Protein 1OK3 (pdb70)

Structure (mmCIF, N/CA/C/O backbone):
data_1OK3
#
_entry.id   1OK3
#
_cell.length_a   46.670
_cell.length_b   55.080
_cell.length_c   61.650
_cell.angle_alpha   86.47
_cell.angle_beta   84.37
_cell.angle_gamma   64.91
#
_symmetry.space_group_name_H-M   'P 1'
#
loop_
_entity.id
_entity.type
_entity.pdbx_description
1 polymer 'COMPLEMENT DECAY-ACCELERATING FACTOR'
2 non-polymer 'ACETATE ION'
3 non-polymer 'SULFATE ION'
4 non-polymer GLYCEROL
5 water water
#
loop_
_atom_site.group_PDB
_atom_site.id
_atom_site.type_symbol
_atom_site.label_atom_id
_atom_site.label_alt_id
_atom_site.label_comp_id
_atom_site.label_asym_id
_atom_site.label_entity_id
_atom_site.label_seq_id
_atom_site.pdbx_PDB_ins_code
_atom_site.Cartn_x
_atom_site.Cartn_y
_atom_site.Cartn_z
_atom_site.occupancy
_atom_site.B_iso_or_equiv
_atom_site.auth_seq_id
_atom_site.auth_comp_id
_atom_site.auth_asym_id
_atom_site.auth_atom_id
_atom_site.pdbx_PDB_model_num
ATOM 9 N N . GLN A 1 2 ? 24.421 115.430 84.710 1.00 55.23 2 GLN A N 1
ATOM 10 C CA . GLN A 1 2 ? 25.306 114.271 84.782 1.00 53.07 2 GLN A CA 1
ATOM 11 C C . GLN A 1 2 ? 24.841 113.060 83.954 1.00 49.43 2 GLN A C 1
ATOM 12 O O . GLN A 1 2 ? 25.221 111.925 84.256 1.00 49.21 2 GLN A O 1
ATOM 18 N N . ASP A 1 3 ? 24.063 113.309 82.895 1.00 39.65 3 ASP A N 1
ATOM 19 C CA . ASP A 1 3 ? 23.529 112.228 82.039 1.00 36.84 3 ASP A CA 1
ATOM 20 C C . ASP A 1 3 ? 23.561 112.550 80.534 1.00 35.67 3 ASP A C 1
ATOM 21 O O . ASP A 1 3 ? 23.143 113.621 80.111 1.00 35.37 3 ASP A O 1
ATOM 26 N N . CYS A 1 4 ? 23.938 111.570 79.727 1.00 29.35 4 CYS A N 1
ATOM 27 C CA . CYS A 1 4 ? 23.889 111.712 78.273 1.00 27.71 4 CYS A CA 1
ATOM 28 C C . CYS A 1 4 ? 22.531 111.216 77.800 1.00 28.40 4 CYS A C 1
ATOM 29 O O . CYS A 1 4 ? 21.886 110.407 78.472 1.00 26.39 4 CYS A O 1
ATOM 32 N N . GLY A 1 5 ? 22.140 111.642 76.605 1.00 24.26 5 GLY A N 1
ATOM 33 C CA . GLY A 1 5 ? 20.929 111.146 75.972 1.00 23.39 5 GLY A CA 1
ATOM 34 C C . GLY A 1 5 ? 21.303 109.950 75.100 1.00 26.59 5 GLY A C 1
ATOM 35 O O . GLY A 1 5 ? 22.309 109.278 75.349 1.00 26.35 5 GLY A O 1
ATOM 36 N N . LEU A 1 6 ? 20.515 109.706 74.063 1.00 23.09 6 LEU A N 1
ATOM 37 C CA . LEU A 1 6 ? 20.767 108.589 73.156 1.00 22.41 6 LEU A CA 1
ATOM 38 C C . LEU A 1 6 ? 22.153 108.678 72.531 1.00 25.37 6 LEU A C 1
ATOM 39 O O . LEU A 1 6 ? 22.586 109.752 72.109 1.00 24.10 6 LEU A O 1
ATOM 44 N N . PRO A 1 7 ? 22.844 107.543 72.460 1.00 22.77 7 PRO A N 1
ATOM 45 C CA . PRO A 1 7 ? 24.170 107.495 71.834 1.00 22.03 7 PRO A CA 1
ATOM 46 C C . PRO A 1 7 ? 24.052 107.724 70.324 1.00 26.79 7 PRO A C 1
ATOM 47 O O . PRO A 1 7 ? 22.953 107.690 69.765 1.00 25.43 7 PRO A O 1
ATOM 51 N N . PRO A 1 8 ? 25.183 107.992 69.676 1.00 25.08 8 PRO A N 1
ATOM 52 C CA . PRO A 1 8 ? 25.192 108.298 68.249 1.00 25.42 8 PRO A CA 1
ATOM 53 C C . PRO A 1 8 ? 24.707 107.144 67.377 1.00 33.17 8 PRO A C 1
ATOM 54 O O . PRO A 1 8 ? 24.846 105.965 67.732 1.00 32.78 8 PRO A O 1
ATOM 58 N N . ASP A 1 9 ? 24.183 107.494 66.208 1.00 31.98 9 ASP A N 1
ATOM 59 C CA . ASP A 1 9 ? 23.720 106.513 65.245 1.00 32.80 9 ASP A CA 1
ATOM 60 C C . ASP A 1 9 ? 24.910 106.068 64.410 1.00 36.61 9 ASP A C 1
ATOM 61 O O . ASP A 1 9 ? 25.557 106.882 63.762 1.00 37.83 9 ASP A O 1
ATOM 66 N N . VAL A 1 10 ? 25.232 104.785 64.472 1.00 31.49 10 VAL A N 1
ATOM 67 C CA . VAL A 1 10 ? 26.329 104.247 63.687 1.00 30.71 10 VAL A CA 1
ATOM 68 C C . VAL A 1 10 ? 25.752 103.403 62.558 1.00 34.53 10 VAL A C 1
ATOM 69 O O . VAL A 1 10 ? 24.912 102.539 62.796 1.00 34.05 10 VAL A O 1
ATOM 73 N N . PRO A 1 11 ? 26.161 103.691 61.325 1.00 30.64 11 PRO A N 1
ATOM 74 C CA . PRO A 1 11 ? 25.637 102.963 60.170 1.00 29.79 11 PRO A CA 1
ATOM 75 C C . PRO A 1 11 ? 25.947 101.475 60.250 1.00 30.97 11 PRO A 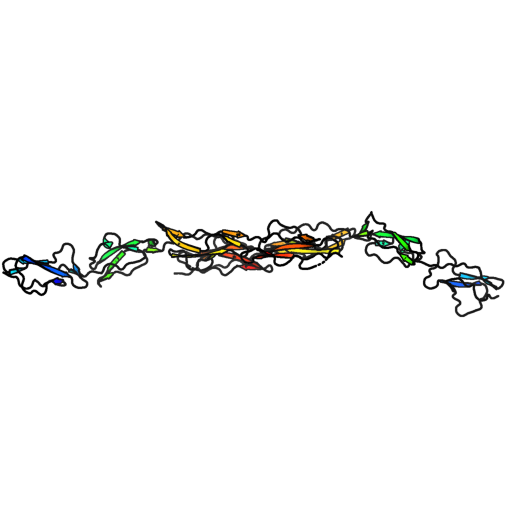C 1
ATOM 76 O O . PRO A 1 11 ? 27.091 101.080 60.483 1.00 30.26 11 PRO A O 1
ATOM 80 N N . ASN A 1 12 ? 24.910 100.659 60.093 1.00 26.34 12 ASN A N 1
ATOM 81 C CA . ASN A 1 12 ? 25.053 99.207 60.075 1.00 26.16 12 ASN A CA 1
ATOM 82 C C . ASN A 1 12 ? 25.388 98.580 61.422 1.00 29.34 12 ASN A C 1
ATOM 83 O O . ASN A 1 12 ? 25.819 97.428 61.488 1.00 28.05 12 ASN A O 1
ATOM 88 N N . ALA A 1 13 ? 25.129 99.323 62.496 1.00 26.30 13 ALA A N 1
ATOM 89 C CA . ALA A 1 13 ? 25.348 98.821 63.848 1.00 25.37 13 ALA A CA 1
ATOM 90 C C . ALA A 1 13 ? 24.220 99.261 64.752 1.00 28.53 13 ALA A C 1
ATOM 91 O O . ALA A 1 13 ? 23.584 100.292 64.508 1.00 28.31 13 ALA A O 1
ATOM 93 N N . GLN A 1 14 ? 23.976 98.480 65.800 1.00 25.43 14 GLN A N 1
ATOM 94 C CA . GLN A 1 14 ? 22.936 98.791 66.777 1.00 25.49 14 GLN A CA 1
ATOM 95 C C . GLN A 1 14 ? 23.530 98.753 68.175 1.00 29.70 14 GLN A C 1
ATOM 96 O O . GLN A 1 14 ? 24.255 97.824 68.527 1.00 29.59 14 GLN A O 1
ATOM 102 N N . PRO A 1 15 ? 23.206 99.755 68.979 1.00 25.34 15 PRO A N 1
ATOM 103 C CA . PRO A 1 15 ? 23.718 99.822 70.343 1.00 24.50 15 PRO A CA 1
ATOM 104 C C . PRO A 1 15 ? 22.857 99.015 71.295 1.00 28.80 15 PRO A C 1
ATOM 105 O O . PRO A 1 15 ? 21.659 98.844 71.076 1.00 28.67 15 PRO A O 1
ATOM 109 N N . ALA A 1 16 ? 23.477 98.502 72.348 1.00 25.87 16 ALA A N 1
ATOM 110 C CA . ALA A 1 16 ? 22.747 97.800 73.389 1.00 25.86 16 ALA A CA 1
ATOM 111 C C . ALA A 1 16 ? 22.437 98.822 74.485 1.00 28.85 16 ALA A C 1
ATOM 112 O O . ALA A 1 16 ? 23.346 99.305 75.160 1.00 29.13 16 ALA A O 1
ATOM 114 N N . LEU A 1 17 ? 21.167 99.213 74.591 1.00 24.22 17 LEU A N 1
ATOM 115 C CA . LEU A 1 17 ? 20.748 100.254 75.530 1.00 23.48 17 LEU A CA 1
ATOM 116 C C . LEU A 1 17 ? 20.152 99.707 76.830 1.00 26.08 17 LEU A C 1
ATOM 117 O O . LEU A 1 17 ? 20.058 100.422 77.835 1.00 23.84 17 LEU A O 1
ATOM 122 N N . GLU A 1 18 ? 19.745 98.440 76.773 1.00 25.49 18 GLU A N 1
ATOM 123 C CA . GLU A 1 18 ? 19.195 97.718 77.921 1.00 26.31 18 GLU A CA 1
ATOM 124 C C . GLU A 1 18 ? 17.962 98.366 78.526 1.00 31.32 18 GLU A C 1
ATOM 125 O O . GLU A 1 18 ? 17.748 98.316 79.738 1.00 31.60 18 GLU A O 1
ATOM 131 N N . GLY A 1 19 ? 17.120 98.925 77.664 1.00 26.72 19 GLY A N 1
ATOM 132 C CA . GLY A 1 19 ? 15.833 99.431 78.090 1.00 26.02 19 GLY A CA 1
ATOM 133 C C . GLY A 1 19 ? 15.816 100.849 78.631 1.00 29.72 19 GLY A C 1
ATOM 134 O O . GLY A 1 19 ? 14.788 101.293 79.136 1.00 29.88 19 GLY A O 1
ATOM 135 N N . ARG A 1 20 ? 16.919 101.584 78.499 1.00 25.49 20 ARG A N 1
ATOM 136 C CA . ARG A 1 20 ? 16.924 102.991 78.941 1.00 24.06 20 ARG A CA 1
ATOM 137 C C . ARG A 1 20 ? 17.301 104.027 77.866 1.00 26.17 20 ARG A C 1
ATOM 138 O O . ARG A 1 20 ? 17.827 103.661 76.829 1.00 26.40 20 ARG A O 1
ATOM 146 N N . THR A 1 21 ? 16.935 105.298 78.102 1.00 23.36 21 THR A N 1
ATOM 147 C CA . THR A 1 21 ? 17.055 106.425 77.171 1.00 22.62 21 THR A CA 1
ATOM 148 C C . THR A 1 21 ? 17.947 107.526 77.743 1.00 26.02 21 THR A C 1
ATOM 149 O O . THR A 1 21 ? 18.252 108.518 77.074 1.00 25.77 21 THR A O 1
ATOM 153 N N . SER A 1 22 ? 18.350 107.340 78.991 1.00 22.33 22 SER A N 1
ATOM 154 C CA . SER A 1 22 ? 19.216 108.282 79.680 1.00 22.72 22 SER A CA 1
ATOM 155 C C . SER A 1 22 ? 20.340 107.474 80.304 1.00 26.14 22 SER A C 1
ATOM 156 O O . SER A 1 22 ? 20.120 106.360 80.776 1.00 25.96 22 SER A O 1
ATOM 159 N N . PHE A 1 23 ? 21.557 107.991 80.227 1.00 22.28 23 PHE A N 1
ATOM 160 C CA . PHE A 1 23 ? 22.720 107.250 80.708 1.00 22.03 23 PHE A CA 1
ATOM 161 C C . PHE A 1 23 ? 23.646 108.141 81.510 1.00 27.57 23 PHE A C 1
ATOM 162 O O . PHE A 1 23 ? 23.958 109.255 81.100 1.00 26.23 23 PHE A O 1
ATOM 170 N N . PRO A 1 24 ? 24.068 107.649 82.669 1.00 26.72 24 PRO A N 1
ATOM 171 C CA . PRO A 1 24 ? 24.925 108.426 83.562 1.00 26.65 24 PRO A CA 1
ATOM 172 C C . PRO A 1 24 ? 26.351 108.505 83.053 1.00 32.28 24 PRO A C 1
ATOM 173 O O . PRO A 1 24 ? 26.819 107.617 82.340 1.00 32.54 24 PRO A O 1
ATOM 177 N N . GLU A 1 25 ? 27.044 109.565 83.446 1.00 29.14 25 GLU A N 1
ATOM 178 C CA . GLU A 1 25 ? 28.443 109.762 83.080 1.00 29.18 25 GLU A CA 1
ATOM 179 C C . GLU A 1 25 ? 29.253 108.475 83.232 1.00 31.81 25 GLU A C 1
ATOM 180 O O . GLU A 1 25 ? 29.029 107.695 84.160 1.00 30.60 25 GLU A O 1
ATOM 186 N N . ASP A 1 26 ? 30.189 108.255 82.311 1.00 27.93 26 ASP A N 1
ATOM 187 C CA . ASP A 1 26 ? 31.047 107.071 82.345 1.00 27.65 26 ASP A CA 1
ATOM 188 C C . ASP A 1 26 ? 30.363 105.790 81.904 1.00 28.17 26 ASP A C 1
ATOM 189 O O . ASP A 1 26 ? 30.979 104.725 81.901 1.00 26.52 26 ASP A O 1
ATOM 194 N N . THR A 1 27 ? 29.101 105.896 81.494 1.00 24.00 27 THR A N 1
ATOM 195 C CA . THR A 1 27 ? 28.394 104.750 80.936 1.00 23.22 27 THR A CA 1
ATOM 196 C C . THR A 1 27 ? 29.046 104.361 79.609 1.00 26.43 27 THR A C 1
ATOM 197 O O . THR A 1 27 ? 29.349 105.220 78.780 1.00 25.52 27 THR A O 1
ATOM 201 N N . VAL A 1 28 ? 29.296 103.069 79.430 1.00 23.35 28 VAL A N 1
ATOM 202 C CA . VAL A 1 28 ? 29.898 102.576 78.203 1.00 22.79 28 VAL A CA 1
ATOM 203 C C . VAL A 1 28 ? 28.896 101.768 77.391 1.00 25.87 28 VAL A C 1
ATOM 204 O O . VAL A 1 28 ? 28.352 100.766 77.863 1.00 24.84 28 VAL A O 1
ATOM 208 N N . ILE A 1 29 ? 28.643 102.213 76.167 1.00 21.86 29 ILE A N 1
ATOM 209 C CA . ILE A 1 29 ? 27.693 101.523 75.316 1.00 21.30 29 ILE A CA 1
ATOM 210 C C . ILE A 1 29 ? 28.375 100.855 74.129 1.00 24.81 29 ILE A C 1
ATOM 211 O O . ILE A 1 29 ? 29.188 101.469 73.434 1.00 24.11 29 ILE A O 1
ATOM 216 N N . THR A 1 30 ? 28.104 99.565 73.964 1.00 21.48 30 THR A N 1
ATOM 217 C CA . THR A 1 30 ? 28.708 98.776 72.899 1.00 21.48 30 THR A CA 1
ATOM 218 C C . THR A 1 30 ? 27.726 98.568 71.756 1.00 25.05 30 THR A C 1
ATOM 219 O O . THR A 1 30 ? 26.526 98.415 71.981 1.00 24.09 30 THR A O 1
ATOM 223 N N . TYR A 1 31 ? 28.234 98.621 70.528 1.00 22.67 31 TYR A N 1
ATOM 224 C CA . TYR A 1 31 ? 27.401 98.408 69.336 1.00 22.34 31 TYR A CA 1
ATOM 225 C C . TYR A 1 31 ? 27.665 97.030 68.746 1.00 27.22 31 TYR A C 1
ATOM 226 O O . TYR A 1 31 ? 28.795 96.539 68.781 1.00 25.39 31 TYR A O 1
ATOM 235 N N . LYS A 1 32 ? 26.632 96.429 68.164 1.00 26.28 32 LYS A N 1
ATOM 236 C CA . LYS A 1 32 ? 26.774 95.148 67.472 1.00 27.29 32 LYS A CA 1
ATOM 237 C C . LYS A 1 32 ? 26.450 95.358 65.992 1.00 32.87 32 LYS A C 1
ATOM 238 O O . LYS A 1 32 ? 25.463 96.006 65.656 1.00 32.18 32 LYS A O 1
ATOM 244 N N . CYS A 1 33 ? 27.299 94.842 65.112 1.00 31.19 33 CYS A N 1
ATOM 245 C CA . CYS A 1 33 ? 27.072 94.980 63.678 1.00 32.25 33 CYS A CA 1
ATOM 246 C C . CYS A 1 33 ? 25.759 94.314 63.308 1.00 35.66 33 CYS A C 1
ATOM 247 O O . CYS A 1 33 ? 25.350 93.328 63.933 1.00 34.06 33 CYS A O 1
ATOM 250 N N . GLU A 1 34 ? 25.097 94.849 62.289 1.00 32.52 34 GLU A N 1
ATOM 251 C CA . GLU A 1 34 ? 23.839 94.275 61.834 1.00 32.66 34 GLU A CA 1
ATOM 252 C C . GLU A 1 34 ? 24.071 93.071 60.917 1.00 36.83 34 GLU A C 1
ATOM 253 O O . GLU A 1 34 ? 25.208 92.783 60.534 1.00 35.92 34 GLU A O 1
ATOM 259 N N . GLU A 1 35 ? 22.977 92.356 60.658 1.00 36.05 35 GLU A N 1
ATOM 260 C CA . GLU A 1 35 ? 22.956 91.175 59.799 1.00 36.51 35 GLU A CA 1
ATOM 261 C C . GLU A 1 35 ? 23.640 91.473 58.483 1.00 37.85 35 GLU A C 1
ATOM 262 O O . GLU A 1 35 ? 23.370 92.502 57.864 1.00 36.73 35 GLU A O 1
ATOM 268 N N . SER A 1 36 ? 24.498 90.555 58.045 1.00 33.55 36 SER A N 1
ATOM 269 C CA . SER A 1 36 ? 25.238 90.716 56.800 1.00 33.27 36 SER A CA 1
ATOM 270 C C . SER A 1 36 ? 26.405 91.663 56.988 1.00 36.74 36 SER A C 1
ATOM 271 O O . SER A 1 36 ? 26.984 92.150 56.017 1.00 36.42 36 SER A O 1
ATOM 274 N N . PHE A 1 37 ? 26.743 91.922 58.248 1.00 33.83 37 PHE A N 1
ATOM 275 C CA . PHE A 1 37 ? 27.861 92.798 58.587 1.00 33.11 37 PHE A CA 1
ATOM 276 C C . PHE A 1 37 ? 28.759 92.165 59.647 1.00 36.89 37 PHE A C 1
ATOM 277 O O . PHE A 1 37 ? 28.274 91.527 60.584 1.00 37.44 37 PHE A O 1
ATOM 285 N N . VAL A 1 38 ? 30.068 92.358 59.480 1.00 32.91 38 VAL A N 1
ATOM 286 C CA . VAL A 1 38 ? 31.094 91.860 60.397 1.00 32.60 38 VAL A CA 1
ATOM 287 C C . VAL A 1 38 ? 31.953 93.038 60.838 1.00 35.32 38 VAL A C 1
ATOM 288 O O . VAL A 1 38 ? 32.316 93.885 60.022 1.00 33.83 38 VAL A O 1
ATOM 292 N N . LYS A 1 39 ? 32.293 93.071 62.123 1.00 32.91 39 LYS A N 1
ATOM 293 C CA . LYS A 1 39 ? 33.095 94.149 62.673 1.00 33.23 39 LYS A CA 1
ATOM 294 C C . LYS A 1 39 ? 34.522 94.087 62.188 1.00 38.57 39 LYS A C 1
ATOM 295 O O . LYS A 1 39 ? 35.085 93.004 62.014 1.00 38.90 39 LYS A O 1
ATOM 301 N N . ILE A 1 40 ? 35.090 95.258 61.923 1.00 36.12 40 ILE A N 1
ATOM 302 C CA . ILE A 1 40 ? 36.445 95.357 61.417 1.00 36.63 40 ILE A CA 1
ATOM 303 C C . ILE A 1 40 ? 37.472 95.287 62.541 1.00 43.68 40 ILE A C 1
ATOM 304 O O . ILE A 1 40 ? 37.565 96.192 63.373 1.00 43.74 40 ILE A O 1
ATOM 309 N N . PRO A 1 41 ? 38.263 94.221 62.542 1.00 41.52 41 PRO A N 1
ATOM 310 C CA . PRO A 1 41 ? 39.298 94.031 63.553 1.00 40.88 41 PRO A CA 1
ATOM 311 C C . PRO A 1 41 ? 40.165 95.277 63.777 1.00 42.82 41 PRO A C 1
ATOM 312 O O . PRO A 1 41 ? 40.586 95.942 62.824 1.00 41.89 41 PRO A O 1
ATOM 316 N N . GLY A 1 42 ? 40.428 95.580 65.046 1.00 38.13 42 GLY A N 1
ATOM 317 C CA . GLY A 1 42 ? 41.253 96.732 65.417 1.00 37.40 42 GLY A CA 1
ATOM 318 C C . GLY A 1 42 ? 40.492 98.065 65.427 1.00 39.41 42 GLY A C 1
ATOM 319 O O . GLY A 1 42 ? 41.094 99.127 65.326 1.00 39.15 42 GLY A O 1
ATOM 320 N N . GLU A 1 43 ? 39.180 98.006 65.596 1.00 34.22 43 GLU A N 1
ATOM 321 C CA . GLU A 1 43 ? 38.369 99.221 65.635 1.00 33.47 43 GLU A CA 1
ATOM 322 C C . GLU A 1 43 ? 37.484 99.255 66.889 1.00 34.68 43 GLU A C 1
ATOM 323 O O . GLU A 1 43 ? 37.098 98.208 67.418 1.00 34.64 43 GLU A O 1
ATOM 329 N N . LYS A 1 44 ? 37.196 100.457 67.381 1.00 28.74 44 LYS A N 1
ATOM 330 C CA . LYS A 1 44 ? 36.313 100.625 68.533 1.00 26.96 44 LYS A CA 1
ATOM 331 C C . LYS A 1 44 ? 34.895 100.188 68.159 1.00 29.26 44 LYS A C 1
ATOM 332 O O . LYS A 1 44 ? 34.430 100.440 67.048 1.00 29.54 44 LYS A O 1
ATOM 338 N N . ASP A 1 45 ? 34.182 99.622 69.124 1.00 22.57 45 ASP A N 1
ATOM 339 C CA . ASP A 1 45 ? 32.796 99.206 68.924 1.00 20.83 45 ASP A CA 1
ATOM 340 C C . ASP A 1 45 ? 31.911 99.751 70.053 1.00 21.31 45 ASP A C 1
ATOM 341 O O . ASP A 1 45 ? 30.797 99.283 70.265 1.00 20.00 45 ASP A O 1
ATOM 346 N N . SER A 1 46 ? 32.405 100.761 70.757 1.00 17.44 46 SER A N 1
ATOM 347 C CA . SER A 1 46 ? 31.656 101.331 71.861 1.00 18.15 46 SER A CA 1
ATOM 348 C C . SER A 1 46 ? 31.918 102.819 72.047 1.00 22.66 46 SER A C 1
ATOM 349 O O . SER A 1 46 ? 32.946 103.342 71.605 1.00 20.80 46 SER A O 1
ATOM 352 N N . VAL A 1 47 ? 30.997 103.477 72.755 1.00 19.24 47 VAL A N 1
ATOM 353 C CA . VAL A 1 47 ? 31.114 104.895 73.083 1.00 19.16 47 VAL A CA 1
ATOM 354 C C . VAL A 1 47 ? 31.056 105.089 74.602 1.00 23.69 47 VAL A C 1
ATOM 355 O O . VAL A 1 47 ? 30.668 104.184 75.347 1.00 24.74 47 VAL A O 1
ATOM 359 N N . ILE A 1 48 ? 31.419 106.279 75.059 1.00 19.09 48 ILE A N 1
ATOM 360 C CA . ILE A 1 48 ? 31.390 106.565 76.480 1.00 19.65 48 ILE A CA 1
ATOM 361 C C . ILE A 1 48 ? 30.814 107.943 76.784 1.00 26.16 48 ILE A C 1
ATOM 362 O O . ILE A 1 48 ? 31.085 108.910 76.074 1.00 24.91 48 ILE A O 1
ATOM 367 N N . CYS A 1 49 ? 29.952 107.999 77.795 1.00 25.05 49 CYS A N 1
ATOM 368 C CA . CYS A 1 49 ? 29.321 109.243 78.204 1.00 25.98 49 CYS A CA 1
ATOM 369 C C . CYS A 1 49 ? 30.310 110.102 78.983 1.00 30.80 49 CYS A C 1
ATOM 370 O O . CYS A 1 49 ? 30.660 109.790 80.127 1.00 29.96 49 CYS A O 1
ATOM 373 N N . LEU A 1 50 ? 30.790 111.163 78.344 1.00 28.58 50 LEU A N 1
ATOM 374 C CA . LEU A 1 50 ? 31.764 112.058 78.969 1.00 29.59 50 LEU A CA 1
ATOM 375 C C . LEU A 1 50 ? 31.097 113.253 79.661 1.00 37.55 50 LEU A C 1
ATOM 376 O O . LEU A 1 50 ? 29.875 113.402 79.639 1.00 36.17 50 LEU A O 1
ATOM 381 N N . LYS A 1 51 ? 31.921 114.119 80.242 1.00 38.70 51 LYS A N 1
ATOM 382 C CA . LYS A 1 51 ? 31.442 115.328 80.904 1.00 39.55 51 LYS A CA 1
ATOM 383 C C . LYS A 1 51 ? 30.777 116.250 79.890 1.00 44.20 51 LYS A C 1
ATOM 384 O O . LYS A 1 51 ? 31.126 116.236 78.708 1.00 45.13 51 LYS A O 1
ATOM 390 N N . GLY A 1 52 ? 29.807 117.036 80.351 1.00 39.04 52 GLY A N 1
ATOM 391 C CA . GLY A 1 52 ? 29.080 117.957 79.479 1.00 37.98 52 GLY A CA 1
ATOM 392 C C . GLY A 1 52 ? 27.894 117.271 78.800 1.00 40.75 52 GLY A C 1
ATOM 393 O O . GLY A 1 52 ? 27.219 117.859 77.955 1.00 41.07 52 GLY A O 1
ATOM 394 N N . SER A 1 53 ? 27.641 116.029 79.184 1.00 34.83 53 SER A N 1
ATOM 395 C CA . SER A 1 53 ? 26.573 115.229 78.587 1.00 33.84 53 SER A CA 1
ATOM 396 C C . SER A 1 53 ? 26.888 114.972 77.120 1.00 33.79 53 SER A C 1
ATOM 397 O O . SER A 1 53 ? 26.055 115.183 76.245 1.00 32.54 53 SER A O 1
ATOM 400 N N . GLN A 1 54 ? 28.116 114.555 76.859 1.00 29.19 54 GLN A N 1
ATOM 401 C CA . GLN A 1 54 ? 28.575 114.334 75.493 1.00 28.93 54 GLN A CA 1
ATOM 402 C C . GLN A 1 54 ? 29.122 112.921 75.345 1.00 30.32 54 GLN A C 1
ATOM 403 O O . GLN A 1 54 ? 29.867 112.443 76.203 1.00 30.04 54 GLN A O 1
ATOM 409 N N . TRP A 1 55 ? 28.755 112.251 74.260 1.00 25.33 55 TRP A N 1
ATOM 410 C CA . TRP A 1 55 ? 29.271 110.914 73.990 1.00 24.59 55 TRP A CA 1
ATOM 411 C C . TRP A 1 55 ? 30.611 111.036 73.274 1.00 29.15 55 TRP A C 1
ATOM 412 O O . TRP A 1 55 ? 30.828 111.975 72.514 1.00 29.33 55 TRP A O 1
ATOM 423 N N . SER A 1 56 ? 31.483 110.057 73.473 1.00 25.96 56 SER A N 1
ATOM 424 C CA . SER A 1 56 ? 32.745 110.022 72.746 1.00 26.51 56 SER A CA 1
ATOM 425 C C . SER A 1 56 ? 32.444 109.690 71.286 1.00 33.61 56 SER A C 1
ATOM 426 O O . SER A 1 56 ? 31.351 109.215 70.963 1.00 32.65 56 SER A O 1
ATOM 429 N N . ASP A 1 57 ? 33.395 109.980 70.402 1.00 33.24 57 ASP A N 1
ATOM 430 C CA . ASP A 1 57 ? 33.206 109.752 68.975 1.00 34.18 57 ASP A CA 1
ATOM 431 C C . ASP A 1 57 ? 33.363 108.283 68.619 1.00 36.57 57 ASP A C 1
ATOM 432 O O . ASP A 1 57 ? 34.106 107.549 69.268 1.00 35.74 57 ASP A O 1
ATOM 437 N N . ILE A 1 58 ? 32.658 107.866 67.576 1.00 32.95 58 ILE A N 1
ATOM 438 C CA . ILE A 1 58 ? 32.754 106.510 67.068 1.00 32.97 58 ILE A CA 1
ATOM 439 C C . ILE A 1 58 ? 32.542 106.534 65.561 1.00 37.42 58 ILE A C 1
ATOM 440 O O . ILE A 1 58 ? 31.727 107.298 65.051 1.00 36.94 58 ILE A O 1
ATOM 445 N N . GLU A 1 59 ? 33.341 105.755 64.847 1.00 35.17 59 GLU A N 1
ATOM 446 C CA . GLU A 1 59 ? 33.254 105.699 63.394 1.00 35.50 59 GLU A CA 1
ATOM 447 C C . GLU A 1 59 ? 32.714 104.338 62.973 1.00 37.09 59 GLU A C 1
ATOM 448 O O . GLU A 1 59 ? 32.761 103.382 63.752 1.00 35.13 59 GLU A O 1
ATOM 454 N N . GLU A 1 60 ? 32.172 104.261 61.758 1.00 33.00 60 GLU A N 1
ATOM 455 C CA . GLU A 1 60 ? 31.657 103.000 61.245 1.00 33.00 60 GLU A CA 1
ATOM 456 C C . GLU A 1 60 ? 32.753 101.955 61.400 1.00 35.48 60 GLU A C 1
ATOM 457 O O . GLU A 1 60 ? 33.919 102.228 61.115 1.00 35.33 60 GLU A O 1
ATOM 463 N N . PHE A 1 61 ? 32.394 100.798 61.944 1.00 30.45 61 PHE A N 1
ATOM 464 C CA . PHE A 1 61 ? 33.370 99.747 62.210 1.00 29.33 61 PHE A CA 1
ATOM 465 C C . PHE A 1 61 ? 32.911 98.417 61.648 1.00 34.59 61 PHE A C 1
ATOM 466 O O . PHE A 1 61 ? 33.499 97.378 61.939 1.00 34.02 61 PHE A O 1
ATOM 474 N N . CYS A 1 62 ? 31.831 98.450 60.871 1.00 33.20 62 CYS A N 1
ATOM 475 C CA . CYS A 1 62 ? 31.254 97.238 60.302 1.00 33.69 62 CYS A CA 1
ATOM 476 C C . CYS A 1 62 ? 31.407 97.179 58.780 1.00 38.40 62 CYS A C 1
ATOM 477 O O . CYS A 1 62 ? 31.233 98.183 58.092 1.00 38.33 62 CYS A O 1
ATOM 480 N N . ASN A 1 63 ? 31.475 95.941 58.273 1.00 36.07 63 ASN A N 1
ATOM 481 C CA . ASN A 1 63 ? 31.441 95.587 56.827 1.00 36.24 63 ASN A CA 1
ATOM 482 C C . ASN A 1 63 ? 30.731 94.206 56.828 1.00 40.44 63 ASN A C 1
ATOM 483 O O . ASN A 1 63 ? 30.379 93.788 57.914 1.00 41.58 63 ASN A O 1
ATOM 488 N N . ARG A 1 64 ? 30.082 93.770 55.750 1.00 35.97 64 ARG A N 1
ATOM 489 C CA . ARG A 1 64 ? 30.498 93.637 54.373 1.00 34.60 64 ARG A CA 1
ATOM 490 C C . ARG A 1 64 ? 31.661 92.695 54.039 1.00 33.06 64 ARG A C 1
ATOM 491 O O . ARG A 1 64 ? 32.793 93.113 53.821 1.00 30.11 64 ARG A O 1
ATOM 499 N N . SER A 1 65 ? 31.375 91.400 54.153 1.00 29.19 65 SER A N 1
ATOM 500 C CA . SER A 1 65 ? 32.378 90.361 53.988 1.00 28.60 65 SER A CA 1
ATOM 501 C C . SER A 1 65 ? 31.768 89.083 53.415 1.00 32.27 65 SER A C 1
ATOM 502 O O . SER A 1 65 ? 30.561 88.901 53.430 1.00 30.86 65 SER A O 1
ATOM 505 N N . CYS A 1 66 ? 32.624 88.200 52.913 1.00 30.15 66 CYS A N 1
ATOM 506 C CA . CYS A 1 66 ? 32.196 86.901 52.422 1.00 29.54 66 CYS A CA 1
ATOM 507 C C . CYS A 1 66 ? 31.955 86.021 53.632 1.00 35.01 66 CYS A C 1
ATOM 508 O O . CYS A 1 66 ? 32.398 86.335 54.734 1.00 32.61 66 CYS A O 1
ATOM 511 N N . GLU A 1 67 ? 31.320 84.878 53.405 1.00 35.11 67 GLU A N 1
ATOM 512 C CA . GLU A 1 67 ? 31.135 83.902 54.462 1.00 36.01 67 GLU A CA 1
ATOM 513 C C . GLU A 1 67 ? 32.462 83.178 54.627 1.00 37.82 67 GLU A C 1
ATOM 514 O O . GLU A 1 67 ? 33.371 83.340 53.808 1.00 36.31 67 GLU A O 1
ATOM 520 N N . VAL A 1 68 ? 32.567 82.367 55.666 1.00 33.59 68 VAL A N 1
ATOM 521 C CA . VAL A 1 68 ? 33.754 81.565 55.859 1.00 34.31 68 VAL A CA 1
ATOM 522 C C . VAL A 1 68 ? 33.863 80.631 54.644 1.00 39.53 68 VAL A C 1
ATOM 523 O O . VAL A 1 68 ? 32.855 80.085 54.196 1.00 40.77 68 VAL A O 1
ATOM 527 N N . PRO A 1 69 ? 35.049 80.536 54.047 1.00 35.47 69 PRO A N 1
ATOM 528 C CA . PRO A 1 69 ? 35.224 79.705 52.853 1.00 35.72 69 PRO A CA 1
ATOM 529 C C . PRO A 1 69 ? 34.615 78.305 53.040 1.00 41.77 69 PRO A C 1
ATOM 530 O O . PRO A 1 69 ? 34.785 77.685 54.087 1.00 42.28 69 PRO A O 1
ATOM 534 N N . THR A 1 7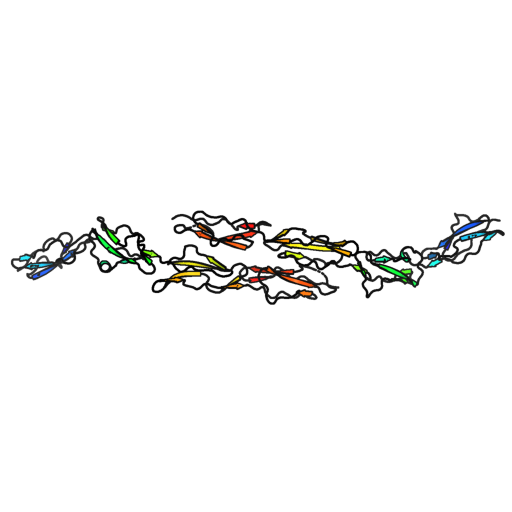0 ? 33.879 77.825 52.035 1.00 39.42 70 THR A N 1
ATOM 535 C CA . THR A 1 70 ? 33.217 76.512 52.130 1.00 38.97 70 THR A CA 1
ATOM 536 C C . THR A 1 70 ? 34.192 75.356 52.325 1.00 39.58 70 THR A C 1
ATOM 537 O O . THR A 1 70 ? 35.320 75.395 51.839 1.00 37.26 70 THR A O 1
ATOM 541 N N . ARG A 1 71 ? 33.744 74.338 53.060 1.00 36.43 71 ARG A N 1
ATOM 542 C CA . ARG A 1 71 ? 34.578 73.184 53.406 1.00 35.59 71 ARG A CA 1
ATOM 543 C C . ARG A 1 71 ? 34.933 72.294 52.217 1.00 37.94 71 ARG A C 1
ATOM 544 O O . ARG A 1 71 ? 34.056 71.651 51.633 1.00 37.26 71 ARG A O 1
ATOM 552 N N . LEU A 1 72 ? 36.232 72.202 51.918 1.00 32.78 72 LEU A N 1
ATOM 553 C CA . LEU A 1 72 ? 36.733 71.340 50.841 1.00 31.43 72 LEU A CA 1
ATOM 554 C C . LEU A 1 72 ? 37.264 70.014 51.396 1.00 32.38 72 LEU A C 1
ATOM 555 O O . LEU A 1 72 ? 37.828 69.968 52.484 1.00 30.57 72 LEU A O 1
ATOM 560 N N . ASN A 1 73 ? 37.042 68.929 50.660 1.00 29.06 73 ASN A N 1
ATOM 561 C CA . ASN A 1 73 ? 37.525 67.616 51.080 1.00 28.34 73 ASN A CA 1
ATOM 562 C C . ASN A 1 73 ? 38.979 67.428 50.672 1.00 29.87 73 ASN A C 1
ATOM 563 O O . ASN A 1 73 ? 39.696 66.621 51.260 1.00 30.43 73 ASN A O 1
ATOM 568 N N . SER A 1 74 ? 39.414 68.201 49.682 1.00 24.41 74 SER A N 1
ATOM 569 C CA . SER A 1 74 ? 40.767 68.072 49.138 1.00 23.81 74 SER A CA 1
ATOM 570 C C . SER A 1 74 ? 41.772 69.009 49.784 1.00 25.91 74 SER A C 1
ATOM 571 O O . SER A 1 74 ? 42.980 68.753 49.762 1.00 26.59 74 SER A O 1
ATOM 574 N N . ALA A 1 75 ? 41.282 70.113 50.326 1.00 20.83 75 ALA A N 1
ATOM 575 C CA . ALA A 1 75 ? 42.170 71.123 50.854 1.00 20.63 75 ALA A CA 1
ATOM 576 C C . ALA A 1 75 ? 41.642 71.785 52.116 1.00 24.86 75 ALA A C 1
ATOM 577 O O . ALA A 1 75 ? 40.430 71.965 52.283 1.00 24.78 75 ALA A O 1
ATOM 579 N N . SER A 1 76 ? 42.564 72.194 52.984 1.00 20.35 76 SER A N 1
ATOM 580 C CA . SER A 1 76 ? 42.198 72.948 54.180 1.00 19.66 76 SER A CA 1
ATOM 581 C C . SER A 1 76 ? 42.855 74.321 54.125 1.00 23.03 76 SER A C 1
ATOM 582 O O . SER A 1 76 ? 43.939 74.485 53.578 1.00 22.24 76 SER A O 1
ATOM 585 N N . LEU A 1 77 ? 42.156 75.310 54.655 1.00 20.04 77 LEU A N 1
ATOM 586 C CA . LEU A 1 77 ? 42.642 76.667 54.702 1.00 20.50 77 LEU A CA 1
ATOM 587 C C . LEU A 1 77 ? 43.962 76.727 55.487 1.00 24.16 77 LEU A C 1
ATOM 588 O O . LEU A 1 77 ? 44.116 76.078 56.523 1.00 23.33 77 LEU A O 1
ATOM 593 N N . LYS A 1 78 ? 44.915 77.504 54.990 1.00 21.06 78 LYS A N 1
ATOM 594 C CA . LYS A 1 78 ? 46.176 77.681 55.698 1.00 20.86 78 LYS A CA 1
ATOM 595 C C . LYS A 1 78 ? 45.983 78.695 56.828 1.00 24.92 78 LYS A C 1
ATOM 596 O O . LYS A 1 78 ? 44.993 79.414 56.872 1.00 23.38 78 LYS A O 1
ATOM 602 N N . GLN A 1 79 ? 46.941 78.759 57.735 1.00 24.45 79 GLN A N 1
ATOM 603 C CA . GLN A 1 79 ? 46.920 79.781 58.769 1.00 24.81 79 GLN A CA 1
ATOM 604 C C . GLN A 1 79 ? 47.422 81.043 58.069 1.00 29.00 79 GLN A C 1
ATOM 605 O O . GLN A 1 79 ? 48.231 80.954 57.147 1.00 29.81 79 GLN A O 1
ATOM 611 N N . PRO A 1 80 ? 46.858 82.198 58.400 1.00 25.66 80 PRO A N 1
ATOM 612 C CA . PRO A 1 80 ? 45.928 82.341 59.513 1.00 25.07 80 PRO A CA 1
ATOM 613 C C . PRO A 1 80 ? 44.448 82.325 59.109 1.00 26.29 80 PRO A C 1
ATOM 614 O O . PRO A 1 80 ? 43.569 82.445 59.959 1.00 25.66 80 PRO A O 1
ATOM 618 N N . TYR A 1 81 ? 44.180 82.212 57.813 1.00 20.83 81 TYR A N 1
ATOM 619 C CA . TYR A 1 81 ? 42.805 82.245 57.308 1.00 19.74 81 TYR A CA 1
ATOM 620 C C . TYR A 1 81 ? 41.869 81.264 58.010 1.00 22.49 81 TYR A C 1
ATOM 621 O O . TYR A 1 81 ? 40.677 81.527 58.145 1.00 21.56 81 TYR A O 1
ATOM 630 N N . ILE A 1 82 ? 42.402 80.104 58.381 1.00 19.35 82 ILE A N 1
ATOM 631 C CA . ILE A 1 82 ? 41.617 79.054 59.013 1.00 19.66 82 ILE A CA 1
ATOM 632 C C . ILE A 1 82 ? 40.951 79.476 60.335 1.00 26.04 82 ILE A C 1
ATOM 633 O O . ILE A 1 82 ? 39.968 78.868 60.763 1.00 26.50 82 ILE A O 1
ATOM 638 N N . THR A 1 83 ? 41.442 80.552 60.947 1.00 23.32 83 THR A N 1
ATOM 639 C CA . THR A 1 83 ? 40.858 81.031 62.200 1.00 23.23 83 THR A CA 1
ATOM 640 C C . THR A 1 83 ? 40.122 82.349 62.032 1.00 28.49 83 THR A C 1
ATOM 641 O O . THR A 1 83 ? 39.641 82.925 63.009 1.00 27.79 83 THR A O 1
ATOM 645 N N . GLN A 1 84 ? 40.046 82.834 60.795 1.00 25.19 84 GLN A N 1
ATOM 646 C CA . GLN A 1 84 ? 39.438 84.134 60.531 1.00 24.63 84 GLN A CA 1
ATOM 647 C C . GLN A 1 84 ? 37.960 84.078 60.160 1.00 27.84 84 GLN A C 1
ATOM 648 O O . GLN A 1 84 ? 37.442 83.033 59.766 1.00 26.61 84 GLN A O 1
ATOM 654 N N . ASN A 1 85 ? 37.287 85.220 60.282 1.00 25.48 85 ASN A N 1
ATOM 655 C CA . ASN A 1 85 ? 35.870 85.321 59.955 1.00 25.99 85 ASN A CA 1
ATOM 656 C C . ASN A 1 85 ? 35.563 86.633 59.255 1.00 29.59 85 ASN A C 1
ATOM 657 O O . ASN A 1 85 ? 34.452 86.842 58.764 1.00 30.76 85 ASN A O 1
ATOM 662 N N . TYR A 1 86 ? 36.551 87.518 59.217 1.00 24.55 86 TYR A N 1
ATOM 663 C CA . TYR A 1 86 ? 36.397 88.803 58.549 1.00 24.14 86 TYR A CA 1
ATOM 664 C C . TYR A 1 86 ? 37.036 88.741 57.161 1.00 26.33 86 TYR A C 1
ATOM 665 O O . TYR A 1 86 ? 38.267 88.641 57.037 1.00 25.79 86 TYR A O 1
ATOM 674 N N . PHE A 1 87 ? 36.192 88.770 56.125 1.00 20.62 87 PHE A N 1
ATOM 675 C CA . PHE A 1 87 ? 36.654 88.639 54.741 1.00 19.26 87 PHE A CA 1
ATOM 676 C C . PHE A 1 87 ? 36.020 89.653 53.785 1.00 22.09 87 PHE A C 1
ATOM 677 O O . PHE A 1 87 ? 35.261 89.269 52.906 1.00 21.84 87 PHE A O 1
ATOM 685 N N . PRO A 1 88 ? 36.396 90.925 53.893 1.00 18.23 88 PRO A N 1
ATOM 686 C CA . PRO A 1 88 ? 35.865 91.947 52.982 1.00 17.67 88 PRO A CA 1
ATOM 687 C C . PRO A 1 88 ? 36.207 91.679 51.516 1.00 23.08 88 PRO A C 1
ATOM 688 O O . PRO A 1 88 ? 37.144 90.933 51.204 1.00 23.42 88 PRO A O 1
ATOM 692 N N . VAL A 1 89 ? 35.462 92.309 50.612 1.00 19.76 89 VAL A N 1
ATOM 693 C CA . VAL A 1 89 ? 35.715 92.155 49.176 1.00 19.26 89 VAL A CA 1
ATOM 694 C C . VAL A 1 89 ? 37.195 92.375 48.824 1.00 22.08 89 VAL A C 1
ATOM 695 O O . VAL A 1 89 ? 37.801 93.366 49.233 1.00 21.27 89 VAL A O 1
ATOM 699 N N . GLY A 1 90 ? 37.769 91.452 48.056 1.00 18.09 90 GLY A N 1
ATOM 700 C CA . GLY A 1 90 ? 39.167 91.556 47.652 1.00 17.64 90 GLY A CA 1
ATOM 701 C C . GLY A 1 90 ? 40.070 90.627 48.464 1.00 22.87 90 GLY A C 1
ATOM 702 O O . GLY A 1 90 ? 41.202 90.349 48.076 1.00 23.36 90 GLY A O 1
ATOM 703 N N . THR A 1 91 ? 39.572 90.166 49.602 1.00 19.87 91 THR A N 1
ATOM 704 C CA . THR A 1 91 ? 40.340 89.272 50.463 1.00 19.41 91 THR A CA 1
ATOM 705 C C . THR A 1 91 ? 40.673 87.966 49.746 1.00 24.44 91 THR A C 1
ATOM 706 O O . THR A 1 91 ? 39.794 87.309 49.203 1.00 24.15 91 THR A O 1
ATOM 710 N N . VAL A 1 92 ? 41.950 87.599 49.729 1.00 21.71 92 VAL A N 1
ATOM 711 C CA . VAL A 1 92 ? 42.339 86.315 49.166 1.00 21.35 92 VAL A CA 1
ATOM 712 C C . VAL A 1 92 ? 42.953 85.411 50.237 1.00 24.63 92 VAL A C 1
ATOM 713 O O . VAL A 1 92 ? 43.786 85.842 51.029 1.00 23.59 92 VAL A O 1
ATOM 717 N N . VAL A 1 93 ? 42.440 84.191 50.327 1.00 20.85 93 VAL A N 1
ATOM 718 C CA . VAL A 1 93 ? 42.921 83.225 51.304 1.00 19.83 93 VAL A CA 1
ATOM 719 C C . VAL A 1 93 ? 43.662 82.131 50.552 1.00 24.40 93 VAL A C 1
ATOM 720 O O . VAL A 1 93 ? 43.498 81.987 49.345 1.00 24.23 93 VAL A O 1
ATOM 724 N N . GLU A 1 94 ? 44.503 81.384 51.258 1.00 20.73 94 GLU A N 1
ATOM 725 C CA . GLU A 1 94 ? 45.260 80.309 50.634 1.00 20.34 94 GLU A CA 1
ATOM 726 C C . GLU A 1 94 ? 44.922 78.968 51.268 1.00 23.02 94 GLU A C 1
ATOM 727 O O . GLU A 1 94 ? 44.653 78.896 52.457 1.00 22.00 94 GLU A O 1
ATOM 733 N N . TYR A 1 95 ? 44.959 77.909 50.460 1.00 20.28 95 TYR A N 1
ATOM 734 C CA . TYR A 1 95 ? 44.687 76.552 50.928 1.00 19.71 95 TYR A CA 1
ATOM 735 C C . TYR A 1 95 ? 45.949 75.716 50.875 1.00 25.28 95 TYR A C 1
ATOM 736 O O . TYR A 1 95 ? 46.898 76.055 50.176 1.00 26.10 95 TYR A O 1
ATOM 745 N N . GLU A 1 96 ? 45.911 74.575 51.554 1.00 21.41 96 GLU A N 1
ATOM 746 C CA . GLU A 1 96 ? 46.962 73.570 51.471 1.00 21.16 96 GLU A CA 1
ATOM 747 C C . GLU A 1 96 ? 46.271 72.220 51.405 1.00 26.77 96 GLU A C 1
ATOM 748 O O . GLU A 1 96 ? 45.156 72.061 51.894 1.00 25.90 96 GLU A O 1
ATOM 754 N N . CYS A 1 97 ? 46.895 71.273 50.725 1.00 26.02 97 CYS A N 1
ATOM 755 C CA . CYS A 1 97 ? 46.276 69.979 50.498 1.00 27.28 97 CYS A CA 1
ATOM 756 C C . CYS A 1 97 ? 46.068 69.180 51.770 1.00 30.54 97 CYS A C 1
ATOM 757 O O . CYS A 1 97 ? 46.869 69.242 52.693 1.00 30.94 97 CYS A O 1
ATOM 760 N N . ARG A 1 98 ? 44.979 68.425 51.804 1.00 27.24 98 ARG A N 1
ATOM 761 C CA . ARG A 1 98 ? 44.733 67.483 52.884 1.00 26.98 98 ARG A CA 1
ATOM 762 C C . ARG A 1 98 ? 45.381 66.185 52.407 1.00 32.97 98 ARG A C 1
ATOM 763 O O . ARG A 1 98 ? 45.843 66.101 51.269 1.00 31.34 98 ARG A O 1
ATOM 771 N N . PRO A 1 99 ? 45.347 65.152 53.237 1.00 32.20 99 PRO A N 1
ATOM 772 C CA . PRO A 1 99 ? 45.784 63.826 52.801 1.00 31.92 99 PRO A CA 1
ATOM 773 C C . PRO A 1 99 ? 44.497 63.079 52.449 1.00 34.87 99 PRO A C 1
ATOM 774 O O . PRO A 1 99 ? 43.479 63.298 53.089 1.00 35.29 99 PRO A O 1
ATOM 778 N N . GLY A 1 100 ? 44.502 62.269 51.392 1.00 31.45 100 GLY A N 1
ATOM 779 C CA . GLY A 1 100 ? 45.667 62.034 50.555 1.00 29.49 100 GLY A CA 1
ATOM 780 C C . GLY A 1 100 ? 45.489 62.752 49.217 1.00 29.41 100 GLY A C 1
ATOM 781 O O . GLY A 1 100 ? 45.105 62.149 48.208 1.00 27.99 100 GLY A O 1
ATOM 782 N N . TYR A 1 101 ? 45.687 64.059 49.248 1.00 22.35 101 TYR A N 1
ATOM 783 C CA . TYR A 1 101 ? 45.653 64.862 48.048 1.00 20.35 101 TYR A CA 1
ATOM 784 C C . TYR A 1 101 ? 47.029 65.471 47.935 1.00 21.62 101 TYR A C 1
ATOM 785 O O . TYR A 1 101 ? 47.783 65.485 48.908 1.00 18.89 101 TYR A O 1
ATOM 794 N N . ARG A 1 102 ? 47.376 65.926 46.739 1.00 18.85 102 ARG A N 1
ATOM 795 C CA . ARG A 1 102 ? 48.629 66.633 46.521 1.00 19.19 102 ARG A CA 1
ATOM 796 C C . ARG A 1 102 ? 48.393 67.786 45.552 1.00 22.36 102 ARG A C 1
ATOM 797 O O . ARG A 1 102 ? 47.394 67.807 44.832 1.00 21.57 102 ARG A O 1
ATOM 805 N N . ARG A 1 103 ? 49.270 68.777 45.586 1.00 20.17 103 ARG A N 1
ATOM 806 C CA . ARG A 1 103 ? 49.099 69.966 44.760 1.00 21.63 103 ARG A CA 1
ATOM 807 C C . ARG A 1 103 ? 49.150 69.684 43.265 1.00 27.37 103 ARG A C 1
ATOM 808 O O . ARG A 1 103 ? 49.967 68.894 42.804 1.00 26.92 103 ARG A O 1
ATOM 816 N N . GLU A 1 104 ? 48.324 70.409 42.514 1.00 25.18 104 GLU A N 1
ATOM 817 C CA . GLU A 1 104 ? 48.359 70.403 41.057 1.00 24.69 104 GLU A CA 1
ATOM 818 C C . GLU A 1 104 ? 49.034 71.721 40.700 1.00 30.37 104 GLU A C 1
ATOM 819 O O . GLU A 1 104 ? 48.381 72.763 40.658 1.00 29.39 104 GLU A O 1
ATOM 825 N N . PRO A 1 105 ? 50.358 71.693 40.564 1.00 28.82 105 PRO A N 1
ATOM 826 C CA . PRO A 1 105 ? 51.155 72.914 40.404 1.00 28.36 105 PRO A CA 1
ATOM 827 C C . PRO A 1 105 ? 50.643 73.955 39.394 1.00 30.72 105 PRO A C 1
ATOM 828 O O . PRO A 1 105 ? 50.836 75.152 39.581 1.00 28.55 105 PRO A O 1
ATOM 832 N N . SER A 1 106 ? 49.979 73.506 38.345 1.00 28.94 106 SER A N 1
ATOM 833 C CA . SER A 1 106 ? 49.489 74.429 37.333 1.00 29.61 106 SER A CA 1
ATOM 834 C C . SER A 1 106 ? 48.308 75.274 37.820 1.00 33.16 106 SER A C 1
ATOM 835 O O . SER A 1 106 ? 47.922 76.247 37.177 1.00 33.30 106 SER A O 1
ATOM 838 N N . LEU A 1 107 ? 47.768 74.933 38.985 1.00 28.21 107 LEU A N 1
ATOM 839 C CA . LEU A 1 107 ? 46.607 75.639 39.508 1.00 26.61 107 LEU A CA 1
ATOM 840 C C . LEU A 1 107 ? 46.876 76.368 40.831 1.00 30.33 107 LEU A C 1
ATOM 841 O O . LEU A 1 107 ? 47.642 75.883 41.675 1.00 27.13 107 LEU A O 1
ATOM 846 N N . SER A 1 108 ? 46.237 77.537 40.994 1.00 28.44 108 SER A N 1
ATOM 847 C CA . SER A 1 108 ? 46.351 78.344 42.202 1.00 27.68 108 SER A CA 1
ATOM 848 C C . SER A 1 108 ? 45.527 77.743 43.325 1.00 29.79 108 SER A C 1
ATOM 849 O O . SER A 1 108 ? 44.390 77.325 43.110 1.00 30.28 108 SER A O 1
ATOM 852 N N . PRO A 1 109 ? 46.098 77.721 44.525 1.00 24.98 109 PRO A N 1
ATOM 853 C CA . PRO A 1 109 ? 45.400 77.218 45.701 1.00 24.50 109 PRO A CA 1
ATOM 854 C C . PRO A 1 109 ? 44.806 78.390 46.489 1.00 27.18 109 PRO A C 1
ATOM 855 O O . PRO A 1 109 ? 44.766 78.368 47.714 1.00 26.19 109 PRO A O 1
ATOM 859 N N . LYS A 1 110 ? 44.352 79.410 45.769 1.00 24.20 110 LYS A N 1
ATOM 860 C CA . LYS A 1 110 ? 43.826 80.624 46.386 1.00 24.30 110 LYS A CA 1
ATOM 861 C C . LYS A 1 110 ? 42.395 80.939 45.969 1.00 27.81 110 LYS A C 1
ATOM 862 O O . LYS A 1 110 ? 41.989 80.669 44.844 1.00 27.52 110 LYS A O 1
ATOM 868 N N . LEU A 1 111 ? 41.635 81.512 46.892 1.00 23.98 111 LEU A N 1
ATOM 869 C CA . LEU A 1 111 ? 40.266 81.923 46.611 1.00 23.81 111 LEU A CA 1
ATOM 870 C C . LEU A 1 111 ? 40.150 83.403 46.961 1.00 27.45 111 LEU A C 1
ATOM 871 O O . LEU A 1 111 ? 40.737 83.869 47.941 1.00 26.55 111 LEU A O 1
ATOM 876 N N . THR A 1 112 ? 39.391 84.138 46.162 1.00 24.37 112 THR A N 1
ATOM 877 C CA . THR A 1 112 ? 39.201 85.554 46.394 1.00 24.48 112 THR A CA 1
ATOM 878 C C . THR A 1 112 ? 37.749 85.860 46.719 1.00 29.30 112 THR A C 1
ATOM 879 O O . THR A 1 112 ? 36.838 85.287 46.121 1.00 27.80 112 THR A O 1
ATOM 883 N N . CYS A 1 113 ? 37.535 86.762 47.674 1.00 27.47 113 CYS A N 1
ATOM 884 C CA . CYS A 1 113 ? 36.190 87.205 47.993 1.00 28.36 113 CYS A CA 1
ATOM 885 C C . CYS A 1 113 ? 35.778 88.234 46.948 1.00 33.62 113 CYS A C 1
ATOM 886 O O . CYS A 1 113 ? 36.427 89.269 46.798 1.00 32.92 113 CYS A O 1
ATOM 889 N N . LEU A 1 114 ? 34.739 87.911 46.185 1.00 32.09 114 LEU A N 1
ATOM 890 C CA . LEU A 1 114 ? 34.281 88.772 45.094 1.00 33.10 114 LEU A CA 1
ATOM 891 C C . LEU A 1 114 ? 33.330 89.874 45.565 1.00 37.10 114 LEU A C 1
ATOM 892 O O . LEU A 1 114 ? 32.758 89.800 46.657 1.00 35.31 114 LEU A O 1
ATOM 897 N N . GLN A 1 115 ? 33.126 90.865 44.700 1.00 35.21 115 GLN A N 1
ATOM 898 C CA . GLN A 1 115 ? 32.221 91.979 44.979 1.00 35.72 115 GLN A CA 1
ATOM 899 C C . GLN A 1 115 ? 30.823 91.548 45.397 1.00 39.52 115 GLN A C 1
ATOM 900 O O . GLN A 1 115 ? 30.135 92.286 46.091 1.00 39.91 115 GLN A O 1
ATOM 906 N N . ASN A 1 116 ? 30.381 90.385 44.929 1.00 35.37 116 ASN A N 1
ATOM 907 C CA . ASN A 1 116 ? 29.047 89.899 45.256 1.00 34.94 116 ASN A CA 1
ATOM 908 C C . ASN A 1 116 ? 29.004 89.146 46.575 1.00 38.79 116 ASN A C 1
ATOM 909 O O . ASN A 1 116 ? 27.984 88.548 46.921 1.00 39.23 116 ASN A O 1
ATOM 914 N N . LEU A 1 117 ? 30.109 89.187 47.316 1.00 34.59 117 LEU A N 1
ATOM 915 C CA . LEU A 1 117 ? 30.194 88.519 48.614 1.00 33.47 117 LEU A CA 1
ATOM 916 C C . LEU A 1 117 ? 30.266 87.005 48.486 1.00 36.37 117 LEU A C 1
ATOM 917 O O . LEU A 1 117 ? 29.838 86.269 49.378 1.00 35.77 117 LEU A O 1
ATOM 922 N N . LYS A 1 118 ? 30.852 86.548 47.387 1.00 33.06 118 LYS A N 1
ATOM 923 C CA . LYS A 1 118 ? 31.039 85.126 47.148 1.00 32.65 118 LYS A CA 1
ATOM 924 C C . LYS A 1 118 ? 32.500 84.844 46.809 1.00 34.70 118 LYS A C 1
ATOM 925 O O . LYS A 1 118 ? 33.193 85.703 46.264 1.00 33.52 118 LYS A O 1
ATOM 931 N N . TRP A 1 119 ? 32.969 83.653 47.172 1.00 31.42 119 TRP A N 1
ATOM 932 C CA . TRP A 1 119 ? 34.344 83.244 46.896 1.00 30.58 119 TRP A CA 1
ATOM 933 C C . TRP A 1 119 ? 34.485 82.837 45.441 1.00 33.99 119 TRP A C 1
ATOM 934 O O . TRP A 1 119 ? 33.550 82.300 44.854 1.00 34.02 119 TRP A O 1
ATOM 945 N N . SER A 1 120 ? 35.643 83.128 44.854 1.00 30.23 120 SER A N 1
ATOM 946 C CA . SER A 1 120 ? 35.892 82.826 43.443 1.00 29.97 120 SER A CA 1
ATOM 947 C C . SER A 1 120 ? 35.650 81.349 43.102 1.00 36.12 120 SER A C 1
ATOM 948 O O . SER A 1 120 ? 35.457 80.518 43.992 1.00 35.24 120 SER A O 1
ATOM 951 N N . THR A 1 121 ? 35.630 81.039 41.809 1.00 35.32 121 THR A N 1
ATOM 952 C CA . THR A 1 121 ? 35.376 79.671 41.350 1.00 36.36 121 THR A CA 1
ATOM 953 C C . THR A 1 121 ? 36.476 78.716 41.791 1.00 40.35 121 THR A C 1
ATOM 954 O O . THR A 1 121 ? 37.661 79.004 41.642 1.00 39.14 121 THR A O 1
ATOM 958 N N . ALA A 1 122 ? 36.067 77.560 42.296 1.00 38.83 122 ALA A N 1
ATOM 959 C CA . ALA A 1 122 ? 36.998 76.558 42.792 1.00 39.61 122 ALA A CA 1
ATOM 960 C C . ALA A 1 122 ? 37.551 75.668 41.687 1.00 44.04 122 ALA A C 1
ATOM 961 O O . ALA A 1 122 ? 36.800 75.140 40.863 1.00 44.56 122 ALA A O 1
ATOM 963 N N . VAL A 1 123 ? 38.869 75.487 41.698 1.00 39.70 123 VAL A N 1
ATOM 964 C CA . VAL A 1 123 ? 39.541 74.603 40.758 1.00 38.54 123 VAL A CA 1
ATOM 965 C C . VAL A 1 123 ? 40.222 73.480 41.543 1.00 39.52 123 VAL A C 1
ATOM 966 O O . VAL A 1 123 ? 40.373 73.571 42.757 1.00 38.68 123 VAL A O 1
ATOM 970 N N . GLU A 1 124 ? 40.625 72.425 40.843 1.00 35.09 124 GLU A N 1
ATOM 971 C CA . GLU A 1 124 ? 41.257 71.272 41.479 1.00 33.90 124 GLU A CA 1
ATOM 972 C C . GLU A 1 124 ? 42.750 71.491 41.705 1.00 33.84 124 GLU A C 1
ATOM 973 O O . GLU A 1 124 ? 43.584 70.764 41.160 1.00 32.91 124 GLU A O 1
ATOM 979 N N . PHE A 1 125 ? 43.083 72.491 42.516 1.00 27.96 125 PHE A N 1
ATOM 980 C CA . PHE A 1 125 ? 44.475 72.799 42.817 1.00 26.84 125 PHE A CA 1
ATOM 981 C C . PHE A 1 125 ? 45.105 71.737 43.721 1.00 30.70 125 PHE A C 1
ATOM 982 O O . PHE A 1 125 ? 46.328 71.629 43.812 1.00 30.19 125 PHE A O 1
ATOM 990 N N . CYS A 1 126 ? 44.258 70.952 44.379 1.00 27.95 126 CYS A N 1
ATOM 991 C CA . CYS A 1 126 ? 44.710 69.823 45.190 1.00 28.15 126 CYS A CA 1
ATOM 992 C C . CYS A 1 126 ? 44.037 68.573 44.633 1.00 30.94 126 CYS A C 1
ATOM 993 O O . CYS A 1 126 ? 42.818 68.441 44.705 1.00 31.09 126 CYS A O 1
ATOM 996 N N . LYS A 1 127 ? 44.828 67.661 44.080 1.00 25.65 127 LYS A N 1
ATOM 997 C CA . LYS A 1 127 ? 44.280 66.450 43.461 1.00 25.18 127 LYS A CA 1
ATOM 998 C C . LYS A 1 127 ? 44.479 65.173 44.294 1.00 27.52 127 LYS A C 1
ATOM 999 O O . LYS A 1 127 ? 45.301 65.129 45.208 1.00 25.67 127 LYS A O 1
ATOM 1005 N N . LYS A 1 128 ? 43.702 64.146 43.964 1.00 24.35 128 LYS A N 1
ATOM 1006 C CA . LYS A 1 128 ? 43.748 62.863 44.659 1.00 23.83 128 LYS A CA 1
ATOM 1007 C C . LYS A 1 128 ? 45.050 62.111 44.398 1.00 27.46 128 LYS A C 1
ATOM 1008 O O . LYS A 1 128 ? 45.412 61.865 43.253 1.00 27.35 128 LYS A O 1
ATOM 1014 N N . LYS A 1 129 ? 45.703 61.675 45.469 1.00 23.31 129 LYS A N 1
ATOM 1015 C CA . LYS A 1 129 ? 46.920 60.893 45.342 1.00 23.24 129 LYS A CA 1
ATOM 1016 C C . LYS A 1 129 ? 46.601 59.540 44.716 1.00 26.95 129 LYS A C 1
ATOM 1017 O O . LYS A 1 129 ? 45.464 59.080 44.748 1.00 26.84 129 LYS A O 1
ATOM 1023 N N . SER A 1 130 ? 47.618 58.904 44.156 1.00 23.51 130 SER A N 1
ATOM 1024 C CA . SER A 1 130 ? 47.454 57.606 43.517 1.00 23.14 130 SER A CA 1
ATOM 1025 C C . SER A 1 130 ? 48.018 56.466 44.365 1.00 25.73 130 SER A C 1
ATOM 1026 O O . SER A 1 130 ? 49.080 56.599 44.978 1.00 23.70 130 SER A O 1
ATOM 1029 N N . CYS A 1 131 ? 47.324 55.330 44.353 1.00 23.06 131 CYS A N 1
ATOM 1030 C CA . CYS A 1 131 ? 47.798 54.123 45.032 1.00 22.11 131 CYS A CA 1
ATOM 1031 C C . CYS A 1 131 ? 48.780 53.408 44.119 1.00 25.82 131 CYS A C 1
ATOM 1032 O O . CYS A 1 131 ? 48.856 53.705 42.927 1.00 25.21 131 CYS A O 1
ATOM 1035 N N . PRO A 1 132 ? 49.561 52.495 44.686 1.00 22.56 132 PRO A N 1
ATOM 1036 C CA . PRO A 1 132 ? 50.537 51.751 43.904 1.00 22.09 132 PRO A CA 1
ATOM 1037 C C . PRO A 1 132 ? 49.843 50.930 42.815 1.00 26.67 132 PRO A C 1
ATOM 1038 O O . PRO A 1 132 ? 48.645 50.678 42.882 1.00 25.63 132 PRO A O 1
ATOM 1042 N N . ASN A 1 133 ? 50.602 50.563 41.790 1.00 25.06 133 ASN A N 1
ATOM 1043 C CA . ASN A 1 133 ? 50.117 49.660 40.747 1.00 25.19 133 ASN A CA 1
ATOM 1044 C C . ASN A 1 133 ? 49.665 48.390 41.473 1.00 27.43 133 ASN A C 1
ATOM 1045 O O . ASN A 1 133 ? 50.396 47.866 42.331 1.00 25.49 133 ASN A O 1
ATOM 1050 N N . PRO A 1 134 ? 48.425 47.970 41.202 1.00 22.82 134 PRO A N 1
ATOM 1051 C CA . PRO A 1 134 ? 47.823 46.807 41.874 1.00 21.72 134 PRO A CA 1
ATOM 1052 C C . PRO A 1 134 ? 48.544 45.500 41.524 1.00 24.77 134 PRO A C 1
ATOM 1053 O O . PRO A 1 134 ? 48.469 44.517 42.262 1.00 24.12 134 PRO A O 1
ATOM 1057 N N . GLY A 1 135 ? 49.219 45.491 40.382 1.00 21.47 135 GLY A N 1
ATOM 1058 C CA . GLY A 1 135 ? 50.006 44.330 39.976 1.00 21.82 135 GLY A CA 1
ATOM 1059 C C . GLY A 1 135 ? 49.192 43.269 39.260 1.00 25.79 135 GLY A C 1
ATOM 1060 O O . GLY A 1 135 ? 48.378 43.578 38.384 1.00 22.97 135 GLY A O 1
ATOM 1061 N N . GLU A 1 136 ? 49.420 42.014 39.636 1.00 24.98 136 GLU A N 1
ATOM 1062 C CA . GLU A 1 136 ? 48.758 40.899 38.980 1.00 26.03 136 GLU A CA 1
ATOM 1063 C C . GLU A 1 136 ? 48.502 39.691 39.888 1.00 29.57 136 GLU A C 1
ATOM 1064 O O . GLU A 1 136 ? 49.247 39.418 40.827 1.00 29.02 136 GLU A O 1
ATOM 1070 N N . ILE A 1 137 ? 47.450 38.955 39.559 1.00 26.52 137 ILE A N 1
ATOM 1071 C CA . ILE A 1 137 ? 47.104 37.734 40.263 1.00 26.45 137 ILE A CA 1
ATOM 1072 C C . ILE A 1 137 ? 47.319 36.595 39.272 1.00 31.13 137 ILE A C 1
ATOM 1073 O O . ILE A 1 137 ? 46.753 36.602 38.178 1.00 31.65 137 ILE A O 1
ATOM 1078 N N . ARG A 1 138 ? 48.210 35.676 39.615 1.00 27.27 138 ARG A N 1
ATOM 1079 C CA . ARG A 1 138 ? 48.487 34.538 38.752 1.00 27.00 138 ARG A CA 1
ATOM 1080 C C . ARG A 1 138 ? 47.243 33.660 38.673 1.00 30.23 138 ARG A C 1
ATOM 1081 O O . ARG A 1 138 ? 46.696 33.244 39.702 1.00 29.24 138 ARG A O 1
ATOM 1089 N N . ASN A 1 139 ? 46.789 33.420 37.444 1.00 26.59 139 ASN A N 1
ATOM 1090 C CA . ASN A 1 139 ? 45.603 32.610 37.166 1.00 26.37 139 ASN A CA 1
ATOM 1091 C C . ASN A 1 139 ? 44.299 33.315 37.526 1.00 29.98 139 ASN A C 1
ATOM 1092 O O . ASN A 1 139 ? 43.239 32.701 37.573 1.00 29.73 139 ASN A O 1
ATOM 1097 N N . GLY A 1 140 ? 44.375 34.629 37.687 1.00 26.52 140 GLY A N 1
ATOM 1098 C CA . GLY A 1 140 ? 43.202 35.420 38.007 1.00 25.55 140 GLY A CA 1
ATOM 1099 C C . GLY A 1 140 ? 43.277 36.759 37.317 1.00 26.32 140 GLY A C 1
ATOM 1100 O O . GLY A 1 140 ? 44.105 36.963 36.427 1.00 25.65 140 GLY A O 1
ATOM 1101 N N . GLN A 1 141 ? 42.426 37.683 37.750 1.00 21.39 141 GLN A N 1
ATOM 1102 C CA . GLN A 1 141 ? 42.371 39.010 37.147 1.00 19.83 141 GLN A CA 1
ATOM 1103 C C . GLN A 1 141 ? 41.999 40.062 38.158 1.00 22.51 141 GLN A C 1
ATOM 1104 O O . GLN A 1 141 ? 41.371 39.778 39.170 1.00 21.82 141 GLN A O 1
ATOM 1110 N N . ILE A 1 142 ? 42.377 41.293 37.862 1.00 19.56 142 ILE A N 1
ATOM 1111 C CA . ILE A 1 142 ? 42.045 42.420 38.710 1.00 18.72 142 ILE A CA 1
ATOM 1112 C C . ILE A 1 142 ? 41.181 43.368 37.895 1.00 23.54 142 ILE A C 1
ATOM 1113 O O . ILE A 1 142 ? 41.525 43.719 36.759 1.00 23.60 142 ILE A O 1
ATOM 1118 N N . ASP A 1 143 ? 40.020 43.710 38.435 1.00 19.72 143 ASP A N 1
ATOM 1119 C CA . ASP A 1 143 ? 39.127 44.656 37.769 1.00 19.17 143 ASP A CA 1
ATOM 1120 C C . ASP A 1 143 ? 39.360 46.069 38.340 1.00 23.02 143 ASP A C 1
ATOM 1121 O O . ASP A 1 143 ? 39.263 46.293 39.550 1.00 24.30 143 ASP A O 1
ATOM 1126 N N . VAL A 1 144 ? 39.770 46.983 37.474 1.00 17.98 144 VAL A N 1
ATOM 1127 C CA . VAL A 1 144 ? 39.997 48.374 37.848 1.00 17.66 144 VAL A CA 1
ATOM 1128 C C . VAL A 1 144 ? 39.027 49.258 37.042 1.00 24.64 144 VAL A C 1
ATOM 1129 O O . VAL A 1 144 ? 39.374 49.762 35.972 1.00 25.04 144 VAL A O 1
ATOM 1133 N N . PRO A 1 145 ? 37.809 49.402 37.557 1.00 22.95 145 PRO A N 1
ATOM 1134 C CA . PRO A 1 145 ? 36.718 50.109 36.900 1.00 23.46 145 PRO A CA 1
ATOM 1135 C C . PRO A 1 145 ? 36.907 51.615 36.779 1.00 28.72 145 PRO A C 1
ATOM 1136 O O . PRO A 1 145 ? 36.428 52.227 35.821 1.00 29.31 145 PRO A O 1
ATOM 1140 N N . GLY A 1 146 ? 37.572 52.220 37.760 1.00 24.88 146 GLY A N 1
ATOM 1141 C CA . GLY A 1 146 ? 37.723 53.670 37.774 1.00 24.09 146 GLY A CA 1
ATOM 1142 C C . GLY A 1 146 ? 39.045 54.171 38.337 1.00 26.66 146 GLY A C 1
ATOM 1143 O O . GLY A 1 146 ? 39.062 55.000 39.243 1.00 25.44 146 GLY A O 1
ATOM 1144 N N . GLY A 1 147 ? 40.148 53.734 37.741 1.00 22.91 147 GLY A N 1
ATOM 1145 C CA . GLY A 1 147 ? 41.461 54.215 38.147 1.00 22.18 147 GLY A CA 1
ATOM 1146 C C . GLY A 1 147 ? 41.901 53.671 39.502 1.00 24.98 147 GLY A C 1
ATOM 1147 O O . GLY A 1 147 ? 41.227 52.827 40.108 1.00 22.91 147 GLY A O 1
ATOM 1148 N N . ILE A 1 148 ? 43.035 54.179 39.975 1.00 22.47 148 ILE A N 1
ATOM 1149 C CA . ILE A 1 148 ? 43.651 53.698 41.203 1.00 22.11 148 ILE A CA 1
ATOM 1150 C C . ILE A 1 148 ? 44.022 54.839 42.140 1.00 26.05 148 ILE A C 1
ATOM 1151 O O . ILE A 1 148 ? 44.914 54.702 42.979 1.00 25.82 148 ILE A O 1
ATOM 1156 N N . LEU A 1 149 ? 43.311 55.956 42.007 1.00 21.41 149 LEU A N 1
ATOM 1157 C CA . LEU A 1 149 ? 43.513 57.100 42.876 1.00 20.56 149 LEU A CA 1
ATOM 1158 C C . LEU A 1 149 ? 42.810 56.909 44.215 1.00 25.75 149 LEU A C 1
ATOM 1159 O O . LEU A 1 149 ? 41.965 56.016 44.381 1.00 25.80 149 LEU A O 1
ATOM 1164 N N . PHE A 1 150 ? 43.149 57.777 45.157 1.00 21.49 150 PHE A N 1
ATOM 1165 C CA . PHE A 1 150 ? 42.552 57.779 46.479 1.00 20.72 150 PHE A CA 1
ATOM 1166 C C . PHE A 1 150 ? 41.022 57.686 46.382 1.00 25.08 150 PHE A C 1
ATOM 1167 O O . PHE A 1 150 ? 40.380 58.485 45.704 1.00 24.62 150 PHE A O 1
ATOM 1175 N N . GLY A 1 151 ? 40.453 56.678 47.036 1.00 22.53 151 GLY A N 1
ATOM 1176 C CA . GLY A 1 151 ? 39.012 56.479 47.032 1.00 22.48 151 GLY A CA 1
ATOM 1177 C C . GLY A 1 151 ? 38.555 55.389 46.058 1.00 27.46 151 GLY A C 1
ATOM 1178 O O . GLY A 1 151 ? 37.388 54.998 46.063 1.00 28.90 151 GLY A O 1
ATOM 1179 N N . ALA A 1 152 ? 39.468 54.911 45.220 1.00 23.33 152 ALA A N 1
ATOM 1180 C CA . ALA A 1 152 ? 39.121 53.907 44.202 1.00 22.58 152 ALA A CA 1
ATOM 1181 C C . ALA A 1 152 ? 38.893 52.510 44.773 1.00 24.07 152 ALA A C 1
ATOM 1182 O O . ALA A 1 152 ? 39.442 52.147 45.810 1.00 23.54 152 ALA A O 1
ATOM 1184 N N . THR A 1 153 ? 38.121 51.718 44.044 1.00 20.19 153 THR A N 1
ATOM 1185 C CA . THR A 1 153 ? 37.855 50.330 44.401 1.00 20.33 153 THR A CA 1
ATOM 1186 C C . THR A 1 153 ? 38.282 49.440 43.239 1.00 23.40 153 THR A C 1
ATOM 1187 O O . THR A 1 153 ? 38.102 49.803 42.075 1.00 23.28 153 THR A O 1
ATOM 1191 N N . ILE A 1 154 ? 38.858 48.286 43.560 1.00 18.80 154 ILE A N 1
ATOM 1192 C CA . ILE A 1 154 ? 39.200 47.285 42.549 1.00 18.11 154 ILE A CA 1
ATOM 1193 C C . ILE A 1 154 ? 38.710 45.925 43.023 1.00 21.72 154 ILE A C 1
ATOM 1194 O O . ILE A 1 154 ? 38.505 45.717 44.212 1.00 22.44 154 ILE A O 1
ATOM 1199 N N . SER A 1 155 ? 38.456 45.021 42.089 1.00 18.28 155 SER A N 1
ATOM 1200 C CA . SER A 1 155 ? 37.953 43.706 42.454 1.00 17.63 155 SER A CA 1
ATOM 1201 C C . SER A 1 155 ? 38.802 42.589 41.852 1.00 20.62 155 SER A C 1
ATOM 1202 O O . SER A 1 155 ? 39.494 42.782 40.855 1.00 18.28 155 SER A O 1
ATOM 1205 N N . PHE A 1 156 ? 38.775 41.431 42.492 1.00 18.12 156 PHE A N 1
ATOM 1206 C CA . PHE A 1 156 ? 39.592 40.315 42.051 1.00 18.47 156 PHE A CA 1
ATOM 1207 C C . PHE A 1 156 ? 38.744 39.101 41.667 1.00 25.69 156 PHE A C 1
ATOM 1208 O O . PHE A 1 156 ? 37.690 38.840 42.260 1.00 23.94 156 PHE A O 1
ATOM 1216 N N . SER A 1 157 ? 39.213 38.368 40.667 1.00 23.61 157 SER A N 1
ATOM 1217 C CA . SER A 1 157 ? 38.541 37.157 40.228 1.00 24.21 157 SER A CA 1
ATOM 1218 C C . SER A 1 157 ? 39.577 36.126 39.845 1.00 30.42 157 SER A C 1
ATOM 1219 O O . SER A 1 157 ? 40.724 36.455 39.544 1.00 30.26 157 SER A O 1
ATOM 1222 N N . CYS A 1 158 ? 39.163 34.874 39.841 1.00 28.49 158 CYS A N 1
ATOM 1223 C CA . CYS A 1 158 ? 40.049 33.795 39.484 1.00 28.57 158 CYS A CA 1
ATOM 1224 C C . CYS A 1 158 ? 39.533 33.149 38.202 1.00 31.74 158 CYS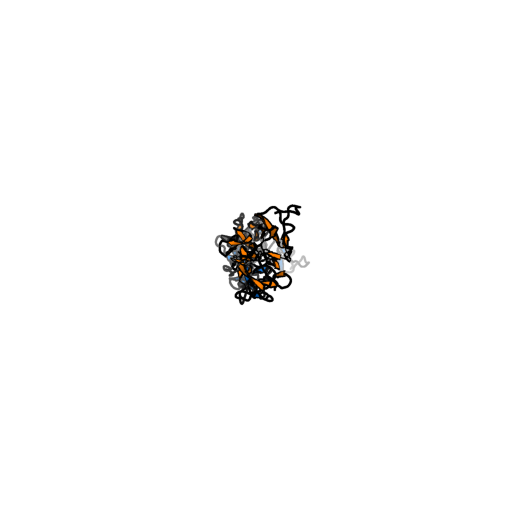 A C 1
ATOM 1225 O O . CYS A 1 158 ? 38.330 33.070 37.982 1.00 32.55 158 CYS A O 1
ATOM 1228 N N . ASN A 1 159 ? 40.439 32.820 37.296 1.00 26.09 159 ASN A N 1
ATOM 1229 C CA . ASN A 1 159 ? 40.036 32.226 36.034 1.00 25.19 159 ASN A CA 1
ATOM 1230 C C . ASN A 1 159 ? 39.351 30.877 36.216 1.00 26.52 159 ASN A C 1
ATOM 1231 O O . ASN A 1 159 ? 39.505 30.227 37.242 1.00 24.11 159 ASN A O 1
ATOM 1236 N N . THR A 1 160 ? 38.672 30.421 35.170 1.00 23.87 160 THR A N 1
ATOM 1237 C CA . THR A 1 160 ? 38.009 29.125 35.206 1.00 24.01 160 THR A CA 1
ATOM 1238 C C . THR A 1 160 ? 38.997 28.027 35.585 1.00 27.41 160 THR A C 1
ATOM 1239 O O . THR A 1 160 ? 40.049 27.876 34.955 1.00 26.10 160 THR A O 1
ATOM 1243 N N . GLY A 1 161 ? 38.655 27.269 36.620 1.00 24.37 161 GLY A N 1
ATOM 1244 C CA . GLY A 1 161 ? 39.498 26.173 37.070 1.00 25.15 161 GLY A CA 1
ATOM 1245 C C . GLY A 1 161 ? 40.291 26.529 38.320 1.00 30.00 161 GLY A C 1
ATOM 1246 O O . GLY A 1 161 ? 41.022 25.699 38.856 1.00 29.38 161 GLY A O 1
ATOM 1247 N N . TYR A 1 162 ? 40.135 27.767 38.780 1.00 27.18 162 TYR A N 1
ATOM 1248 C CA . TYR A 1 162 ? 40.847 28.249 39.956 1.00 26.69 162 TYR A CA 1
ATOM 1249 C C . TYR A 1 162 ? 39.881 28.852 40.958 1.00 31.06 162 TYR A C 1
ATOM 1250 O O . TYR A 1 162 ? 38.846 29.404 40.579 1.00 29.87 162 TYR A O 1
ATOM 1259 N N . LYS A 1 163 ? 40.216 28.715 42.240 1.00 28.59 163 LYS A N 1
ATOM 1260 C CA . LYS A 1 163 ? 39.393 29.234 43.323 1.00 28.11 163 LYS A CA 1
ATOM 1261 C C . LYS A 1 163 ? 40.115 30.363 44.051 1.00 31.61 163 LYS A C 1
ATOM 1262 O O . LYS A 1 163 ? 41.298 30.260 44.371 1.00 29.64 163 LYS A O 1
ATOM 1268 N N . LEU A 1 164 ? 39.394 31.450 44.291 1.00 29.69 164 LEU A N 1
ATOM 1269 C CA . LEU A 1 164 ? 39.967 32.607 44.956 1.00 29.81 164 LEU A CA 1
ATOM 1270 C C . LEU A 1 164 ? 40.085 32.398 46.463 1.00 34.11 164 LEU A C 1
ATOM 1271 O O . LEU A 1 164 ? 39.124 32.009 47.132 1.00 32.93 164 LEU A O 1
ATOM 1276 N N . PHE A 1 165 ? 41.268 32.677 46.991 1.00 31.69 165 PHE A N 1
ATOM 1277 C CA . PHE A 1 165 ? 41.496 32.599 48.423 1.00 32.37 165 PHE A CA 1
ATOM 1278 C C . PHE A 1 165 ? 42.093 33.917 48.903 1.00 34.12 165 PHE A C 1
ATOM 1279 O O . PHE A 1 165 ? 43.168 34.325 48.453 1.00 32.83 165 PHE A O 1
ATOM 1287 N N . GLY A 1 166 ? 41.358 34.632 49.748 1.00 30.94 166 GLY A N 1
ATOM 1288 C CA . GLY A 1 166 ? 41.790 35.948 50.208 1.00 30.81 166 GLY A CA 1
ATOM 1289 C C . GLY A 1 166 ? 40.673 36.961 49.977 1.00 35.18 166 GLY A C 1
ATOM 1290 O O . GLY A 1 166 ? 39.501 36.590 49.937 1.00 35.76 166 GLY A O 1
ATOM 1291 N N . SER A 1 167 ? 41.042 38.235 49.829 1.00 31.07 167 SER A N 1
ATOM 1292 C CA . SER A 1 167 ? 40.086 39.324 49.615 1.00 30.38 167 SER A CA 1
ATOM 1293 C C . SER A 1 167 ? 39.568 39.363 48.180 1.00 30.17 167 SER A C 1
ATOM 1294 O O . SER A 1 167 ? 40.305 39.084 47.244 1.00 28.37 167 SER A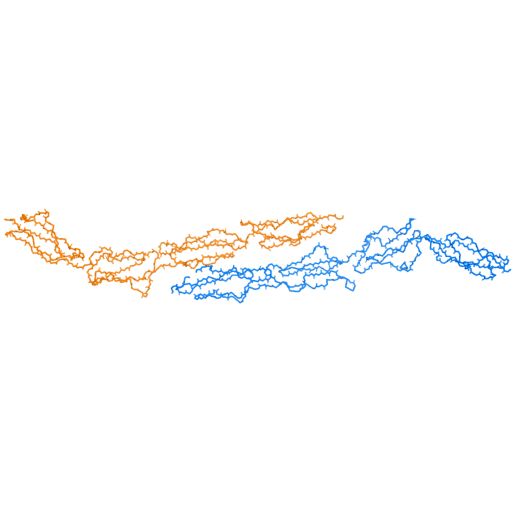 O 1
ATOM 1297 N N . THR A 1 168 ? 38.306 39.753 48.018 1.00 24.99 168 THR A N 1
ATOM 1298 C CA . THR A 1 168 ? 37.674 39.805 46.702 1.00 24.06 168 THR A CA 1
ATOM 1299 C C . THR A 1 168 ? 37.664 41.213 46.126 1.00 26.31 168 THR A C 1
ATOM 1300 O O . THR A 1 168 ? 37.214 41.424 45.003 1.00 25.27 168 THR A O 1
ATOM 1304 N N . SER A 1 169 ? 38.138 42.177 46.912 1.00 21.81 169 SER A N 1
ATOM 1305 C CA . SER A 1 169 ? 38.202 43.568 46.482 1.00 21.06 169 SER A CA 1
ATOM 1306 C C . SER A 1 169 ? 39.194 44.338 47.335 1.00 24.97 169 SER A C 1
ATOM 1307 O O . SER A 1 169 ? 39.618 43.876 48.391 1.00 25.35 169 SER A O 1
ATOM 1310 N N . SER A 1 170 ? 39.575 45.514 46.867 1.00 20.73 170 SER A N 1
ATOM 1311 C CA . SER A 1 170 ? 40.481 46.362 47.624 1.00 20.09 170 SER A CA 1
ATOM 1312 C C . SER A 1 170 ? 40.152 47.827 47.350 1.00 24.71 170 SER A C 1
ATOM 1313 O O . SER A 1 170 ? 39.631 48.163 46.292 1.00 23.76 170 SER A O 1
ATOM 1316 N N . PHE A 1 171 ? 40.391 48.675 48.358 1.00 23.50 171 PHE A N 1
ATOM 1317 C CA . PHE A 1 171 ? 40.126 50.113 48.251 1.00 23.48 171 PHE A CA 1
ATOM 1318 C C . PHE A 1 171 ? 41.398 50.939 48.537 1.00 25.49 171 PHE A C 1
ATOM 1319 O O . PHE A 1 171 ? 42.153 50.635 49.466 1.00 24.42 171 PHE A O 1
ATOM 1327 N N . CYS A 1 172 ? 41.613 51.990 47.743 1.00 21.23 172 CYS A N 1
ATOM 1328 C CA . CYS A 1 172 ? 42.726 52.919 47.954 1.00 21.28 172 CYS A CA 1
ATOM 1329 C C . CYS A 1 172 ? 42.307 53.890 49.063 1.00 27.05 172 CYS A C 1
ATOM 1330 O O . CYS A 1 172 ? 41.522 54.802 48.831 1.00 27.68 172 CYS A O 1
ATOM 1333 N N . LEU A 1 173 ? 42.824 53.680 50.263 1.00 23.50 173 LEU A N 1
ATOM 1334 C CA . LEU A 1 173 ? 42.454 54.499 51.405 1.00 24.12 173 LEU A CA 1
ATOM 1335 C C . LEU A 1 173 ? 43.688 55.240 51.926 1.00 27.17 173 LEU A C 1
ATOM 1336 O O . LEU A 1 173 ? 44.825 54.824 51.679 1.00 24.23 173 LEU A O 1
ATOM 1341 N N . ILE A 1 174 ? 43.468 56.331 52.649 1.00 25.38 174 ILE A N 1
ATOM 1342 C CA . ILE A 1 174 ? 44.588 57.078 53.192 1.00 26.95 174 ILE A CA 1
ATOM 1343 C C . ILE A 1 174 ? 45.296 56.275 54.267 1.00 31.24 174 ILE A C 1
ATOM 1344 O O . ILE A 1 174 ? 44.658 55.625 55.097 1.00 29.91 174 ILE A O 1
ATOM 1349 N N . SER A 1 175 ? 46.618 56.222 54.170 1.00 29.64 175 SER A N 1
ATOM 1350 C CA . SER A 1 175 ? 47.424 55.484 55.127 1.00 30.31 175 SER A CA 1
ATOM 1351 C C . SER A 1 175 ? 48.521 56.386 55.655 1.00 35.77 175 SER A C 1
ATOM 1352 O O . SER A 1 175 ? 49.569 56.545 55.031 1.00 34.79 175 SER A O 1
ATOM 1355 N N . GLY A 1 176 ? 48.275 56.983 56.808 1.00 33.62 176 GLY A N 1
ATOM 1356 C CA . GLY A 1 176 ? 49.250 57.882 57.396 1.00 33.29 176 GLY A CA 1
ATOM 1357 C C . GLY A 1 176 ? 49.585 58.993 56.409 1.00 36.75 176 GLY A C 1
ATOM 1358 O O . GLY A 1 176 ? 48.719 59.778 56.018 1.00 36.32 176 GLY A O 1
ATOM 1359 N N . SER A 1 177 ? 50.845 59.041 55.994 1.00 33.26 177 SER A N 1
ATOM 1360 C CA . SER A 1 177 ? 51.314 60.085 55.097 1.00 34.00 177 SER A CA 1
ATOM 1361 C C . SER A 1 177 ? 50.831 59.947 53.641 1.00 38.87 177 SER A C 1
ATOM 1362 O O . SER A 1 177 ? 50.860 60.909 52.877 1.00 39.70 177 SER A O 1
ATOM 1365 N N . SER A 1 178 ? 50.420 58.749 53.251 1.00 33.22 178 SER A N 1
ATOM 1366 C CA . SER A 1 178 ? 50.035 58.505 51.873 1.00 31.39 178 SER A CA 1
ATOM 1367 C C . SER A 1 178 ? 48.680 57.819 51.743 1.00 31.08 178 SER A C 1
ATOM 1368 O O . SER A 1 178 ? 47.790 58.014 52.558 1.00 30.69 178 SER A O 1
ATOM 1371 N N . VAL A 1 179 ? 48.522 57.066 50.661 1.00 24.41 179 VAL A N 1
ATOM 1372 C CA . VAL A 1 179 ? 47.328 56.269 50.430 1.00 22.65 179 VAL A CA 1
ATOM 1373 C C . VAL A 1 179 ? 47.823 54.889 50.051 1.00 24.56 179 VAL A C 1
ATOM 1374 O O . VAL A 1 179 ? 48.804 54.756 49.340 1.00 23.40 179 VAL A O 1
ATOM 1378 N N . GLN A 1 180 ? 47.168 53.856 50.554 1.00 21.17 180 GLN A N 1
ATOM 1379 C CA . GLN A 1 180 ? 47.578 52.499 50.230 1.00 20.74 180 GLN A CA 1
ATOM 1380 C C . GLN A 1 180 ? 46.380 51.602 50.024 1.00 22.45 180 GLN A C 1
ATOM 1381 O O . GLN A 1 180 ? 45.258 51.978 50.350 1.00 21.52 180 GLN A O 1
ATOM 1387 N N . TRP A 1 181 ? 46.617 50.429 49.442 1.00 18.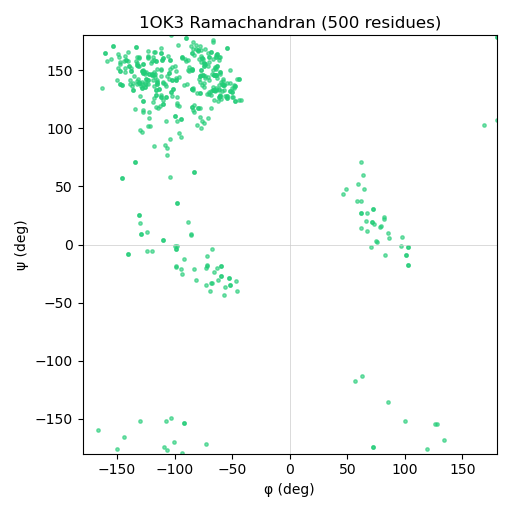10 181 TRP A N 1
ATOM 1388 C CA . TRP A 1 181 ? 45.552 49.463 49.216 1.00 18.15 181 TRP A CA 1
ATOM 1389 C C . TRP A 1 181 ? 45.111 48.835 50.541 1.00 21.67 181 TRP A C 1
ATOM 1390 O O . TRP A 1 181 ? 45.935 48.374 51.327 1.00 21.95 181 TRP A O 1
ATOM 1401 N N . SER A 1 182 ? 43.807 48.833 50.779 1.00 17.93 182 SER A N 1
ATOM 1402 C CA . SER A 1 182 ? 43.242 48.276 52.000 1.00 17.99 182 SER A CA 1
ATOM 1403 C C . SER A 1 182 ? 43.617 46.798 52.219 1.00 24.49 182 SER A C 1
ATOM 1404 O O . SER A 1 182 ? 43.914 46.379 53.346 1.00 23.34 182 SER A O 1
ATOM 1407 N N . ASP A 1 183 ? 43.550 46.007 51.147 1.00 21.97 183 ASP A N 1
ATOM 1408 C CA . ASP A 1 183 ? 43.816 44.569 51.226 1.00 21.88 183 ASP A CA 1
ATOM 1409 C C . ASP A 1 183 ? 44.864 44.100 50.225 1.00 24.85 183 ASP A C 1
ATOM 1410 O O . ASP A 1 183 ? 44.949 44.629 49.123 1.00 22.12 183 ASP A O 1
ATOM 1415 N N . PRO A 1 184 ? 45.623 43.065 50.609 1.00 22.25 184 PRO A N 1
ATOM 1416 C CA . PRO A 1 184 ? 46.659 42.482 49.752 1.00 21.80 184 PRO A CA 1
ATOM 1417 C C . PRO A 1 184 ? 46.058 41.624 48.645 1.00 26.02 184 PRO A C 1
ATOM 1418 O O . PRO A 1 184 ? 44.946 41.121 48.780 1.00 25.11 184 PRO A O 1
ATOM 1422 N N . LEU A 1 185 ? 46.837 41.399 47.591 1.00 24.05 185 LEU A N 1
ATOM 1423 C CA . LEU A 1 185 ? 46.416 40.560 46.460 1.00 25.33 185 LEU A CA 1
ATOM 1424 C C . LEU A 1 185 ? 46.106 39.143 46.942 1.00 32.41 185 LEU A C 1
ATOM 1425 O O . LEU A 1 185 ? 46.968 38.489 47.538 1.00 33.17 185 LEU A O 1
ATOM 1430 N N . PRO A 1 186 ? 44.895 38.662 46.640 1.00 28.27 186 PRO A N 1
ATOM 1431 C CA . PRO A 1 186 ? 44.460 37.321 47.038 1.00 27.16 186 PRO A CA 1
ATOM 1432 C C . PRO A 1 186 ? 45.140 36.229 46.216 1.00 30.45 186 PRO A C 1
ATOM 1433 O O . PRO A 1 186 ? 46.012 36.502 45.395 1.00 27.09 186 PRO A O 1
ATOM 1437 N N . GLU A 1 187 ? 44.677 34.996 46.397 1.00 29.42 187 GLU A N 1
ATOM 1438 C CA . GLU A 1 187 ? 45.216 33.860 45.655 1.00 29.37 187 GLU A CA 1
ATOM 1439 C C . GLU A 1 187 ? 44.139 33.063 44.908 1.00 31.11 187 GLU A C 1
ATOM 1440 O O . GLU A 1 187 ? 43.049 32.822 45.422 1.00 32.04 187 GLU A O 1
ATOM 1446 N N . CYS A 1 188 ? 44.493 32.666 43.693 1.00 26.25 188 CYS A N 1
ATOM 1447 C CA . CYS A 1 188 ? 43.711 31.832 42.776 1.00 26.26 188 CYS A CA 1
ATOM 1448 C C . CYS A 1 188 ? 44.199 30.390 42.900 1.00 31.50 188 CYS A C 1
ATOM 1449 O O . CYS A 1 188 ? 45.308 30.062 42.484 1.00 32.25 188 CYS A O 1
ATOM 1452 N N . ARG A 1 189 ? 43.403 29.547 43.545 1.00 29.22 189 ARG A N 1
ATOM 1453 C CA . ARG A 1 189 ? 43.805 28.159 43.773 1.00 29.45 189 ARG A CA 1
ATOM 1454 C C . ARG A 1 189 ? 43.118 27.157 42.846 1.00 31.83 189 ARG A C 1
ATOM 1455 O O . ARG A 1 189 ? 41.892 27.139 42.727 1.00 30.22 189 ARG A O 1
ATOM 1463 N N . GLU A 1 190 ? 43.921 26.283 42.247 1.00 28.06 190 GLU A N 1
ATOM 1464 C CA . GLU A 1 190 ? 43.415 25.250 41.350 1.00 27.79 190 GLU A CA 1
ATOM 1465 C C . GLU A 1 190 ? 42.333 24.385 41.994 1.00 29.67 190 GLU A C 1
ATOM 1466 O O . GLU A 1 190 ? 42.525 23.827 43.073 1.00 29.81 190 GLU A O 1
ATOM 1472 N N . ILE A 1 191 ? 41.202 24.269 41.308 1.00 24.30 191 ILE A N 1
ATOM 1473 C CA . ILE A 1 191 ? 40.091 23.445 41.767 1.00 24.31 191 ILE A CA 1
ATOM 1474 C C . ILE A 1 191 ? 40.309 21.998 41.326 1.00 28.81 191 ILE A C 1
ATOM 1475 O O . ILE A 1 191 ? 40.679 21.735 40.180 1.00 27.86 191 ILE A O 1
ATOM 1480 N N . TYR A 1 192 ? 40.107 21.065 42.248 1.00 26.76 192 TYR A N 1
ATOM 1481 C CA . TYR A 1 192 ? 40.291 19.650 41.948 1.00 27.01 192 TYR A CA 1
ATOM 1482 C C . TYR A 1 192 ? 38.956 18.929 41.933 1.00 29.59 192 TYR A C 1
ATOM 1483 O O . TYR A 1 192 ? 38.099 19.175 42.781 1.00 29.05 192 TYR A O 1
ATOM 1492 N N . CYS A 1 193 ? 38.790 18.025 40.975 1.00 25.80 193 CYS A N 1
ATOM 1493 C CA . CYS A 1 193 ? 37.597 17.195 40.919 1.00 25.38 193 CYS A CA 1
ATOM 1494 C C . CYS A 1 193 ? 37.776 16.141 41.995 1.00 29.28 193 CYS A C 1
ATOM 1495 O O . CYS A 1 193 ? 38.898 15.875 42.428 1.00 28.24 193 CYS A O 1
ATOM 1498 N N . PRO A 1 194 ? 36.677 15.525 42.412 1.00 26.01 194 PRO A N 1
ATOM 1499 C CA . PRO A 1 194 ? 36.754 14.436 43.383 1.00 25.37 194 PRO A CA 1
ATOM 1500 C C . PRO A 1 194 ? 37.523 13.302 42.713 1.00 28.33 194 PRO A C 1
ATOM 1501 O O . PRO A 1 194 ? 37.700 13.308 41.491 1.00 28.45 194 PRO A O 1
ATOM 1505 N N . ALA A 1 195 ? 38.047 12.373 43.499 1.00 23.31 195 ALA A N 1
ATOM 1506 C CA . ALA A 1 195 ? 38.776 11.259 42.913 1.00 22.94 195 ALA A CA 1
ATOM 1507 C C . ALA A 1 195 ? 37.837 10.562 41.941 1.00 25.91 195 ALA A C 1
ATOM 1508 O O . ALA A 1 195 ? 36.645 10.430 42.215 1.00 25.68 195 ALA A O 1
ATOM 1510 N N . PRO A 1 196 ? 38.353 10.197 40.772 1.00 22.33 196 PRO A N 1
ATOM 1511 C CA . PRO A 1 196 ? 37.529 9.549 39.749 1.00 21.88 196 PRO A CA 1
ATOM 1512 C C . PRO A 1 196 ? 37.035 8.196 40.251 1.00 25.41 196 PRO A C 1
ATOM 1513 O O . PRO A 1 196 ? 37.730 7.510 41.007 1.00 24.62 196 PRO A O 1
ATOM 1517 N N . PRO A 1 197 ? 35.825 7.823 39.846 1.00 21.98 197 PRO A N 1
ATOM 1518 C CA . PRO A 1 197 ? 35.233 6.568 40.297 1.00 21.19 197 PRO A CA 1
ATOM 1519 C C . PRO A 1 197 ? 35.864 5.342 39.637 1.00 23.04 197 PRO A C 1
ATOM 1520 O O . PRO A 1 197 ? 36.263 5.377 38.468 1.00 22.15 197 PRO A O 1
ATOM 1524 N N . GLN A 1 198 ? 35.954 4.260 40.411 1.00 18.88 198 GLN A N 1
ATOM 1525 C CA . GLN A 1 198 ? 36.466 2.988 39.929 1.00 18.35 198 GLN A CA 1
ATOM 1526 C C . GLN A 1 198 ? 35.291 2.244 39.362 1.00 20.00 198 GLN A C 1
ATOM 1527 O O . GLN A 1 198 ? 34.147 2.498 39.745 1.00 18.70 198 GLN A O 1
ATOM 1533 N N . ILE A 1 199 ? 35.574 1.282 38.491 1.00 15.34 199 ILE A N 1
ATOM 1534 C CA . ILE A 1 199 ? 34.523 0.489 37.886 1.00 14.19 199 ILE A CA 1
ATOM 1535 C C . ILE A 1 199 ? 34.781 -1.000 38.072 1.00 18.68 199 ILE A C 1
ATOM 1536 O O . ILE A 1 199 ? 35.926 -1.433 38.161 1.00 17.50 199 ILE A O 1
ATOM 1541 N N . ASP A 1 200 ? 33.706 -1.771 38.168 1.00 17.25 200 ASP A N 1
ATOM 1542 C CA . ASP A 1 200 ? 33.805 -3.221 38.303 1.00 17.78 200 ASP A CA 1
ATOM 1543 C C . ASP A 1 200 ? 34.425 -3.820 37.028 1.00 20.70 200 ASP A C 1
ATOM 1544 O O . ASP A 1 200 ? 34.004 -3.502 35.919 1.00 18.90 200 ASP A O 1
ATOM 1549 N N . ASN A 1 201 ? 35.407 -4.701 37.200 1.00 17.53 201 ASN A N 1
ATOM 1550 C CA . ASN A 1 201 ? 36.022 -5.415 36.076 1.00 17.05 201 ASN A CA 1
ATOM 1551 C C . ASN A 1 201 ? 36.712 -4.531 35.045 1.00 20.64 201 ASN A C 1
ATOM 1552 O O . ASN A 1 201 ? 36.874 -4.918 33.887 1.00 18.66 201 ASN A O 1
ATOM 1557 N N . GLY A 1 202 ? 37.178 -3.374 35.497 1.00 17.79 202 GLY A N 1
ATOM 1558 C CA . GLY A 1 202 ? 37.902 -2.452 34.647 1.00 17.27 202 GLY A CA 1
ATOM 1559 C C . GLY A 1 202 ? 38.824 -1.623 35.519 1.00 20.48 202 GLY A C 1
ATOM 1560 O O . GLY A 1 202 ? 38.741 -1.668 36.747 1.00 20.56 202 GLY A O 1
ATOM 1561 N N . ILE A 1 203 ? 39.694 -0.854 34.881 1.00 16.36 203 ILE A N 1
ATOM 1562 C CA . ILE A 1 203 ? 40.647 -0.023 35.599 1.00 16.00 203 ILE A CA 1
ATOM 1563 C C . ILE A 1 203 ? 40.708 1.393 35.036 1.00 18.52 203 ILE A C 1
ATOM 1564 O O . ILE A 1 203 ? 40.196 1.673 33.947 1.00 16.74 203 ILE A O 1
ATOM 1569 N N . ILE A 1 204 ? 41.392 2.266 35.768 1.00 14.30 204 ILE A N 1
ATOM 1570 C CA . ILE A 1 204 ? 41.717 3.590 35.284 1.00 13.82 204 ILE A CA 1
ATOM 1571 C C . ILE A 1 204 ? 43.159 3.508 34.770 1.00 17.37 204 ILE A C 1
ATOM 1572 O O . ILE A 1 204 ? 44.041 3.021 35.466 1.00 17.27 204 ILE A O 1
ATOM 1577 N N . GLN A 1 205 ? 43.404 3.918 33.548 1.00 16.42 205 GLN A N 1
ATOM 1578 C CA . GLN A 1 205 ? 44.774 3.876 33.036 1.00 16.42 205 GLN A CA 1
ATOM 1579 C C . GLN A 1 205 ? 45.669 4.971 33.624 1.00 22.02 205 GLN A C 1
ATOM 1580 O O . GLN A 1 205 ? 45.540 6.142 33.277 1.00 22.45 205 GLN A O 1
ATOM 1586 N N . GLY A 1 206 ? 46.546 4.580 34.549 1.00 19.37 206 GLY A N 1
ATOM 1587 C CA . GLY A 1 206 ? 47.526 5.498 35.149 1.00 18.82 206 GLY A CA 1
ATOM 1588 C C . GLY A 1 206 ? 46.861 6.603 35.938 1.00 23.89 206 GLY A C 1
ATOM 1589 O O . GLY A 1 206 ? 47.055 7.793 35.654 1.00 22.68 206 GLY A O 1
ATOM 1590 N N . GLU A 1 207 ? 46.095 6.207 36.954 1.00 21.46 207 GLU A N 1
ATOM 1591 C CA . GLU A 1 207 ? 45.368 7.161 37.773 1.00 20.37 207 GLU A CA 1
ATOM 1592 C C . GLU A 1 207 ? 46.284 8.171 38.447 1.00 27.71 207 GLU A C 1
ATOM 1593 O O . GLU A 1 207 ? 47.288 7.805 39.065 1.00 27.87 207 GLU A O 1
ATOM 1599 N N . ARG A 1 208 ? 45.907 9.442 38.346 1.00 24.92 208 ARG A N 1
ATOM 1600 C CA . ARG A 1 208 ? 46.683 10.524 38.919 1.00 25.70 208 ARG A CA 1
ATOM 1601 C C . ARG A 1 208 ? 46.178 10.865 40.310 1.00 32.33 208 ARG A C 1
ATOM 1602 O O . ARG A 1 208 ? 45.038 10.557 40.674 1.00 31.38 208 ARG A O 1
ATOM 1610 N N . ASP A 1 209 ? 47.026 11.535 41.073 1.00 31.71 209 ASP A N 1
ATOM 1611 C CA . ASP A 1 209 ? 46.694 11.933 42.420 1.00 34.08 209 ASP A CA 1
ATOM 1612 C C . ASP A 1 209 ? 45.621 13.015 42.417 1.00 39.62 209 ASP A C 1
ATOM 1613 O O . ASP A 1 209 ? 44.719 13.006 43.257 1.00 40.67 209 ASP A O 1
ATOM 1618 N N . HIS A 1 210 ? 45.734 13.955 41.482 1.00 35.52 210 HIS A N 1
ATOM 1619 C CA . HIS A 1 210 ? 44.823 15.098 41.413 1.00 35.75 210 HIS A CA 1
ATOM 1620 C C . HIS A 1 210 ? 44.363 15.401 39.981 1.00 33.76 210 HIS A C 1
ATOM 1621 O O . HIS A 1 210 ? 45.170 15.428 39.046 1.00 32.12 210 HIS A O 1
ATOM 1628 N N . TYR A 1 211 ? 43.079 15.716 39.828 1.00 26.39 211 TYR A N 1
ATOM 1629 C CA . TYR A 1 211 ? 42.545 16.082 38.515 1.00 23.88 211 TYR A CA 1
ATOM 1630 C C . TYR A 1 211 ? 41.987 17.497 38.491 1.00 27.93 211 TYR A C 1
ATOM 1631 O O . TYR A 1 211 ? 41.095 17.841 39.266 1.00 27.61 211 TYR A O 1
ATOM 1640 N N . GLY A 1 212 ? 42.528 18.317 37.597 1.00 23.92 212 GLY A N 1
ATOM 1641 C CA . GLY A 1 212 ? 42.089 19.696 37.456 1.00 23.23 212 GLY A CA 1
ATOM 1642 C C . GLY A 1 212 ? 41.195 19.893 36.233 1.00 25.33 212 GLY A C 1
ATOM 1643 O O . GLY A 1 212 ? 40.945 18.961 35.461 1.00 25.05 212 GLY A O 1
ATOM 1644 N N . TYR A 1 213 ? 40.759 21.128 36.048 1.00 18.75 213 TYR A N 1
ATOM 1645 C CA . TYR A 1 213 ? 39.858 21.495 34.971 1.00 17.65 213 TYR A CA 1
ATOM 1646 C C . TYR A 1 213 ? 40.218 20.887 33.612 1.00 23.25 213 TYR A C 1
ATOM 1647 O O . TYR A 1 213 ? 41.311 21.100 33.092 1.00 23.88 213 TYR A O 1
ATOM 1656 N N . ARG A 1 214 ? 39.264 20.175 33.020 1.00 19.86 214 ARG A N 1
ATOM 1657 C CA . ARG A 1 214 ? 39.429 19.592 31.686 1.00 19.52 214 ARG A CA 1
ATOM 1658 C C . ARG A 1 214 ? 40.409 18.410 31.587 1.00 23.80 214 ARG A C 1
ATOM 1659 O O . ARG A 1 214 ? 40.605 17.865 30.517 1.00 23.70 214 ARG A O 1
ATOM 1667 N N . GLN A 1 215 ? 41.043 18.047 32.697 1.00 20.58 215 GLN A N 1
ATOM 1668 C CA . GLN A 1 215 ? 41.918 16.883 32.740 1.00 19.25 215 GLN A CA 1
ATOM 1669 C C . GLN A 1 215 ? 41.056 15.626 32.653 1.00 20.69 215 GLN A C 1
ATOM 1670 O O . GLN A 1 215 ? 39.915 15.618 33.104 1.00 19.35 215 GLN A O 1
ATOM 1676 N N . SER A 1 216 ? 41.559 14.608 31.970 1.00 16.78 216 SER A N 1
ATOM 1677 C CA . SER A 1 216 ? 40.755 13.426 31.715 1.00 16.95 216 SER A CA 1
ATOM 1678 C C . SER A 1 216 ? 41.266 12.152 32.356 1.00 21.05 216 SER A C 1
ATOM 1679 O O . SER A 1 216 ? 42.445 12.021 32.668 1.00 19.51 216 SER A O 1
ATOM 1682 N N . VAL A 1 217 ? 40.352 11.206 32.531 1.00 18.81 217 VAL A N 1
ATOM 1683 C CA . VAL A 1 217 ? 40.686 9.893 33.042 1.00 19.36 217 VAL A CA 1
ATOM 1684 C C . VAL A 1 217 ? 40.140 8.844 32.081 1.00 21.73 217 VAL A C 1
ATOM 1685 O O . VAL A 1 217 ? 38.965 8.874 31.705 1.00 20.35 217 VAL A O 1
ATOM 1689 N N . THR A 1 218 ? 41.035 7.989 31.603 1.00 17.76 218 THR A N 1
ATOM 1690 C CA . THR A 1 218 ? 40.702 6.973 30.616 1.00 16.80 218 THR A CA 1
ATOM 1691 C C . THR A 1 218 ? 40.541 5.616 31.268 1.00 19.62 218 THR A C 1
ATOM 1692 O O . THR A 1 218 ? 41.357 5.220 32.104 1.00 19.28 218 THR A O 1
ATOM 1696 N N . TYR A 1 219 ? 39.469 4.916 30.902 1.00 15.71 219 TYR A N 1
ATOM 1697 C CA . TYR A 1 219 ? 39.177 3.602 31.467 1.00 15.25 219 TYR A CA 1
ATOM 1698 C C . TYR A 1 219 ? 39.521 2.493 30.478 1.00 20.48 219 TYR A C 1
ATOM 1699 O O . TYR A 1 219 ? 39.556 2.719 29.272 1.00 19.29 219 TYR A O 1
ATOM 1708 N N . ALA A 1 220 ? 39.720 1.285 31.004 1.00 17.89 220 ALA A N 1
ATOM 1709 C CA . ALA A 1 220 ? 39.975 0.097 30.198 1.00 17.03 220 ALA A CA 1
ATOM 1710 C C . ALA A 1 220 ? 39.344 -1.121 30.885 1.00 21.64 220 ALA A C 1
ATOM 1711 O O . ALA A 1 220 ? 39.420 -1.267 32.098 1.00 20.90 220 ALA A O 1
ATOM 1713 N N . CYS A 1 221 ? 38.694 -1.979 30.116 1.00 20.08 221 CYS A N 1
ATOM 1714 C CA . CYS A 1 221 ? 38.066 -3.156 30.704 1.00 21.05 221 CYS A CA 1
ATOM 1715 C C . CYS A 1 221 ? 39.056 -4.300 30.785 1.00 24.17 221 CYS A C 1
ATOM 1716 O O . CYS A 1 221 ? 39.974 -4.399 29.974 1.00 23.72 221 CYS A O 1
ATOM 1719 N N . ASN A 1 222 ? 38.883 -5.145 31.789 1.00 20.64 222 ASN A N 1
ATOM 1720 C CA . ASN A 1 222 ? 39.732 -6.305 31.965 1.00 21.82 222 ASN A CA 1
ATOM 1721 C C . ASN A 1 222 ? 39.445 -7.315 30.871 1.00 26.07 222 ASN A C 1
ATOM 1722 O O . ASN A 1 222 ? 38.362 -7.308 30.286 1.00 24.37 222 ASN A O 1
ATOM 1727 N N . LYS A 1 223 ? 40.422 -8.180 30.602 1.00 25.63 223 LYS A N 1
ATOM 1728 C CA . LYS A 1 223 ? 40.302 -9.228 29.578 1.00 26.37 223 LYS A CA 1
ATOM 1729 C C . LYS A 1 223 ? 39.009 -10.024 29.723 1.00 31.49 223 LYS A C 1
ATOM 1730 O O . LYS A 1 223 ? 38.720 -10.560 30.792 1.00 31.69 223 LYS A O 1
ATOM 1736 N N . GLY A 1 224 ? 38.242 -10.117 28.642 1.00 28.46 224 GLY A N 1
ATOM 1737 C CA . GLY A 1 224 ? 36.998 -10.886 28.650 1.00 28.10 224 GLY A CA 1
ATOM 1738 C C . GLY A 1 224 ? 35.783 -10.007 28.906 1.00 32.57 224 GLY A C 1
ATOM 1739 O O . GLY A 1 224 ? 34.646 -10.486 28.952 1.00 33.84 224 GLY A O 1
ATOM 1740 N N . PHE A 1 225 ? 36.028 -8.717 29.104 1.00 26.99 225 PHE A N 1
ATOM 1741 C CA . PHE A 1 225 ? 34.958 -7.776 29.379 1.00 25.20 225 PHE A CA 1
ATOM 1742 C C . PHE A 1 225 ? 34.829 -6.766 28.261 1.00 28.01 225 PHE A C 1
ATOM 1743 O O . PHE A 1 225 ? 35.820 -6.373 27.660 1.00 28.72 225 PHE A O 1
ATOM 1751 N N . THR A 1 226 ? 33.588 -6.417 27.933 1.00 22.71 226 THR A N 1
ATOM 1752 C CA . THR A 1 226 ? 33.301 -5.499 26.838 1.00 21.66 226 THR A CA 1
ATOM 1753 C C . THR A 1 226 ? 32.954 -4.124 27.375 1.00 22.35 226 THR A C 1
ATOM 1754 O O . THR A 1 226 ? 32.115 -3.991 28.270 1.00 21.39 226 THR A O 1
ATOM 1766 N N . ILE A 1 228 ? 31.221 -0.580 27.488 1.00 16.33 228 ILE A N 1
ATOM 1767 C CA . ILE A 1 228 ? 29.977 0.038 27.073 1.00 16.99 228 ILE A CA 1
ATOM 1768 C C . ILE A 1 228 ? 29.900 1.412 27.708 1.00 19.95 228 ILE A C 1
ATOM 1769 O O . ILE A 1 228 ? 29.674 1.539 28.901 1.00 18.42 228 ILE A O 1
ATOM 1774 N N . GLY A 1 229 ? 30.173 2.435 26.909 1.00 17.98 229 GLY A N 1
ATOM 1775 C CA . GLY A 1 229 ? 30.160 3.804 27.397 1.00 17.68 229 GLY A CA 1
ATOM 1776 C C . GLY A 1 229 ? 31.378 4.596 26.931 1.00 19.16 229 GLY A C 1
ATOM 1777 O O . GLY A 1 229 ? 32.145 4.155 26.059 1.00 15.20 229 GLY A O 1
ATOM 1778 N N . GLU A 1 230 ? 31.552 5.770 27.529 1.00 16.46 230 GLU A N 1
ATOM 1779 C CA . GLU A 1 230 ? 32.647 6.653 27.180 1.00 16.06 230 GLU A CA 1
ATOM 1780 C C . GLU A 1 230 ? 33.968 6.075 27.651 1.00 21.00 230 GLU A C 1
ATOM 1781 O O . GLU A 1 230 ? 34.093 5.631 28.787 1.00 20.72 230 GLU A O 1
ATOM 1787 N N . HIS A 1 231 ? 34.932 6.028 26.742 1.00 18.42 231 HIS A N 1
ATOM 1788 C CA . HIS A 1 231 ? 36.258 5.501 27.044 1.00 18.04 231 HIS A CA 1
ATOM 1789 C C . HIS A 1 231 ? 36.976 6.338 28.121 1.00 20.79 231 HIS A C 1
ATOM 1790 O O . HIS A 1 231 ? 37.932 5.885 28.746 1.00 19.83 231 HIS A O 1
ATOM 1797 N N . SER A 1 232 ? 36.521 7.571 28.308 1.00 18.30 232 SER A N 1
ATOM 1798 C CA . SER A 1 232 ? 37.161 8.489 29.238 1.00 18.34 232 SER A CA 1
ATOM 1799 C C . SER A 1 232 ? 36.192 9.586 29.665 1.00 22.37 232 SER A C 1
ATOM 1800 O O . SER A 1 232 ? 35.200 9.854 28.979 1.00 21.77 232 SER A O 1
ATOM 1803 N N . ILE A 1 233 ? 36.471 10.194 30.817 1.00 18.72 233 ILE A N 1
ATOM 1804 C CA . ILE A 1 233 ? 35.683 11.321 31.312 1.00 18.44 233 ILE A CA 1
ATOM 1805 C C . ILE A 1 233 ? 36.639 12.424 31.701 1.00 23.75 233 ILE A C 1
ATOM 1806 O O . ILE A 1 233 ? 37.842 12.191 31.856 1.00 21.96 233 ILE A O 1
ATOM 1811 N N . TYR A 1 234 ? 36.113 13.635 31.788 1.00 19.77 234 TYR A N 1
ATOM 1812 C CA . TYR A 1 234 ? 36.946 14.765 32.088 1.00 19.90 234 TYR A CA 1
ATOM 1813 C C . TYR A 1 234 ? 36.326 15.623 33.171 1.00 23.00 234 TYR A C 1
ATOM 1814 O O . TYR A 1 234 ? 35.129 15.519 33.478 1.00 19.90 234 TYR A O 1
ATOM 1823 N N . CYS A 1 235 ? 37.173 16.435 33.772 1.00 20.74 235 CYS A N 1
ATOM 1824 C CA . CYS A 1 235 ? 36.794 17.269 34.873 1.00 21.96 235 CYS A CA 1
ATOM 1825 C C . CYS A 1 235 ? 36.150 18.560 34.394 1.00 24.19 235 CYS A C 1
ATOM 1826 O O . CYS A 1 235 ? 36.773 19.342 33.675 1.00 22.33 235 CYS A O 1
ATOM 1829 N N . THR A 1 236 ? 34.898 18.772 34.802 1.00 21.12 236 THR A N 1
ATOM 1830 C CA . THR A 1 236 ? 34.190 20.022 34.545 1.00 20.95 236 THR A CA 1
ATOM 1831 C C . THR A 1 236 ? 34.272 20.886 35.820 1.00 25.53 236 THR A C 1
ATOM 1832 O O . THR A 1 236 ? 34.439 20.362 36.933 1.00 23.88 236 THR A O 1
ATOM 1836 N N . VAL A 1 237 ? 34.275 22.208 35.652 1.00 21.11 237 VAL A N 1
ATOM 1837 C CA . VAL A 1 237 ? 34.368 23.086 36.806 1.00 20.98 237 VAL A CA 1
ATOM 1838 C C . VAL A 1 237 ? 33.382 24.228 36.736 1.00 26.70 237 VAL A C 1
ATOM 1839 O O . VAL A 1 237 ? 33.461 25.085 35.853 1.00 25.85 237 VAL A O 1
ATOM 1843 N N . ASN A 1 238 ? 32.461 24.253 37.690 1.00 24.89 238 ASN A N 1
ATOM 1844 C CA . ASN A 1 238 ? 31.460 25.306 37.732 1.00 25.72 238 ASN A CA 1
ATOM 1845 C C . ASN A 1 238 ? 31.207 25.804 39.149 1.00 31.39 238 ASN A C 1
ATOM 1846 O O . ASN A 1 238 ? 31.245 25.031 40.110 1.00 31.00 238 ASN A O 1
ATOM 1851 N N . ASN A 1 239 ? 31.012 27.115 39.275 1.00 28.73 239 ASN A N 1
ATOM 1852 C CA . ASN A 1 239 ? 30.834 27.749 40.584 1.00 28.94 239 ASN A CA 1
ATOM 1853 C C . ASN A 1 239 ? 31.879 27.274 41.606 1.00 32.29 239 ASN A C 1
ATOM 1854 O O . ASN A 1 239 ? 31.549 26.974 42.745 1.00 30.72 239 ASN A O 1
ATOM 1859 N N . ASP A 1 240 ? 33.134 27.197 41.168 1.00 30.79 240 ASP A N 1
ATOM 1860 C CA . ASP A 1 240 ? 34.255 26.802 42.027 1.00 31.77 240 ASP A CA 1
ATOM 1861 C C . ASP A 1 240 ? 34.233 25.347 42.508 1.00 36.13 240 ASP A C 1
ATOM 1862 O O . ASP A 1 240 ? 35.019 24.960 43.375 1.00 35.91 240 ASP A O 1
ATOM 1867 N N . GLU A 1 241 ? 33.355 24.540 41.925 1.00 31.61 241 GLU A N 1
ATOM 1868 C CA . GLU A 1 241 ? 33.290 23.138 42.280 1.00 30.98 241 GLU A CA 1
ATOM 1869 C C . GLU A 1 241 ? 33.601 22.262 41.081 1.00 32.35 241 GLU A C 1
ATOM 1870 O O . GLU A 1 241 ? 33.161 22.537 39.963 1.00 30.69 241 GLU A O 1
ATOM 1876 N N . GLY A 1 242 ? 34.404 21.233 41.312 1.00 27.90 242 GLY A N 1
ATOM 1877 C CA . GLY A 1 242 ? 34.780 20.309 40.263 1.00 27.24 242 GLY A CA 1
ATOM 1878 C C . GLY A 1 242 ? 33.750 19.198 40.189 1.00 30.95 242 GLY A C 1
ATOM 1879 O O . GLY A 1 242 ? 33.115 18.849 41.191 1.00 30.49 242 GLY A O 1
ATOM 1880 N N . GLU A 1 243 ? 33.574 18.655 38.993 1.00 25.84 243 GLU A N 1
ATOM 1881 C CA . GLU A 1 243 ? 32.631 17.576 38.777 1.00 24.66 243 GLU A CA 1
ATOM 1882 C C . GLU A 1 243 ? 32.939 16.901 37.457 1.00 25.82 243 GLU A C 1
ATOM 1883 O O . GLU A 1 243 ? 33.181 17.564 36.446 1.00 26.06 243 GLU A O 1
ATOM 1889 N N . TRP A 1 244 ? 32.942 15.581 37.475 1.00 20.32 244 TRP A N 1
ATOM 1890 C CA . TRP A 1 244 ? 33.224 14.783 36.282 1.00 19.63 244 TRP A CA 1
ATOM 1891 C C . TRP A 1 244 ? 32.163 14.987 35.206 1.00 22.31 244 TRP A C 1
ATOM 1892 O O . TRP A 1 244 ? 30.995 15.259 35.513 1.00 20.51 244 TRP A O 1
ATOM 1903 N N . SER A 1 245 ? 32.595 14.945 33.948 1.00 19.33 245 SER A N 1
ATOM 1904 C CA . SER A 1 245 ? 31.712 15.214 32.810 1.00 19.55 245 SER A CA 1
ATOM 1905 C C . SER A 1 245 ? 30.523 14.266 32.722 1.00 23.60 245 SER A C 1
ATOM 1906 O O . SER A 1 245 ? 29.485 14.608 32.161 1.00 22.66 245 SER A O 1
ATOM 1909 N N . GLY A 1 246 ? 30.690 13.061 33.251 1.00 21.73 246 GLY A N 1
ATOM 1910 C CA . GLY A 1 246 ? 29.628 12.066 33.209 1.00 21.68 246 GLY A CA 1
ATOM 1911 C C . GLY A 1 246 ? 30.078 10.778 33.877 1.00 25.66 246 GLY A C 1
ATOM 1912 O O . GLY A 1 246 ? 31.201 10.678 34.355 1.00 25.18 246 GLY A O 1
ATOM 1913 N N . PRO A 1 247 ? 29.181 9.801 33.919 1.00 22.44 247 PRO A N 1
ATOM 1914 C CA . PRO A 1 247 ? 29.474 8.507 34.525 1.00 21.90 247 PRO A CA 1
ATOM 1915 C C . PRO A 1 247 ? 30.570 7.741 33.774 1.00 24.81 247 PRO A C 1
ATOM 1916 O O . PRO A 1 247 ? 30.746 7.896 32.560 1.00 23.86 247 PRO A O 1
ATOM 1920 N N . PRO A 1 248 ? 31.284 6.893 34.505 1.00 21.35 248 PRO A N 1
ATOM 1921 C CA . PRO A 1 248 ? 32.323 6.050 33.913 1.00 20.55 248 PRO A CA 1
ATOM 1922 C C . PRO A 1 248 ? 31.647 4.928 33.129 1.00 24.23 248 PRO A C 1
ATOM 1923 O O . PRO A 1 248 ? 30.488 4.607 33.378 1.00 24.09 248 PRO A O 1
ATOM 1927 N N . PRO A 1 249 ? 32.348 4.365 32.152 1.00 19.64 249 PRO A N 1
ATOM 1928 C CA . PRO A 1 249 ? 31.769 3.300 31.346 1.00 19.11 249 PRO A CA 1
ATOM 1929 C C . PRO A 1 249 ? 31.557 2.062 32.207 1.00 24.33 249 PRO A C 1
ATOM 1930 O O . PRO A 1 249 ? 31.941 2.030 33.376 1.00 23.95 249 PRO A O 1
ATOM 1934 N N . GLU A 1 250 ? 30.946 1.060 31.588 1.00 22.45 250 GLU A N 1
ATOM 1935 C CA . GLU A 1 250 ? 30.727 -0.234 32.214 1.00 22.44 250 GLU A CA 1
ATOM 1936 C C . GLU A 1 250 ? 31.516 -1.304 31.465 1.00 24.19 250 GLU A C 1
ATOM 1937 O O . GLU A 1 250 ? 31.754 -1.199 30.258 1.00 22.60 250 GLU A O 1
ATOM 1943 N N . CYS A 1 251 ? 31.899 -2.335 32.197 1.00 21.65 251 CYS A N 1
ATOM 1944 C CA . CYS A 1 251 ? 32.637 -3.467 31.661 1.00 22.07 251 CYS A CA 1
ATOM 1945 C C . CYS A 1 251 ? 31.816 -4.704 31.920 1.00 28.79 251 CYS A C 1
ATOM 1946 O O . CYS A 1 251 ? 31.759 -5.181 33.045 1.00 28.16 251 CYS A O 1
ATOM 1949 N N . ARG A 1 252 ? 31.134 -5.187 30.886 1.00 28.19 252 ARG A N 1
ATOM 1950 C CA . ARG A 1 252 ? 30.207 -6.300 31.035 1.00 28.67 252 ARG A CA 1
ATOM 1951 C C . ARG A 1 252 ? 30.736 -7.585 30.404 1.00 35.17 252 ARG A C 1
ATOM 1952 O O . ARG A 1 252 ? 31.356 -7.551 29.345 1.00 33.76 252 ARG A O 1
ATOM 1960 N N . GLY A 1 253 ? 30.543 -8.706 31.098 1.00 36.25 253 GLY A N 1
ATOM 1961 C CA . GLY A 1 253 ? 30.911 -10.023 30.576 1.00 38.57 253 GLY A CA 1
ATOM 1962 C C . GLY A 1 253 ? 29.635 -10.696 30.050 1.00 48.74 253 GLY A C 1
ATOM 1963 O O . GLY A 1 253 ? 28.586 -10.047 29.981 1.00 48.71 253 GLY A O 1
ATOM 1964 N N . CYS A 1 254 ? 29.690 -11.989 29.715 1.00 49.00 254 CYS A N 1
ATOM 1965 C CA . CYS A 1 254 ? 30.907 -12.801 29.742 1.00 57.71 254 CYS A CA 1
ATOM 1966 C C . CYS A 1 254 ? 31.692 -12.757 31.055 1.00 71.75 254 CYS A C 1
ATOM 1967 O O . CYS A 1 254 ? 32.715 -13.469 31.165 1.00 72.21 254 CYS A O 1
ATOM 1970 N N . GLN B 1 2 ? 17.127 -64.053 -23.061 1.00 35.75 2 GLN B N 1
ATOM 1971 C CA . GLN B 1 2 ? 18.432 -63.394 -23.044 1.00 35.33 2 GLN B CA 1
ATOM 1972 C C . GLN B 1 2 ? 18.368 -62.050 -22.294 1.00 37.30 2 GLN B C 1
ATOM 1973 O O . GLN B 1 2 ? 19.396 -61.400 -22.060 1.00 36.73 2 GLN B O 1
ATOM 1979 N N . ASP B 1 3 ? 17.153 -61.655 -21.910 1.00 31.85 3 ASP B N 1
ATOM 1980 C CA . ASP B 1 3 ? 16.932 -60.444 -21.128 1.00 30.06 3 ASP B CA 1
ATOM 1981 C C . ASP B 1 3 ? 17.022 -60.841 -19.659 1.00 31.46 3 ASP B C 1
ATOM 1982 O O . ASP B 1 3 ? 16.465 -61.870 -19.266 1.00 29.97 3 ASP B O 1
ATOM 1987 N N . CYS B 1 4 ? 17.685 -60.018 -18.844 1.00 25.32 4 CYS B N 1
ATOM 1988 C CA . CYS B 1 4 ? 17.703 -60.261 -17.402 1.00 23.68 4 CYS B CA 1
ATOM 1989 C C . CYS B 1 4 ? 16.377 -59.782 -16.831 1.00 24.37 4 CYS B C 1
ATOM 1990 O O . CYS B 1 4 ? 15.714 -58.920 -17.413 1.00 22.36 4 CYS B O 1
ATOM 1993 N N . GLY B 1 5 ? 16.037 -60.285 -15.650 1.00 20.23 5 GLY B N 1
ATOM 1994 C CA . GLY B 1 5 ? 14.865 -59.820 -14.927 1.00 19.36 5 GLY B CA 1
ATOM 1995 C C . GLY B 1 5 ? 15.299 -58.692 -13.994 1.00 22.56 5 GLY B C 1
ATOM 1996 O O . GLY B 1 5 ? 16.303 -58.017 -14.244 1.00 22.32 5 GLY B O 1
ATOM 1997 N N . LEU B 1 6 ? 14.565 -58.511 -12.906 1.00 19.06 6 LEU B N 1
ATOM 1998 C CA . LEU B 1 6 ? 14.877 -57.463 -11.937 1.00 18.38 6 LEU B CA 1
ATOM 1999 C C . LEU B 1 6 ? 16.290 -57.613 -11.388 1.00 21.34 6 LEU B C 1
ATOM 2000 O O . LEU B 1 6 ? 16.726 -58.719 -11.062 1.00 20.07 6 LEU B O 1
ATOM 2005 N N . PRO B 1 7 ? 17.001 -56.494 -11.271 1.00 18.74 7 PRO B N 1
ATOM 2006 C CA . PRO B 1 7 ? 18.356 -56.507 -10.709 1.00 18.00 7 PRO B CA 1
ATOM 2007 C C . PRO B 1 7 ? 18.307 -56.839 -9.214 1.00 22.76 7 PRO B C 1
ATOM 2008 O O . PRO B 1 7 ? 17.237 -56.830 -8.601 1.00 21.40 7 PRO B O 1
ATOM 2012 N N . PRO B 1 8 ? 19.463 -57.165 -8.642 1.00 21.05 8 PRO B N 1
ATOM 2013 C CA . PRO B 1 8 ? 19.534 -57.570 -7.241 1.00 21.39 8 PRO B CA 1
ATOM 2014 C C . PRO B 1 8 ? 19.110 -56.473 -6.269 1.00 29.14 8 PRO B C 1
ATOM 2015 O O . PRO B 1 8 ? 19.250 -55.275 -6.549 1.00 28.75 8 PRO B O 1
ATOM 2019 N N . ASP B 1 9 ? 18.637 -56.898 -5.103 1.00 27.95 9 ASP B N 1
ATOM 2020 C CA . ASP B 1 9 ? 18.235 -55.980 -4.054 1.00 28.77 9 ASP B CA 1
ATOM 2021 C C . ASP B 1 9 ? 19.470 -55.610 -3.249 1.00 32.58 9 ASP B C 1
ATOM 2022 O O . ASP B 1 9 ? 20.135 -56.475 -2.691 1.00 33.80 9 ASP B O 1
ATOM 2027 N N . VAL B 1 10 ? 19.809 -54.329 -3.238 1.00 27.46 10 VAL B N 1
ATOM 2028 C CA . VAL B 1 10 ? 20.951 -53.862 -2.471 1.00 26.68 10 VAL B CA 1
ATOM 2029 C C . VAL B 1 10 ? 20.442 -53.091 -1.261 1.00 30.50 10 VAL B C 1
ATOM 2030 O O . VAL B 1 10 ? 19.605 -52.202 -1.397 1.00 30.02 10 VAL B O 1
ATOM 2034 N N . PRO B 1 11 ? 20.904 -53.470 -0.071 1.00 26.61 11 PRO B N 1
ATOM 2035 C CA . PRO B 1 11 ? 20.447 -52.817 1.155 1.00 25.76 11 PRO B CA 1
ATOM 2036 C C . PRO B 1 11 ? 20.777 -51.332 1.163 1.00 26.94 11 PRO B C 1
ATOM 2037 O O . PRO B 1 11 ? 21.915 -50.935 0.903 1.00 26.23 11 PRO B O 1
ATOM 2041 N N . ASN B 1 12 ? 19.761 -50.516 1.426 1.00 22.31 12 ASN B N 1
ATOM 2042 C CA . ASN B 1 12 ? 19.928 -49.070 1.538 1.00 22.13 12 ASN B CA 1
ATOM 2043 C C . ASN B 1 12 ? 20.209 -48.354 0.222 1.00 25.31 12 ASN B C 1
ATOM 2044 O O . ASN B 1 12 ? 20.654 -47.206 0.215 1.00 24.02 12 ASN B O 1
ATOM 2049 N N . ALA B 1 13 ? 19.887 -49.017 -0.886 1.00 22.27 13 ALA B N 1
ATOM 2050 C CA . ALA B 1 13 ? 20.050 -48.425 -2.210 1.00 21.34 13 ALA B CA 1
ATOM 2051 C C . ALA B 1 13 ? 18.873 -48.788 -3.086 1.00 24.50 13 ALA B C 1
ATOM 2052 O O . ALA B 1 13 ? 18.233 -49.825 -2.884 1.00 24.28 13 ALA B O 1
ATOM 2054 N N . GLN B 1 14 ? 18.592 -47.932 -4.065 1.00 21.40 14 GLN B N 1
ATOM 2055 C CA . GLN B 1 14 ? 17.501 -48.162 -5.009 1.00 21.46 14 GLN B CA 1
ATOM 2056 C C . GLN B 1 14 ? 18.029 -48.034 -6.429 1.00 25.67 14 GLN B C 1
ATOM 2057 O O . GLN B 1 14 ? 18.752 -47.091 -6.750 1.00 25.56 14 GLN B O 1
ATOM 2063 N N . PRO B 1 15 ? 17.652 -48.973 -7.284 1.00 21.31 15 PRO B N 1
ATOM 2064 C CA . PRO B 1 15 ? 18.097 -48.951 -8.672 1.00 20.47 15 PRO B CA 1
ATOM 2065 C C . PRO B 1 15 ? 17.204 -48.069 -9.523 1.00 24.77 15 PRO B C 1
ATOM 2066 O O . PRO B 1 15 ? 16.022 -47.899 -9.234 1.00 24.64 15 PRO B O 1
ATOM 2070 N N . ALA B 1 16 ? 17.782 -47.492 -10.567 1.00 21.84 16 ALA B N 1
ATOM 2071 C CA . ALA B 1 16 ? 17.014 -46.710 -11.520 1.00 21.83 16 ALA B CA 1
ATOM 2072 C C . ALA B 1 16 ? 16.636 -47.649 -12.668 1.00 24.82 16 ALA B C 1
ATOM 2073 O O . ALA B 1 16 ? 17.505 -48.095 -13.418 1.00 25.10 16 ALA B O 1
ATOM 2075 N N . LEU B 1 17 ? 15.357 -48.016 -12.739 1.00 20.19 17 LEU B N 1
ATOM 2076 C CA . LEU B 1 17 ? 14.878 -48.983 -13.726 1.00 19.45 17 LEU B CA 1
ATOM 2077 C C . LEU B 1 17 ? 14.229 -48.340 -14.955 1.00 22.05 17 LEU B C 1
ATOM 2078 O O . LEU B 1 17 ? 14.076 -48.982 -16.001 1.00 19.81 17 LEU B O 1
ATOM 2083 N N . GLU B 1 18 ? 13.814 -47.088 -14.836 1.00 18.89 18 GLU B N 1
ATOM 2084 C CA . GLU B 1 18 ? 13.087 -46.429 -15.926 1.00 18.36 18 GLU B CA 1
ATOM 2085 C C . GLU B 1 18 ? 11.768 -47.155 -16.210 1.00 22.19 18 GLU B C 1
ATOM 2086 O O . GLU B 1 18 ? 11.351 -47.292 -17.365 1.00 22.10 18 GLU B O 1
ATOM 2092 N N . GLY B 1 19 ? 11.133 -47.623 -15.135 1.00 17.26 19 GLY B N 1
ATOM 2093 C CA . GLY B 1 19 ? 9.839 -48.304 -15.199 1.00 17.35 19 GLY B CA 1
ATOM 2094 C C . GLY B 1 19 ? 9.894 -49.637 -15.926 1.00 21.70 19 GLY B C 1
ATOM 2095 O O . GLY B 1 19 ? 8.876 -50.134 -16.403 1.00 23.40 19 GLY B O 1
ATOM 2096 N N . ARG B 1 20 ? 11.081 -50.213 -16.030 1.00 15.86 20 ARG B N 1
ATOM 2097 C CA . ARG B 1 20 ? 11.240 -51.435 -16.799 1.00 15.32 20 ARG B CA 1
ATOM 2098 C C . ARG B 1 20 ? 11.258 -52.649 -15.917 1.00 21.39 20 ARG B C 1
ATOM 2099 O O . ARG B 1 20 ? 11.686 -52.589 -14.778 1.00 21.87 20 ARG B O 1
ATOM 2107 N N . THR B 1 21 ? 10.868 -53.788 -16.452 1.00 19.33 21 THR B N 1
ATOM 2108 C CA . THR B 1 21 ? 11.013 -54.978 -15.608 1.00 18.59 21 THR B CA 1
ATOM 2109 C C . THR B 1 21 ? 11.860 -56.047 -16.297 1.00 21.99 21 THR B C 1
ATOM 2110 O O . THR B 1 21 ? 12.180 -57.088 -15.714 1.00 21.74 21 THR B O 1
ATOM 2114 N N . SER B 1 22 ? 12.206 -55.780 -17.548 1.00 18.30 22 SER B N 1
ATOM 2115 C CA . SER B 1 22 ? 13.023 -56.683 -18.341 1.00 18.69 22 SER B CA 1
ATOM 2116 C C . SER B 1 22 ? 14.129 -55.848 -18.962 1.00 22.11 22 SER B C 1
ATOM 2117 O O . SER B 1 22 ? 13.904 -54.701 -19.345 1.00 21.93 22 SER B O 1
ATOM 2120 N N . PHE B 1 23 ? 15.340 -56.384 -18.980 1.00 18.25 23 PHE B N 1
ATOM 2121 C CA . PHE B 1 23 ? 16.491 -55.626 -19.464 1.00 18.00 23 PHE B CA 1
ATOM 2122 C C . PHE B 1 23 ? 17.363 -56.470 -20.370 1.00 23.54 23 PHE B C 1
ATOM 2123 O O . PHE B 1 23 ? 17.676 -57.614 -20.053 1.00 22.20 23 PHE B O 1
ATOM 2131 N N . PRO B 1 24 ? 17.738 -55.904 -21.511 1.00 22.69 24 PRO B N 1
ATOM 2132 C CA . PRO B 1 24 ? 18.538 -56.627 -22.496 1.00 22.62 24 PRO B CA 1
ATOM 2133 C C . PRO B 1 24 ? 19.985 -56.759 -22.063 1.00 28.25 24 PRO B C 1
ATOM 2134 O O . PRO B 1 24 ? 20.501 -55.929 -21.314 1.00 28.51 24 PRO B O 1
ATOM 2138 N N . GLU B 1 25 ? 20.642 -57.798 -22.562 1.00 25.11 25 GLU B N 1
ATOM 2139 C CA . GLU B 1 25 ? 22.054 -58.037 -22.279 1.00 25.15 25 GLU B CA 1
ATOM 2140 C C . GLU B 1 25 ? 22.876 -56.753 -22.380 1.00 27.78 25 GLU B C 1
ATOM 2141 O O . GLU B 1 25 ? 22.621 -55.907 -23.240 1.00 26.57 25 GLU B O 1
ATOM 2147 N N . ASP B 1 26 ? 23.858 -56.610 -21.493 1.00 23.90 26 ASP B N 1
ATOM 2148 C CA . ASP B 1 26 ? 24.732 -55.437 -21.486 1.00 23.62 26 ASP B CA 1
ATOM 2149 C C . ASP B 1 26 ? 24.090 -54.182 -20.926 1.00 24.14 26 ASP B C 1
ATOM 2150 O O . ASP B 1 26 ? 24.723 -53.127 -20.879 1.00 22.49 26 ASP B O 1
ATOM 2155 N N . THR B 1 27 ? 22.848 -54.300 -20.463 1.00 19.97 27 THR B N 1
ATOM 2156 C CA . THR B 1 27 ? 22.186 -53.186 -19.794 1.00 19.19 27 THR B CA 1
ATOM 2157 C C . THR B 1 27 ? 22.906 -52.899 -18.476 1.00 22.40 27 THR B C 1
ATOM 2158 O O . THR B 1 27 ? 23.234 -53.818 -17.724 1.00 21.49 27 THR B O 1
ATOM 2162 N N . VAL B 1 28 ? 23.185 -51.626 -18.221 1.00 19.32 28 VAL B N 1
ATOM 2163 C CA . VAL B 1 28 ? 23.852 -51.227 -16.993 1.00 18.76 28 VAL B CA 1
ATOM 2164 C C . VAL B 1 28 ? 22.903 -50.465 -16.080 1.00 21.84 28 VAL B C 1
ATOM 2165 O O . VAL B 1 28 ? 22.353 -49.426 -16.455 1.00 20.81 28 VAL B O 1
ATOM 2169 N N . ILE B 1 29 ? 22.701 -50.991 -14.879 1.00 17.83 29 ILE B N 1
ATOM 2170 C CA . ILE B 1 29 ? 21.804 -50.351 -13.937 1.00 17.27 29 ILE B CA 1
ATOM 2171 C C . ILE B 1 29 ? 22.552 -49.776 -12.741 1.00 20.78 29 ILE B C 1
ATOM 2172 O O . ILE B 1 29 ? 23.388 -50.446 -12.130 1.00 20.08 29 ILE B O 1
ATOM 2177 N N . THR B 1 30 ? 22.309 -48.497 -12.475 1.00 17.45 30 THR B N 1
ATOM 2178 C CA . THR B 1 30 ? 22.976 -47.792 -11.389 1.00 17.45 30 THR B CA 1
ATOM 2179 C C . THR B 1 30 ? 22.052 -47.652 -10.188 1.00 21.02 30 THR B C 1
ATOM 2180 O O . THR B 1 30 ? 20.846 -47.468 -10.343 1.00 20.06 30 THR B O 1
ATOM 2184 N N . TYR B 1 31 ? 22.617 -47.796 -8.992 1.00 18.64 31 TYR B N 1
ATOM 2185 C CA . TYR B 1 31 ? 21.846 -47.657 -7.749 1.00 18.31 31 TYR B CA 1
ATOM 2186 C C . TYR B 1 31 ? 22.159 -46.327 -7.079 1.00 23.19 31 TYR B C 1
ATOM 2187 O O . TYR B 1 31 ? 23.294 -45.848 -7.135 1.00 21.36 31 TYR B O 1
ATOM 2196 N N . LYS B 1 32 ? 21.164 -45.755 -6.408 1.00 22.25 32 LYS B N 1
ATOM 2197 C CA . LYS B 1 32 ? 21.359 -44.527 -5.637 1.00 23.26 32 LYS B CA 1
ATOM 2198 C C . LYS B 1 32 ? 21.103 -44.836 -4.160 1.00 28.84 32 LYS B C 1
ATOM 2199 O O . LYS B 1 32 ? 20.123 -45.493 -3.823 1.00 28.15 32 LYS B O 1
ATOM 2205 N N . CYS B 1 33 ? 22.001 -44.393 -3.290 1.00 27.16 33 CYS B N 1
ATOM 2206 C CA . CYS B 1 33 ? 21.840 -44.627 -1.859 1.00 28.22 33 CYS B CA 1
ATOM 2207 C C . CYS B 1 33 ? 20.557 -43.973 -1.381 1.00 31.63 33 CYS B C 1
ATOM 2208 O O . CYS B 1 33 ? 20.134 -42.941 -1.915 1.00 30.03 33 CYS B O 1
ATOM 2211 N N . GLU B 1 34 ? 19.936 -44.570 -0.371 1.00 28.49 34 GLU B N 1
ATOM 2212 C CA . GLU B 1 34 ? 18.709 -44.012 0.183 1.00 28.63 34 GLU B CA 1
ATOM 2213 C C . GLU B 1 34 ? 19.005 -42.878 1.169 1.00 32.80 34 GLU B C 1
ATOM 2214 O O . GLU B 1 34 ? 20.162 -42.632 1.516 1.00 31.89 34 GLU B O 1
ATOM 2220 N N . GLU B 1 35 ? 17.971 -42.166 1.611 1.00 28.68 35 GLU B N 1
ATOM 2221 C CA . GLU B 1 35 ? 18.148 -41.028 2.521 1.00 28.39 35 GLU B CA 1
ATOM 2222 C C . GLU B 1 35 ? 19.054 -41.340 3.709 1.00 31.25 35 GLU B C 1
ATOM 2223 O O . GLU B 1 35 ? 18.921 -42.388 4.336 1.00 31.87 35 GLU B O 1
ATOM 2229 N N . SER B 1 36 ? 19.938 -40.400 4.041 1.00 26.91 36 SER B N 1
ATOM 2230 C CA . SER B 1 36 ? 20.855 -40.547 5.178 1.00 26.55 36 SER B CA 1
ATOM 2231 C C . SER B 1 36 ? 22.097 -41.360 4.842 1.00 28.38 36 SER B C 1
ATOM 2232 O O . SER B 1 36 ? 23.036 -41.443 5.646 1.00 28.06 36 SER B O 1
ATOM 2235 N N . PHE B 1 37 ? 22.094 -41.976 3.661 1.00 23.59 37 PHE B N 1
ATOM 2236 C CA . PHE B 1 37 ? 23.224 -42.796 3.224 1.00 23.10 37 PHE B CA 1
ATOM 2237 C C . PHE B 1 37 ? 24.041 -42.107 2.126 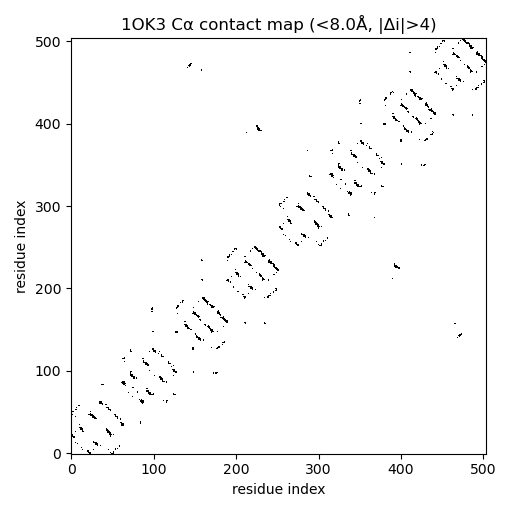1.00 26.65 37 PHE B C 1
ATOM 2238 O O . PHE B 1 37 ? 23.488 -41.446 1.254 1.00 27.49 37 PHE B O 1
ATOM 2246 N N . VAL B 1 38 ? 25.353 -42.313 2.149 1.00 22.36 38 VAL B N 1
ATOM 2247 C CA . VAL B 1 38 ? 26.226 -41.824 1.081 1.00 22.09 38 VAL B CA 1
ATOM 2248 C C . VAL B 1 38 ? 27.092 -42.965 0.560 1.00 25.94 38 VAL B C 1
ATOM 2249 O O . VAL B 1 38 ? 27.613 -43.768 1.343 1.00 26.73 38 VAL B O 1
ATOM 2253 N N . LYS B 1 39 ? 27.248 -43.037 -0.762 1.00 21.77 39 LYS B N 1
ATOM 2254 C CA . LYS B 1 39 ? 28.053 -44.092 -1.386 1.00 20.92 39 LYS B CA 1
ATOM 2255 C C . LYS B 1 39 ? 29.496 -44.114 -0.883 1.00 24.14 39 LYS B C 1
ATOM 2256 O O . LYS B 1 39 ? 30.101 -43.072 -0.649 1.00 22.70 39 LYS B O 1
ATOM 2262 N N . ILE B 1 40 ? 30.040 -45.316 -0.727 1.00 22.16 40 ILE B N 1
ATOM 2263 C CA . ILE B 1 40 ? 31.405 -45.478 -0.248 1.00 23.06 40 ILE B CA 1
ATOM 2264 C C . ILE B 1 40 ? 32.388 -45.347 -1.401 1.00 30.56 40 ILE B C 1
ATOM 2265 O O . ILE B 1 40 ? 32.364 -46.142 -2.338 1.00 29.28 40 ILE B O 1
ATOM 2270 N N . PRO B 1 41 ? 33.229 -44.322 -1.339 1.00 31.46 41 PRO B N 1
ATOM 2271 C CA . PRO B 1 41 ? 34.219 -44.080 -2.383 1.00 31.73 41 PRO B CA 1
ATOM 2272 C C . PRO B 1 41 ? 34.991 -45.350 -2.767 1.00 34.94 41 PRO B C 1
ATOM 2273 O O . PRO B 1 41 ? 35.375 -46.150 -1.901 1.00 33.63 41 PRO B O 1
ATOM 2277 N N . GLY B 1 42 ? 35.178 -45.547 -4.075 1.00 30.31 42 GLY B N 1
ATOM 2278 C CA . GLY B 1 42 ? 35.924 -46.692 -4.586 1.00 29.44 42 GLY B CA 1
ATOM 2279 C C . GLY B 1 42 ? 35.098 -47.973 -4.600 1.00 34.11 42 GLY B C 1
ATOM 2280 O O . GLY B 1 42 ? 35.637 -49.064 -4.749 1.00 34.50 42 GLY B O 1
ATOM 2281 N N . GLU B 1 43 ? 33.784 -47.840 -4.473 1.00 31.04 43 GLU B N 1
ATOM 2282 C CA . GLU B 1 43 ? 32.904 -49.007 -4.484 1.00 29.98 43 GLU B CA 1
ATOM 2283 C C . GLU B 1 43 ? 31.931 -48.993 -5.672 1.00 30.46 43 GLU B C 1
ATOM 2284 O O . GLU B 1 43 ? 31.475 -47.934 -6.095 1.00 28.86 43 GLU B O 1
ATOM 2290 N N . LYS B 1 44 ? 31.610 -50.184 -6.182 1.00 26.55 44 LYS B N 1
ATOM 2291 C CA . LYS B 1 44 ? 30.679 -50.359 -7.306 1.00 25.34 44 LYS B CA 1
ATOM 2292 C C . LYS B 1 44 ? 29.251 -49.964 -6.929 1.00 25.88 44 LYS B C 1
ATOM 2293 O O . LYS B 1 44 ? 28.744 -50.392 -5.902 1.00 25.09 44 LYS B O 1
ATOM 2299 N N . ASP B 1 45 ? 28.579 -49.221 -7.801 1.00 21.89 45 ASP B N 1
ATOM 2300 C CA . ASP B 1 45 ? 27.195 -48.812 -7.541 1.00 21.37 45 ASP B CA 1
ATOM 2301 C C . ASP B 1 45 ? 26.262 -49.238 -8.656 1.00 23.33 45 ASP B C 1
ATOM 2302 O O . ASP B 1 45 ? 25.121 -48.772 -8.747 1.00 22.58 45 ASP B O 1
ATOM 2307 N N . SER B 1 46 ? 26.768 -50.079 -9.542 1.00 19.84 46 SER B N 1
ATOM 2308 C CA . SER B 1 46 ? 25.983 -50.513 -10.684 1.00 19.64 46 SER B CA 1
ATOM 2309 C C . SER B 1 46 ? 26.250 -51.957 -11.041 1.00 21.60 46 SER B C 1
ATOM 2310 O O . SER B 1 46 ? 27.268 -52.535 -10.639 1.00 18.74 46 SER B O 1
ATOM 2313 N N . VAL B 1 47 ? 25.277 -52.547 -11.740 1.00 17.22 47 VAL B N 1
ATOM 2314 C CA . VAL B 1 47 ? 25.337 -53.919 -12.189 1.00 16.66 47 VAL B CA 1
ATOM 2315 C C . VAL B 1 47 ? 25.168 -53.926 -13.702 1.00 22.40 47 VAL B C 1
ATOM 2316 O O . VAL B 1 47 ? 24.720 -52.948 -14.287 1.00 21.43 47 VAL B O 1
ATOM 2320 N N . ILE B 1 48 ? 25.547 -55.030 -14.329 1.00 20.23 48 ILE B N 1
ATOM 2321 C CA . ILE B 1 48 ? 25.380 -55.180 -15.755 1.00 19.68 48 ILE B CA 1
ATOM 2322 C C . ILE B 1 48 ? 24.769 -56.527 -16.058 1.00 24.28 48 ILE B C 1
ATOM 2323 O O . ILE B 1 48 ? 25.078 -57.518 -15.392 1.00 22.81 48 ILE B O 1
ATOM 2328 N N . CYS B 1 49 ? 23.821 -56.536 -16.997 1.00 22.76 49 CYS B N 1
ATOM 2329 C CA . CYS B 1 49 ? 23.162 -57.762 -17.420 1.00 23.18 49 CYS B CA 1
ATOM 2330 C C . CYS B 1 49 ? 24.091 -58.521 -18.352 1.00 25.96 49 CYS B C 1
ATOM 2331 O O . CYS B 1 49 ? 24.451 -58.023 -19.419 1.00 23.90 49 CYS B O 1
ATOM 2334 N N . LEU B 1 50 ? 24.483 -59.720 -17.935 1.00 23.54 50 LEU B N 1
ATOM 2335 C CA . LEU B 1 50 ? 25.403 -60.540 -18.706 1.00 23.88 50 LEU B CA 1
ATOM 2336 C C . LEU B 1 50 ? 24.707 -61.722 -19.377 1.00 28.74 50 LEU B C 1
ATOM 2337 O O . LEU B 1 50 ? 23.487 -61.873 -19.283 1.00 28.56 50 LEU B O 1
ATOM 2342 N N . LYS B 1 51 ? 25.497 -62.560 -20.042 1.00 25.63 51 LYS B N 1
ATOM 2343 C CA . LYS B 1 51 ? 24.975 -63.756 -20.702 1.00 26.16 51 LYS B CA 1
ATOM 2344 C C . LYS B 1 51 ? 24.453 -64.732 -19.671 1.00 32.20 51 LYS B C 1
ATOM 2345 O O . LYS B 1 51 ? 24.953 -64.801 -18.545 1.00 31.55 51 LYS B O 1
ATOM 2351 N N . GLY B 1 52 ? 23.457 -65.508 -20.068 1.00 30.77 52 GLY B N 1
ATOM 2352 C CA . GLY B 1 52 ? 22.837 -66.443 -19.163 1.00 30.55 52 GLY B CA 1
ATOM 2353 C C . GLY B 1 52 ? 21.811 -65.712 -18.303 1.00 34.16 52 GLY B C 1
ATOM 2354 O O . GLY B 1 52 ? 21.465 -66.194 -17.214 1.00 32.38 52 GLY B O 1
ATOM 2355 N N . SER B 1 53 ? 21.339 -64.550 -18.790 1.00 30.80 53 SER B N 1
ATOM 2356 C CA . SER B 1 53 ? 20.313 -63.781 -18.088 1.00 29.81 53 SER B CA 1
ATOM 2357 C C . SER B 1 53 ? 20.701 -63.630 -16.624 1.00 29.76 53 SER B C 1
ATOM 2358 O O . SER B 1 53 ? 19.907 -63.891 -15.726 1.00 28.51 53 SER B O 1
ATOM 2361 N N . GLN B 1 54 ? 21.947 -63.247 -16.395 1.00 25.16 54 GLN B N 1
ATOM 2362 C CA . GLN B 1 54 ? 22.473 -63.129 -15.041 1.00 24.90 54 GLN B CA 1
ATOM 2363 C C . GLN B 1 54 ? 23.050 -61.736 -14.822 1.00 26.29 54 GLN B C 1
ATOM 2364 O O . GLN B 1 54 ? 23.761 -61.208 -15.680 1.00 26.01 54 GLN B O 1
ATOM 2370 N N . TRP B 1 55 ? 22.745 -61.139 -13.677 1.00 21.30 55 TRP B N 1
ATOM 2371 C CA . TRP B 1 55 ? 23.294 -59.830 -13.341 1.00 20.56 55 TRP B CA 1
ATOM 2372 C C . TRP B 1 55 ? 24.665 -60.018 -12.700 1.00 25.12 55 TRP B C 1
ATOM 2373 O O . TRP B 1 55 ? 24.902 -61.011 -12.019 1.00 25.30 55 TRP B O 1
ATOM 2384 N N . SER B 1 56 ? 25.541 -59.039 -12.874 1.00 21.93 56 SER B N 1
ATOM 2385 C CA . SER B 1 56 ? 26.837 -59.070 -12.208 1.00 22.48 56 SER B CA 1
ATOM 2386 C C . SER B 1 56 ? 26.611 -58.838 -10.715 1.00 29.58 56 SER B C 1
ATOM 2387 O O . SER B 1 56 ? 25.543 -58.373 -10.308 1.00 28.62 56 SER B O 1
ATOM 2390 N N . ASP B 1 57 ? 27.599 -59.200 -9.901 1.00 29.21 57 ASP B N 1
ATOM 2391 C CA . ASP B 1 57 ? 27.481 -59.070 -8.454 1.00 30.15 57 ASP B CA 1
ATOM 2392 C C . ASP B 1 57 ? 27.678 -57.631 -8.005 1.00 32.54 57 ASP B C 1
ATOM 2393 O O . ASP B 1 57 ? 28.401 -56.863 -8.638 1.00 31.71 57 ASP B O 1
ATOM 2398 N N . ILE B 1 58 ? 27.030 -57.280 -6.903 1.00 28.92 58 ILE B N 1
ATOM 2399 C CA . ILE B 1 58 ? 27.171 -55.963 -6.308 1.00 28.94 58 ILE B CA 1
ATOM 2400 C C . ILE B 1 58 ? 27.031 -56.089 -4.798 1.00 33.39 58 ILE B C 1
ATOM 2401 O O . ILE B 1 58 ? 26.229 -56.877 -4.303 1.00 32.91 58 ILE B O 1
ATOM 2406 N N . GLU B 1 59 ? 27.876 -55.372 -4.071 1.00 31.14 59 GLU B N 1
ATOM 2407 C CA . GLU B 1 59 ? 27.859 -55.417 -2.616 1.00 31.47 59 GLU B CA 1
ATOM 2408 C C . GLU B 1 59 ? 27.360 -54.082 -2.076 1.00 33.06 59 GLU B C 1
ATOM 2409 O O . GLU B 1 59 ? 27.385 -53.075 -2.789 1.00 31.10 59 GLU B O 1
ATOM 2415 N N . GLU B 1 60 ? 26.878 -54.083 -0.834 1.00 28.97 60 GLU B N 1
ATOM 2416 C CA . GLU B 1 60 ? 26.408 -52.854 -0.211 1.00 28.97 60 GLU B CA 1
ATOM 2417 C C . GLU B 1 60 ? 27.512 -51.815 -0.346 1.00 31.45 60 GLU B C 1
ATOM 2418 O O . GLU B 1 60 ? 28.686 -52.121 -0.137 1.00 31.30 60 GLU B O 1
ATOM 2424 N N . PHE B 1 61 ? 27.146 -50.618 -0.791 1.00 26.42 61 PHE B N 1
ATOM 2425 C CA . PHE B 1 61 ? 28.125 -49.563 -1.030 1.00 25.30 61 PHE B CA 1
ATOM 2426 C C . PHE B 1 61 ? 27.713 -48.270 -0.356 1.00 30.56 61 PHE B C 1
ATOM 2427 O O . PHE B 1 61 ? 28.303 -47.221 -0.603 1.00 29.99 61 PHE B O 1
ATOM 2435 N N . CYS B 1 62 ? 26.671 -48.344 0.467 1.00 29.17 62 CYS B N 1
ATOM 2436 C CA . CYS B 1 62 ? 26.142 -47.167 1.146 1.00 29.66 62 CYS B CA 1
ATOM 2437 C C . CYS B 1 62 ? 26.367 -47.217 2.659 1.00 34.37 62 CYS B C 1
ATOM 2438 O O . CYS B 1 62 ? 26.210 -48.264 3.284 1.00 34.30 62 CYS B O 1
ATOM 2441 N N . ASN B 1 63 ? 26.926 -46.142 3.186 1.00 29.54 63 ASN B N 1
ATOM 2442 C CA . ASN B 1 63 ? 27.188 -46.041 4.603 1.00 28.96 63 ASN B CA 1
ATOM 2443 C C . ASN B 1 63 ? 26.375 -44.853 5.081 1.00 29.38 63 ASN B C 1
ATOM 2444 O O . ASN B 1 63 ? 26.233 -43.876 4.356 1.00 26.80 63 ASN B O 1
ATOM 2449 N N . ARG B 1 64 ? 25.789 -44.963 6.270 1.00 26.22 64 ARG B N 1
ATOM 2450 C CA . ARG B 1 64 ? 25.074 -43.838 6.853 1.00 26.60 64 ARG B CA 1
ATOM 2451 C C . ARG B 1 64 ? 26.094 -42.717 7.041 1.00 28.47 64 ARG B C 1
ATOM 2452 O O . ARG B 1 64 ? 27.244 -42.964 7.409 1.00 26.37 64 ARG B O 1
ATOM 2460 N N . SER B 1 65 ? 25.724 -41.513 6.643 1.00 25.19 65 SER B N 1
ATOM 2461 C CA . SER B 1 65 ? 26.665 -40.407 6.664 1.00 24.77 65 SER B CA 1
ATOM 2462 C C . SER B 1 65 ? 26.009 -39.154 7.180 1.00 30.49 65 SER B C 1
ATOM 2463 O O . SER B 1 65 ? 24.796 -38.986 7.052 1.00 29.70 65 SER B O 1
ATOM 2466 N N . CYS B 1 66 ? 26.812 -38.285 7.790 1.00 28.25 66 CYS B N 1
ATOM 2467 C CA . CYS B 1 66 ? 26.337 -36.977 8.218 1.00 28.23 66 CYS B CA 1
ATOM 2468 C C . CYS B 1 66 ? 26.186 -36.163 6.933 1.00 31.70 66 CYS B C 1
ATOM 2469 O O . CYS B 1 66 ? 26.720 -36.536 5.883 1.00 30.37 66 CYS B O 1
ATOM 2472 N N . GLU B 1 67 ? 25.531 -35.015 7.035 1.00 28.29 67 GLU B N 1
ATOM 2473 C CA . GLU B 1 67 ? 25.412 -34.112 5.909 1.00 28.06 67 GLU B CA 1
ATOM 2474 C C . GLU B 1 67 ? 26.638 -33.216 5.875 1.00 31.77 67 GLU B C 1
ATOM 2475 O O . GLU B 1 67 ? 27.439 -33.214 6.809 1.00 28.60 67 GLU B O 1
ATOM 2481 N N . VAL B 1 68 ? 26.790 -32.459 4.794 1.00 31.57 68 VAL B N 1
ATOM 2482 C CA . VAL B 1 68 ? 27.888 -31.506 4.698 1.00 32.34 68 VAL B CA 1
ATOM 2483 C C . VAL B 1 68 ? 27.725 -30.513 5.852 1.00 37.78 68 VAL B C 1
ATOM 2484 O O . VAL B 1 68 ? 26.628 -30.015 6.082 1.00 38.09 68 VAL B O 1
ATOM 2488 N N . PRO B 1 69 ? 28.787 -30.298 6.624 1.00 34.17 69 PRO B N 1
ATOM 2489 C CA . PRO B 1 69 ? 28.728 -29.391 7.767 1.00 34.17 69 PRO B CA 1
ATOM 2490 C C . PRO B 1 69 ? 28.037 -28.065 7.417 1.00 39.10 69 PRO B C 1
ATOM 2491 O O . PRO B 1 69 ? 28.199 -27.548 6.311 1.00 38.08 69 PRO B O 1
ATOM 2495 N N . THR B 1 70 ? 27.251 -27.532 8.358 1.00 36.13 70 THR B N 1
ATOM 2496 C CA . THR B 1 70 ? 26.562 -26.254 8.145 1.00 35.43 70 THR B CA 1
ATOM 2497 C C . THR B 1 70 ? 27.579 -25.121 8.078 1.00 38.63 70 THR B C 1
ATOM 2498 O O . THR B 1 70 ? 28.608 -25.150 8.768 1.00 38.38 70 THR B O 1
ATOM 2502 N N . ARG B 1 71 ? 27.276 -24.108 7.274 1.00 33.69 71 ARG B N 1
ATOM 2503 C CA . ARG B 1 71 ? 28.168 -22.967 7.137 1.00 33.33 71 ARG B CA 1
ATOM 2504 C C . ARG B 1 71 ? 28.295 -22.165 8.423 1.00 37.18 71 ARG B C 1
ATOM 2505 O O . ARG B 1 71 ? 27.301 -21.824 9.061 1.00 37.42 71 ARG B O 1
ATOM 2513 N N . LEU B 1 72 ? 29.534 -21.851 8.789 1.00 33.00 72 LEU B N 1
ATOM 2514 C CA . LEU B 1 72 ? 29.807 -21.015 9.950 1.00 31.61 72 LEU B CA 1
ATOM 2515 C C . LEU B 1 72 ? 30.380 -19.705 9.432 1.00 32.91 72 LEU B C 1
ATOM 2516 O O . LEU B 1 72 ? 31.007 -19.671 8.368 1.00 30.51 72 LEU B O 1
ATOM 2521 N N . ASN B 1 73 ? 30.137 -18.621 10.159 1.00 30.02 73 ASN B N 1
ATOM 2522 C CA . ASN B 1 73 ? 30.636 -17.318 9.737 1.00 29.65 73 ASN B CA 1
ATOM 2523 C C . ASN B 1 73 ? 32.002 -17.008 10.343 1.00 30.69 73 ASN B C 1
ATOM 2524 O O . ASN B 1 73 ? 32.691 -16.098 9.897 1.00 31.03 73 ASN B O 1
ATOM 2529 N N . SER B 1 74 ? 32.409 -17.802 11.330 1.00 25.03 74 SER B N 1
ATOM 2530 C CA . SER B 1 74 ? 33.678 -17.576 12.007 1.00 23.63 74 SER B CA 1
ATOM 2531 C C . SER B 1 74 ? 34.824 -18.385 11.416 1.00 26.11 74 SER B C 1
ATOM 2532 O O . SER B 1 74 ? 36.001 -18.046 11.591 1.00 24.35 74 SER B O 1
ATOM 2535 N N . ALA B 1 75 ? 34.480 -19.457 10.719 1.00 22.82 75 ALA B N 1
ATOM 2536 C CA . ALA B 1 75 ? 35.492 -20.364 10.204 1.00 22.90 75 ALA B CA 1
ATOM 2537 C C . ALA B 1 75 ? 34.989 -21.133 8.983 1.00 27.30 75 ALA B C 1
ATOM 2538 O O . ALA B 1 75 ? 33.783 -21.237 8.751 1.00 26.96 75 ALA B O 1
ATOM 2540 N N . SER B 1 76 ? 35.925 -21.654 8.198 1.00 22.75 76 SER B N 1
ATOM 2541 C CA . SER B 1 76 ? 35.588 -22.443 7.032 1.00 22.02 76 SER B CA 1
ATOM 2542 C C . SER B 1 76 ? 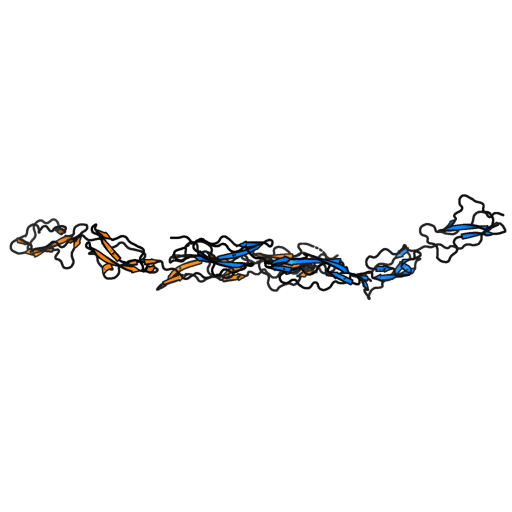36.337 -23.775 7.091 1.00 25.90 76 SER B C 1
ATOM 2543 O O . SER B 1 76 ? 37.424 -23.871 7.680 1.00 23.12 76 SER B O 1
ATOM 2546 N N . LEU B 1 77 ? 35.724 -24.798 6.504 1.00 22.88 77 LEU B N 1
ATOM 2547 C CA . LEU B 1 77 ? 36.288 -26.133 6.464 1.00 23.27 77 LEU B CA 1
ATOM 2548 C C . LEU B 1 77 ? 37.629 -26.083 5.748 1.00 28.10 77 LEU B C 1
ATOM 2549 O O . LEU B 1 77 ? 37.784 -25.380 4.746 1.00 28.61 77 LEU B O 1
ATOM 2554 N N . LYS B 1 78 ? 38.594 -26.837 6.258 1.00 23.61 78 LYS B N 1
ATOM 2555 C CA . LYS B 1 78 ? 39.910 -26.932 5.636 1.00 22.67 78 LYS B CA 1
ATOM 2556 C C . LYS B 1 78 ? 39.865 -27.977 4.525 1.00 27.19 78 LYS B C 1
ATOM 2557 O O . LYS B 1 78 ? 38.904 -28.741 4.423 1.00 27.15 78 LYS B O 1
ATOM 2563 N N . GLN B 1 79 ? 40.909 -28.014 3.703 1.00 25.09 79 GLN B N 1
ATOM 2564 C CA . GLN B 1 79 ? 41.052 -29.057 2.695 1.00 25.69 79 GLN B CA 1
ATOM 2565 C C . GLN B 1 79 ? 41.555 -30.292 3.448 1.00 29.21 79 GLN B C 1
ATOM 2566 O O . GLN B 1 79 ? 42.324 -30.161 4.409 1.00 29.17 79 GLN B O 1
ATOM 2572 N N . PRO B 1 80 ? 41.047 -31.474 3.103 1.00 26.22 80 PRO B N 1
ATOM 2573 C CA . PRO B 1 80 ? 40.194 -31.688 1.941 1.00 25.63 80 PRO B CA 1
ATOM 2574 C C . PRO B 1 80 ? 38.695 -31.757 2.260 1.00 26.85 80 PRO B C 1
ATOM 2575 O O . PRO B 1 80 ? 37.875 -31.942 1.363 1.00 26.22 80 PRO B O 1
ATOM 2579 N N . TYR B 1 81 ? 38.346 -31.642 3.536 1.00 21.39 81 TYR B N 1
ATOM 2580 C CA . TYR B 1 81 ? 36.949 -31.752 3.962 1.00 20.30 81 TYR B CA 1
ATOM 2581 C C . TYR B 1 81 ? 35.998 -30.840 3.191 1.00 23.05 81 TYR B C 1
ATOM 2582 O O . TYR B 1 81 ? 34.833 -31.176 2.993 1.00 22.12 81 TYR B O 1
ATOM 2591 N N . ILE B 1 82 ? 36.480 -29.655 2.831 1.00 19.91 82 ILE B N 1
ATOM 2592 C CA . ILE B 1 82 ? 35.672 -28.663 2.136 1.00 20.22 82 ILE B CA 1
ATOM 2593 C C . ILE B 1 82 ? 35.111 -29.144 0.787 1.00 26.60 82 ILE B C 1
ATOM 2594 O O . ILE B 1 82 ? 34.119 -28.602 0.293 1.00 27.06 82 ILE B O 1
ATOM 2599 N N . THR B 1 83 ? 35.700 -30.196 0.223 1.00 23.88 83 THR B N 1
ATOM 2600 C CA . THR B 1 83 ? 35.219 -30.727 -1.054 1.00 23.79 83 THR B CA 1
ATOM 2601 C C . THR B 1 83 ? 34.555 -32.085 -0.905 1.00 29.05 83 THR B C 1
ATOM 2602 O O . THR B 1 83 ? 34.167 -32.703 -1.898 1.00 28.35 83 THR B O 1
ATOM 2606 N N . GLN B 1 84 ? 34.436 -32.557 0.334 1.00 25.75 84 GLN B N 1
ATOM 2607 C CA . GLN B 1 84 ? 33.894 -33.887 0.585 1.00 25.19 84 GLN B CA 1
ATOM 2608 C C . GLN B 1 84 ? 32.395 -33.916 0.870 1.00 28.40 84 GLN B C 1
ATOM 2609 O O . GLN B 1 84 ? 31.794 -32.900 1.216 1.00 27.17 84 GLN B O 1
ATOM 2615 N N . ASN B 1 85 ? 31.801 -35.099 0.730 1.00 26.04 85 ASN B N 1
ATOM 2616 C CA . ASN B 1 85 ? 30.376 -35.281 0.977 1.00 26.55 85 ASN B CA 1
ATOM 2617 C C . ASN B 1 85 ? 30.108 -36.599 1.681 1.00 30.15 85 ASN B C 1
ATOM 2618 O O . ASN B 1 85 ? 28.985 -36.869 2.112 1.00 31.32 85 ASN B O 1
ATOM 2623 N N . TYR B 1 86 ? 31.143 -37.422 1.791 1.00 25.11 86 TYR B N 1
ATOM 2624 C CA . TYR B 1 86 ? 31.029 -38.704 2.472 1.00 24.70 86 TYR B CA 1
ATOM 2625 C C . TYR B 1 86 ? 31.581 -38.585 3.892 1.00 26.89 86 TYR B C 1
ATOM 2626 O O . TYR B 1 86 ? 32.794 -38.408 4.084 1.00 26.35 86 TYR B O 1
ATOM 2635 N N . PHE B 1 87 ? 30.682 -38.651 4.879 1.00 21.18 87 PHE B N 1
ATOM 2636 C CA . PHE B 1 87 ? 31.053 -38.473 6.284 1.00 19.82 87 PHE B CA 1
ATOM 2637 C C . PHE B 1 87 ? 30.427 -39.510 7.220 1.00 22.65 87 PHE B C 1
ATOM 2638 O O . PHE B 1 87 ? 29.597 -39.161 8.047 1.00 22.40 87 PHE B O 1
ATOM 2646 N N . PRO B 1 88 ? 30.885 -40.758 7.156 1.00 18.79 88 PRO B N 1
ATOM 2647 C CA . PRO B 1 88 ? 30.364 -41.798 8.052 1.00 18.23 88 PRO B CA 1
ATOM 2648 C C . PRO B 1 88 ? 30.604 -41.489 9.531 1.00 23.64 88 PRO B C 1
ATOM 2649 O O . PRO B 1 88 ? 31.474 -40.684 9.883 1.00 23.98 88 PRO B O 1
ATOM 2653 N N . VAL B 1 89 ? 29.847 -42.151 10.402 1.00 20.32 89 VAL B N 1
ATOM 2654 C CA . VAL B 1 89 ? 30.006 -41.961 11.847 1.00 19.82 89 VAL B CA 1
ATOM 2655 C C . VAL B 1 89 ? 31.474 -42.086 12.287 1.00 22.64 89 VAL B C 1
ATOM 2656 O O . VAL B 1 89 ? 32.161 -43.044 11.930 1.00 21.83 89 VAL B O 1
ATOM 2660 N N . GLY B 1 90 ? 31.945 -41.119 13.070 1.00 18.65 90 GLY B N 1
ATOM 2661 C CA . GLY B 1 90 ? 33.322 -41.132 13.555 1.00 18.20 90 GLY B CA 1
ATOM 2662 C C . GLY B 1 90 ? 34.213 -40.162 12.779 1.00 23.43 90 GLY B C 1
ATOM 2663 O O . GLY B 1 90 ? 35.301 -39.810 13.226 1.00 23.92 90 GLY B O 1
ATOM 2664 N N . THR B 1 91 ? 33.755 -39.747 11.607 1.00 20.43 91 THR B N 1
ATOM 2665 C CA . THR B 1 91 ? 34.517 -38.821 10.776 1.00 19.97 91 THR B CA 1
ATOM 2666 C C . THR B 1 91 ? 34.728 -37.486 11.488 1.00 25.00 91 THR B C 1
ATOM 2667 O O . THR B 1 91 ? 33.781 -36.877 11.969 1.00 24.71 91 THR B O 1
ATOM 2671 N N . VAL B 1 92 ? 35.978 -37.042 11.572 1.00 22.27 92 VAL B N 1
ATOM 2672 C CA . VAL B 1 92 ? 36.255 -35.729 12.134 1.00 21.91 92 VAL B CA 1
ATOM 2673 C C . VAL B 1 92 ? 36.875 -34.805 11.084 1.00 25.19 92 VAL B C 1
ATOM 2674 O O . VAL B 1 92 ? 37.778 -35.195 10.349 1.00 24.15 92 VAL B O 1
ATOM 2678 N N . VAL B 1 93 ? 36.297 -33.620 10.943 1.00 21.41 93 VAL B N 1
ATOM 2679 C CA . VAL B 1 93 ? 36.774 -32.639 9.979 1.00 20.39 93 VAL B CA 1
ATOM 2680 C C . VAL B 1 93 ? 37.404 -31.492 10.753 1.00 24.96 93 VAL B C 1
ATOM 2681 O O . VAL B 1 93 ? 37.161 -31.342 11.946 1.00 24.79 93 VAL B O 1
ATOM 2685 N N . GLU B 1 94 ? 38.237 -30.705 10.083 1.00 21.29 94 GLU B N 1
ATOM 2686 C CA . GLU B 1 94 ? 38.891 -29.578 10.731 1.00 20.90 94 GLU B CA 1
ATOM 2687 C C . GLU B 1 94 ? 38.511 -28.268 10.055 1.00 23.58 94 GLU B C 1
ATOM 2688 O O . GLU B 1 94 ? 38.308 -28.229 8.852 1.00 22.56 94 GLU B O 1
ATOM 2694 N N . TYR B 1 95 ? 38.437 -27.198 10.845 1.00 20.84 95 TYR B N 1
ATOM 2695 C CA . TYR B 1 95 ? 38.111 -25.867 10.340 1.00 20.27 95 TYR B CA 1
ATOM 2696 C C . TYR B 1 95 ? 39.316 -24.955 10.449 1.00 25.84 95 TYR B C 1
ATOM 2697 O O . TYR B 1 95 ? 40.242 -25.226 11.207 1.00 26.66 95 TYR B O 1
ATOM 2706 N N . GLU B 1 96 ? 39.249 -23.828 9.750 1.00 21.97 96 GLU B N 1
ATOM 2707 C CA . GLU B 1 96 ? 40.231 -22.759 9.876 1.00 21.72 96 GLU B CA 1
ATOM 2708 C C . GLU B 1 96 ? 39.458 -21.453 9.878 1.00 27.33 96 GLU B C 1
ATOM 2709 O O . GLU B 1 96 ? 38.365 -21.370 9.324 1.00 26.46 96 GLU B O 1
ATOM 2715 N N . CYS B 1 97 ? 39.983 -20.461 10.576 1.00 26.58 97 CYS B N 1
ATOM 2716 C CA . CYS B 1 97 ? 39.275 -19.204 10.745 1.00 27.84 97 CYS B CA 1
ATOM 2717 C C . CYS B 1 97 ? 39.094 -18.436 9.450 1.00 31.10 97 CYS B C 1
ATOM 2718 O O . CYS B 1 97 ? 39.950 -18.463 8.576 1.00 31.50 97 CYS B O 1
ATOM 2721 N N . ARG B 1 98 ? 37.965 -17.750 9.341 1.00 27.80 98 ARG B N 1
ATOM 2722 C CA . ARG B 1 98 ? 37.726 -16.839 8.232 1.00 27.54 98 ARG B CA 1
ATOM 2723 C C . ARG B 1 98 ? 38.267 -15.498 8.723 1.00 33.53 98 ARG B C 1
ATOM 2724 O O . ARG B 1 98 ? 38.656 -15.370 9.884 1.00 31.90 98 ARG B O 1
ATOM 2732 N N . PRO B 1 99 ? 38.219 -14.481 7.874 1.00 32.76 99 PRO B N 1
ATOM 2733 C CA . PRO B 1 99 ? 38.549 -13.125 8.312 1.00 32.48 99 PRO B CA 1
ATOM 2734 C C . PRO B 1 99 ? 37.201 -12.453 8.576 1.00 35.43 99 PRO B C 1
ATOM 2735 O O . PRO B 1 99 ? 36.238 -12.743 7.883 1.00 35.85 99 PRO B O 1
ATOM 2739 N N . GLY B 1 100 ? 37.096 -11.630 9.618 1.00 32.01 100 GLY B N 1
ATOM 2740 C CA . GLY B 1 100 ? 38.195 -11.312 10.516 1.00 30.05 100 GLY B CA 1
ATOM 2741 C C . GLY B 1 100 ? 37.983 -12.021 11.853 1.00 29.97 100 GLY B C 1
ATOM 2742 O O . GLY B 1 100 ? 37.505 -11.429 12.829 1.00 28.55 100 GLY B O 1
ATOM 2743 N N . TYR B 1 101 ? 38.387 -13.293 11.899 1.00 26.27 101 TYR B N 1
ATOM 2744 C CA . TYR B 1 101 ? 38.336 -14.099 13.119 1.00 25.48 101 TYR B CA 1
ATOM 2745 C C . TYR B 1 101 ? 39.706 -14.640 13.479 1.00 31.45 101 TYR B C 1
ATOM 2746 O O . TYR B 1 101 ? 40.612 -14.656 12.650 1.00 30.11 101 TYR B O 1
ATOM 2755 N N . ARG B 1 102 ? 39.852 -15.048 14.735 1.00 30.27 102 ARG B N 1
ATOM 2756 C CA . ARG B 1 102 ? 41.115 -15.567 15.256 1.00 31.43 102 ARG B CA 1
ATOM 2757 C C . ARG B 1 102 ? 40.841 -16.859 16.021 1.00 34.53 102 ARG B C 1
ATOM 2758 O O . ARG B 1 102 ? 39.730 -17.076 16.508 1.00 34.45 102 ARG B O 1
ATOM 2766 N N . ARG B 1 103 ? 41.854 -17.704 16.140 1.00 30.64 103 ARG B N 1
ATOM 2767 C CA . ARG B 1 103 ? 41.705 -18.960 16.874 1.00 30.66 103 ARG B CA 1
ATOM 2768 C C . ARG B 1 103 ? 41.675 -18.746 18.392 1.00 36.56 103 ARG B C 1
ATOM 2769 O O . ARG B 1 103 ? 42.456 -17.958 18.937 1.00 34.86 103 ARG B O 1
ATOM 2777 N N . GLU B 1 104 ? 40.791 -19.478 19.066 1.00 36.11 104 GLU B N 1
ATOM 2778 C CA . GLU B 1 104 ? 40.771 -19.525 20.521 1.00 37.34 104 GLU B CA 1
ATOM 2779 C C . GLU B 1 104 ? 41.551 -20.766 20.885 1.00 44.19 104 GLU B C 1
ATOM 2780 O O . GLU B 1 104 ? 41.040 -21.877 20.771 1.00 44.39 104 GLU B O 1
ATOM 2786 N N . PRO B 1 105 ? 42.833 -20.575 21.183 1.00 42.63 105 PRO B N 1
ATOM 2787 C CA . PRO B 1 105 ? 43.768 -21.674 21.413 1.00 42.44 105 PRO B CA 1
ATOM 2788 C C . PRO B 1 105 ? 43.259 -22.801 22.314 1.00 46.94 105 PRO B C 1
ATOM 2789 O O . PRO B 1 105 ? 43.535 -23.977 22.060 1.00 46.65 105 PRO B O 1
ATOM 2793 N N . SER B 1 106 ? 42.547 -22.438 23.378 1.00 43.40 106 SER B N 1
ATOM 2794 C CA . SER B 1 106 ? 42.058 -23.416 24.349 1.00 42.87 106 SER B CA 1
ATOM 2795 C C . SER B 1 106 ? 40.988 -24.335 23.771 1.00 43.99 106 SER B C 1
ATOM 2796 O O . SER B 1 106 ? 40.497 -25.236 24.453 1.00 43.81 106 SER B O 1
ATOM 2799 N N . LEU B 1 107 ? 40.595 -24.078 22.532 1.00 37.65 107 LEU B N 1
ATOM 2800 C CA . LEU B 1 107 ? 39.518 -24.834 21.920 1.00 36.43 107 LEU B CA 1
ATOM 2801 C C . LEU B 1 107 ? 39.917 -25.593 20.663 1.00 35.62 107 LEU B C 1
ATOM 2802 O O . LEU B 1 107 ? 40.917 -25.289 20.009 1.00 34.04 107 LEU B O 1
ATOM 2807 N N . SER B 1 108 ? 39.139 -26.617 20.362 1.00 29.00 108 SER B N 1
ATOM 2808 C CA . SER B 1 108 ? 39.371 -27.433 19.176 1.00 28.24 108 SER B CA 1
ATOM 2809 C C . SER B 1 108 ? 38.579 -26.899 17.997 1.00 30.35 108 SER B C 1
ATOM 2810 O O . SER B 1 108 ? 37.408 -26.548 18.140 1.00 30.84 108 SER B O 1
ATOM 2813 N N . PRO B 1 109 ? 39.216 -26.859 16.832 1.00 25.54 109 PRO B N 1
ATOM 2814 C CA . PRO B 1 109 ? 38.559 -26.415 15.609 1.00 25.06 109 PRO B CA 1
ATOM 2815 C C . PRO B 1 109 ? 38.083 -27.632 14.809 1.00 27.74 109 PRO B C 1
ATOM 2816 O O . PRO B 1 109 ? 38.113 -27.630 13.583 1.00 26.75 109 PRO B O 1
ATOM 2820 N N . LYS B 1 110 ? 37.650 -28.668 15.520 1.00 24.76 110 LYS B N 1
ATOM 2821 C CA . LYS B 1 110 ? 37.235 -29.920 14.895 1.00 24.86 110 LYS B CA 1
ATOM 2822 C C . LYS B 1 110 ? 35.803 -30.316 15.235 1.00 28.37 110 LYS B C 1
ATOM 2823 O O . LYS B 1 110 ? 35.317 -30.056 16.330 1.00 28.08 110 LYS B O 1
ATOM 2829 N N . LEU B 1 111 ? 35.133 -30.947 14.280 1.00 24.54 111 LEU B N 1
ATOM 2830 C CA . LEU B 1 111 ? 33.778 -31.437 14.489 1.00 24.37 111 LEU B CA 1
ATOM 2831 C C . LEU B 1 111 ? 33.772 -32.926 14.159 1.00 28.01 111 LEU B C 1
ATOM 2832 O O . LEU B 1 111 ? 34.441 -33.369 13.223 1.00 27.11 111 LEU B O 1
ATOM 2837 N N . THR B 1 112 ? 33.013 -33.694 14.927 1.00 24.93 112 THR B N 1
ATOM 2838 C CA . THR B 1 112 ? 32.922 -35.123 14.708 1.00 25.04 112 THR B CA 1
ATOM 2839 C C . THR B 1 112 ? 31.512 -35.521 14.306 1.00 29.86 112 THR B C 1
ATOM 2840 O O . THR B 1 112 ? 30.536 -34.997 14.841 1.00 28.36 112 THR B O 1
ATOM 2844 N N . CYS B 1 113 ? 31.409 -36.448 13.357 1.00 28.03 113 CYS B N 1
ATOM 2845 C CA . CYS B 1 113 ? 30.114 -36.976 12.969 1.00 28.92 113 CYS B CA 1
ATOM 2846 C C . CYS B 1 113 ? 29.704 -38.014 14.006 1.00 34.18 113 CYS B C 1
ATOM 2847 O O . CYS B 1 113 ? 30.404 -39.005 14.212 1.00 33.48 113 CYS B O 1
ATOM 2850 N N . LEU B 1 114 ? 28.605 -37.744 14.703 1.00 32.65 114 LEU B N 1
ATOM 2851 C CA . LEU B 1 114 ? 28.137 -38.616 15.781 1.00 33.66 114 LEU B CA 1
ATOM 2852 C C . LEU B 1 114 ? 27.283 -39.781 15.276 1.00 37.66 114 LEU B C 1
ATOM 2853 O O . LEU B 1 114 ? 26.772 -39.756 14.152 1.00 35.87 114 LEU B O 1
ATOM 2858 N N . GLN B 1 115 ? 27.089 -40.770 16.144 1.00 35.77 115 GLN B N 1
ATOM 2859 C CA . GLN B 1 115 ? 26.270 -41.941 15.834 1.00 36.28 115 GLN B CA 1
ATOM 2860 C C . GLN B 1 115 ? 24.876 -41.602 15.329 1.00 40.08 115 GLN B C 1
ATOM 2861 O O . GLN B 1 115 ? 24.274 -42.390 14.610 1.00 40.47 115 GLN B O 1
ATOM 2867 N N . ASN B 1 116 ? 24.338 -40.462 15.752 1.00 35.93 116 ASN B N 1
ATOM 2868 C CA . ASN B 1 116 ? 22.998 -40.062 15.340 1.00 35.50 116 ASN B CA 1
ATOM 2869 C C . ASN B 1 116 ? 22.987 -39.331 14.008 1.00 39.35 116 ASN B C 1
ATOM 2870 O O . ASN B 1 116 ? 21.955 -38.802 13.594 1.00 39.79 116 ASN B O 1
ATOM 2875 N N . LEU B 1 117 ? 24.133 -39.315 13.332 1.00 35.15 117 LEU B N 1
ATOM 2876 C CA . LEU B 1 117 ? 24.254 -38.662 12.030 1.00 34.03 117 LEU B CA 1
ATOM 2877 C C . LEU B 1 117 ? 24.226 -37.144 12.135 1.00 36.93 117 LEU B C 1
ATOM 2878 O O . LEU B 1 117 ? 23.808 -36.448 11.207 1.00 36.33 117 LEU B O 1
ATOM 2883 N N . LYS B 1 118 ? 24.719 -36.637 13.258 1.00 33.62 118 LYS B N 1
ATOM 2884 C CA . LYS B 1 118 ? 24.806 -35.204 13.482 1.00 33.21 118 LYS B CA 1
ATOM 2885 C C . LYS B 1 118 ? 26.226 -34.829 13.899 1.00 35.26 118 LYS B C 1
ATOM 2886 O O . LYS B 1 118 ? 26.937 -35.635 14.498 1.00 34.08 118 LYS B O 1
ATOM 2892 N N . TRP B 1 119 ? 26.643 -33.616 13.543 1.00 31.98 119 TRP B N 1
ATOM 2893 C CA . TRP B 1 119 ? 27.972 -33.120 13.890 1.00 31.14 119 TRP B CA 1
ATOM 2894 C C . TRP B 1 119 ? 28.004 -32.685 15.343 1.00 34.55 119 TRP B C 1
ATOM 2895 O O . TRP B 1 119 ? 27.006 -32.199 15.866 1.00 34.58 119 TRP B O 1
ATOM 2906 N N . SER B 1 120 ? 29.142 -32.897 16.000 1.00 30.79 120 SER B N 1
ATOM 2907 C CA . SER B 1 120 ? 29.289 -32.561 17.417 1.00 30.53 120 SER B CA 1
ATOM 2908 C C . SER B 1 120 ? 28.940 -31.097 17.719 1.00 36.68 120 SER B C 1
ATOM 2909 O O . SER B 1 120 ? 28.750 -30.292 16.805 1.00 35.80 120 SER B O 1
ATOM 2912 N N . THR B 1 121 ? 28.826 -30.771 19.003 1.00 35.88 121 THR B N 1
ATOM 2913 C CA . THR B 1 121 ? 28.465 -29.415 19.423 1.00 36.92 121 THR B CA 1
ATOM 2914 C C . THR B 1 121 ? 29.529 -28.400 19.029 1.00 40.91 121 THR B C 1
ATOM 2915 O O . THR B 1 121 ? 30.719 -28.614 19.250 1.00 39.70 121 THR B O 1
ATOM 2919 N N . ALA B 1 122 ? 29.092 -27.293 18.449 1.00 39.67 122 ALA B N 1
ATOM 2920 C CA . ALA B 1 122 ? 30.019 -26.266 18.000 1.00 40.87 122 ALA B CA 1
ATOM 2921 C C . ALA B 1 122 ? 30.416 -25.292 19.114 1.00 44.82 122 ALA B C 1
ATOM 2922 O O . ALA B 1 122 ? 29.576 -24.819 19.880 1.00 45.25 122 ALA B O 1
ATOM 2924 N N . VAL B 1 123 ? 31.714 -25.031 19.202 1.00 40.26 123 VAL B N 1
ATOM 2925 C CA . VAL B 1 123 ? 32.276 -24.094 20.163 1.00 39.10 123 VAL B CA 1
ATOM 2926 C C . VAL B 1 123 ? 32.933 -22.943 19.400 1.00 40.08 123 VAL B C 1
ATOM 2927 O O . VAL B 1 123 ? 33.160 -23.042 18.198 1.00 39.24 123 VAL B O 1
ATOM 2931 N N . GLU B 1 124 ? 33.231 -21.856 20.103 1.00 35.65 124 GLU B N 1
ATOM 2932 C CA . GLU B 1 124 ? 33.828 -20.675 19.484 1.00 34.46 124 GLU B CA 1
ATOM 2933 C C . GLU B 1 124 ? 35.342 -20.805 19.347 1.00 34.40 124 GLU B C 1
ATOM 2934 O O . GLU B 1 124 ? 36.098 -20.022 19.926 1.00 33.47 124 GLU B O 1
ATOM 2940 N N . PHE B 1 125 ? 35.781 -21.795 18.574 1.00 28.52 125 PHE B N 1
ATOM 2941 C CA . PHE B 1 125 ? 37.204 -22.022 18.359 1.00 27.40 125 PHE B CA 1
ATOM 2942 C C . PHE B 1 125 ? 37.820 -20.936 17.473 1.00 31.26 125 PHE B C 1
ATOM 2943 O O . PHE B 1 125 ? 39.039 -20.755 17.451 1.00 30.75 125 PHE B O 1
ATOM 2951 N N . CYS B 1 126 ? 36.967 -20.213 16.755 1.00 28.51 126 CYS B N 1
ATOM 2952 C CA . CYS B 1 126 ? 37.397 -19.070 15.951 1.00 28.71 126 CYS B CA 1
ATOM 2953 C C . CYS B 1 126 ? 36.619 -17.856 16.447 1.00 31.50 126 CYS B C 1
ATOM 2954 O O . CYS B 1 126 ? 35.401 -17.799 16.303 1.00 31.65 126 CYS B O 1
ATOM 2957 N N . LYS B 1 127 ? 37.312 -16.946 17.131 1.00 26.85 127 LYS B N 1
ATOM 2958 C CA . LYS B 1 127 ? 36.668 -15.767 17.719 1.00 26.28 127 LYS B CA 1
ATOM 2959 C C . LYS B 1 127 ? 36.938 -14.503 16.906 1.00 27.55 127 LYS B C 1
ATOM 2960 O O . LYS B 1 127 ? 38.006 -14.345 16.317 1.00 28.23 127 LYS B O 1
ATOM 2966 N N . LYS B 1 128 ? 36.007 -13.564 16.955 1.00 21.11 128 LYS B N 1
ATOM 2967 C CA . LYS B 1 128 ? 36.193 -12.290 16.275 1.00 19.88 128 LYS B CA 1
ATOM 2968 C C . LYS B 1 128 ? 37.507 -11.615 16.702 1.00 22.90 128 LYS B C 1
ATOM 2969 O O . LYS B 1 128 ? 37.860 -11.581 17.891 1.00 19.10 128 LYS B O 1
ATOM 2975 N N . LYS B 1 129 ? 38.200 -11.029 15.736 1.00 19.97 129 LYS B N 1
ATOM 2976 C CA . LYS B 1 129 ? 39.403 -10.285 16.046 1.00 19.17 129 LYS B CA 1
ATOM 2977 C C . LYS B 1 129 ? 39.001 -8.926 16.619 1.00 24.43 129 LYS B C 1
ATOM 2978 O O . LYS B 1 129 ? 37.894 -8.421 16.363 1.00 23.56 129 LYS B O 1
ATOM 2984 N N . SER B 1 130 ? 39.915 -8.329 17.368 1.00 20.70 130 SER B N 1
ATOM 2985 C CA . SER B 1 130 ? 39.694 -7.016 17.946 1.00 20.36 130 SER B CA 1
ATOM 2986 C C . SER B 1 130 ? 40.541 -5.971 17.212 1.00 24.70 130 SER B C 1
ATOM 2987 O O . SER B 1 130 ? 41.718 -6.191 16.928 1.00 24.11 130 SER B O 1
ATOM 2990 N N . CYS B 1 131 ? 39.946 -4.829 16.914 1.00 22.53 131 CYS B N 1
ATOM 2991 C CA . CYS B 1 131 ? 40.712 -3.738 16.337 1.00 22.85 131 CYS B CA 1
ATOM 2992 C C . CYS B 1 131 ? 41.603 -3.222 17.459 1.00 26.43 131 CYS B C 1
ATOM 2993 O O . CYS B 1 131 ? 41.408 -3.575 18.611 1.00 24.44 131 CYS B O 1
ATOM 2996 N N . PRO B 1 132 ? 42.613 -2.436 17.121 1.00 25.73 132 PRO B N 1
ATOM 2997 C CA . PRO B 1 132 ? 43.524 -1.912 18.143 1.00 26.38 132 PRO B CA 1
ATOM 2998 C C . PRO B 1 132 ? 42.766 -0.981 19.098 1.00 33.28 132 PRO B C 1
ATOM 2999 O O . PRO B 1 132 ? 41.653 -0.529 18.793 1.00 32.84 132 PRO B O 1
ATOM 3003 N N . ASN B 1 133 ? 43.358 -0.703 20.253 1.00 32.58 133 ASN B N 1
ATOM 3004 C CA . ASN B 1 133 ? 42.750 0.233 21.192 1.00 33.22 133 ASN B CA 1
ATOM 3005 C C . ASN B 1 133 ? 42.567 1.544 20.433 1.00 37.06 133 ASN B C 1
ATOM 3006 O O . ASN B 1 133 ? 43.452 1.953 19.666 1.00 35.50 133 ASN B O 1
ATOM 3011 N N . PRO B 1 134 ? 41.375 2.127 20.541 1.00 32.83 134 PRO B N 1
ATOM 3012 C CA . PRO B 1 134 ? 41.049 3.338 19.789 1.00 32.57 134 PRO B CA 1
ATOM 3013 C C . PRO B 1 134 ? 42.044 4.478 20.044 1.00 37.68 134 PRO B C 1
ATOM 3014 O O . PRO B 1 134 ? 42.393 5.229 19.122 1.00 37.24 134 PRO B O 1
ATOM 3018 N N . GLY B 1 135 ? 42.516 4.588 21.282 1.00 33.75 135 GLY B N 1
ATOM 3019 C CA . GLY B 1 135 ? 43.447 5.646 21.651 1.00 33.93 135 GLY B CA 1
ATOM 3020 C C . GLY B 1 135 ? 42.685 6.774 22.349 1.00 38.50 135 GLY B C 1
ATOM 3021 O O . GLY B 1 135 ? 41.646 6.535 22.968 1.00 38.52 135 GLY B O 1
ATOM 3022 N N . GLU B 1 136 ? 43.200 7.999 22.234 1.00 34.75 136 GLU B N 1
ATOM 3023 C CA . GLU B 1 136 ? 42.570 9.174 22.852 1.00 34.68 136 GLU B CA 1
ATOM 3024 C C . GLU B 1 136 ? 42.440 10.317 21.858 1.00 37.36 136 GLU B C 1
ATOM 3025 O O . GLU B 1 136 ? 43.240 10.438 20.925 1.00 37.11 136 GLU B O 1
ATOM 3031 N N . ILE B 1 137 ? 41.452 11.178 22.092 1.00 32.09 137 ILE B N 1
ATOM 3032 C CA . ILE B 1 137 ? 41.288 12.411 21.325 1.00 30.12 137 ILE B CA 1
ATOM 3033 C C . ILE B 1 137 ? 41.487 13.563 22.307 1.00 33.35 137 ILE B C 1
ATOM 3034 O O . ILE B 1 137 ? 40.779 13.660 23.306 1.00 31.89 137 ILE B O 1
ATOM 3039 N N . ARG B 1 138 ? 42.500 14.386 22.068 1.00 30.55 138 ARG B N 1
ATOM 3040 C CA . ARG B 1 138 ? 42.777 15.507 22.962 1.00 29.93 138 ARG B CA 1
ATOM 3041 C C . ARG B 1 138 ? 41.608 16.473 22.976 1.00 30.30 138 ARG B C 1
ATOM 3042 O O . ARG B 1 138 ? 41.182 16.944 21.925 1.00 30.44 138 ARG B O 1
ATOM 3050 N N . ASN B 1 139 ? 41.061 16.728 24.163 1.00 24.32 139 ASN B N 1
ATOM 3051 C CA . ASN B 1 139 ? 39.931 17.642 24.307 1.00 23.00 139 ASN B CA 1
ATOM 3052 C C . ASN B 1 139 ? 38.655 17.106 23.650 1.00 24.05 139 ASN B C 1
ATOM 3053 O O . ASN B 1 139 ? 37.793 17.884 23.224 1.00 22.00 139 ASN B O 1
ATOM 3058 N N . GLY B 1 140 ? 38.553 15.783 23.567 1.00 20.14 140 GLY B N 1
ATOM 3059 C CA . GLY B 1 140 ? 37.396 15.105 22.971 1.00 19.67 140 GLY B CA 1
ATOM 3060 C C . GLY B 1 140 ? 37.187 13.743 23.650 1.00 22.26 140 GLY B C 1
ATOM 3061 O O . GLY B 1 140 ? 37.871 13.421 24.627 1.00 22.01 140 GLY B O 1
ATOM 3062 N N . GLN B 1 141 ? 36.220 12.963 23.162 1.00 16.84 141 GLN B N 1
ATOM 3063 C CA . GLN B 1 141 ? 35.942 11.647 23.743 1.00 15.28 141 GLN B CA 1
ATOM 3064 C C . GLN B 1 141 ? 35.560 10.618 22.705 1.00 15.90 141 GLN B C 1
ATOM 3065 O O . GLN B 1 141 ? 34.945 10.926 21.691 1.00 14.09 141 GLN B O 1
ATOM 3071 N N . ILE B 1 142 ? 35.861 9.368 23.018 1.00 12.19 142 ILE B N 1
ATOM 3072 C CA . ILE B 1 142 ? 35.478 8.258 22.181 1.00 12.44 142 ILE B CA 1
ATOM 3073 C C . ILE B 1 142 ? 34.406 7.466 22.914 1.00 19.78 142 ILE B C 1
ATOM 3074 O O . ILE B 1 142 ? 34.625 7.011 24.040 1.00 20.49 142 ILE B O 1
ATOM 3079 N N . ASP B 1 143 ? 33.256 7.274 22.280 1.00 16.38 143 ASP B N 1
ATOM 3080 C CA . ASP B 1 143 ? 32.239 6.422 22.875 1.00 16.21 143 ASP B CA 1
ATOM 3081 C C . ASP B 1 143 ? 32.280 4.993 22.280 1.00 19.10 143 ASP B C 1
ATOM 3082 O O . ASP B 1 143 ? 32.168 4.803 21.067 1.00 16.87 143 ASP B O 1
ATOM 3087 N N . VAL B 1 144 ? 32.506 4.008 23.146 1.00 15.26 144 VAL B N 1
ATOM 3088 C CA . VAL B 1 144 ? 32.569 2.611 22.744 1.00 15.93 144 VAL B CA 1
ATOM 3089 C C . VAL B 1 144 ? 31.319 1.886 23.242 1.00 22.10 144 VAL B C 1
ATOM 3090 O O . VAL B 1 144 ? 31.297 1.328 24.339 1.00 21.04 144 VAL B O 1
ATOM 3094 N N . PRO B 1 145 ? 30.252 1.953 22.464 1.00 21.17 145 PRO B N 1
ATOM 3095 C CA . PRO B 1 145 ? 28.992 1.388 22.927 1.00 21.68 145 PRO B CA 1
ATOM 3096 C C . PRO B 1 145 ? 28.977 -0.130 23.061 1.00 26.94 145 PRO B C 1
ATOM 3097 O O . PRO B 1 145 ? 28.278 -0.671 23.921 1.00 27.53 145 PRO B O 1
ATOM 3101 N N . GLY B 1 146 ? 29.715 -0.818 22.194 1.00 23.10 146 GLY B N 1
ATOM 3102 C CA . GLY B 1 146 ? 29.691 -2.276 22.188 1.00 22.31 146 GLY B CA 1
ATOM 3103 C C . GLY B 1 146 ? 31.016 -2.937 21.842 1.00 24.88 146 GLY B C 1
ATOM 3104 O O . GLY B 1 146 ? 31.081 -3.770 20.941 1.00 23.66 146 GLY B O 1
ATOM 3105 N N . GLY B 1 147 ? 32.053 -2.631 22.614 1.00 21.13 147 GLY B N 1
ATOM 3106 C CA . GLY B 1 147 ? 33.346 -3.269 22.422 1.00 20.40 147 GLY B CA 1
ATOM 3107 C C . GLY B 1 147 ? 34.064 -2.794 21.162 1.00 23.20 147 GLY B C 1
ATOM 3108 O O . GLY B 1 147 ? 33.603 -1.879 20.464 1.00 21.13 147 GLY B O 1
ATOM 3109 N N . ILE B 1 148 ? 35.190 -3.438 20.875 1.00 20.69 148 ILE B N 1
ATOM 3110 C CA . ILE B 1 148 ? 36.051 -3.046 19.768 1.00 20.33 148 ILE B CA 1
ATOM 3111 C C . ILE B 1 148 ? 36.430 -4.230 18.891 1.00 24.27 148 ILE B C 1
ATOM 3112 O O . ILE B 1 148 ? 37.457 -4.209 18.210 1.00 24.04 148 ILE B O 1
ATOM 3117 N N . LEU B 1 149 ? 35.577 -5.253 18.893 1.00 19.63 149 LEU B N 1
ATOM 3118 C CA . LEU B 1 149 ? 35.779 -6.420 18.056 1.00 18.78 149 LEU B CA 1
ATOM 3119 C C . LEU B 1 149 ? 35.332 -6.156 16.623 1.00 23.97 149 LEU B C 1
ATOM 3120 O O . LEU B 1 149 ? 34.639 -5.171 16.333 1.00 24.02 149 LEU B O 1
ATOM 3125 N N . PHE B 1 150 ? 35.713 -7.067 15.738 1.00 19.71 150 PHE B N 1
ATOM 3126 C CA . PHE B 1 150 ? 35.343 -7.009 14.338 1.00 18.94 150 PHE B CA 1
ATOM 3127 C C . PHE B 1 150 ? 33.841 -6.731 14.185 1.00 23.30 150 PHE B C 1
ATOM 3128 O O . PHE B 1 150 ? 33.006 -7.441 14.741 1.00 22.84 150 PHE B O 1
ATOM 3136 N N . GLY B 1 151 ? 33.510 -5.668 13.459 1.00 20.75 151 GLY B N 1
ATOM 3137 C CA . GLY B 1 151 ? 32.123 -5.296 13.231 1.00 20.70 151 GLY B CA 1
ATOM 3138 C C . GLY B 1 151 ? 31.648 -4.151 14.130 1.00 25.68 151 GLY B C 1
ATOM 3139 O O . GLY B 1 151 ? 30.553 -3.622 13.940 1.00 27.12 151 GLY B O 1
ATOM 3140 N N . ALA B 1 152 ? 32.462 -3.779 15.111 1.00 21.55 152 ALA B N 1
ATOM 3141 C CA . ALA B 1 152 ? 32.078 -2.733 16.070 1.00 20.80 152 ALA B CA 1
ATOM 3142 C C . ALA B 1 152 ? 32.115 -1.323 15.486 1.00 22.29 152 ALA B C 1
ATOM 3143 O O . ALA B 1 152 ? 32.865 -1.038 14.556 1.00 21.76 152 ALA B O 1
ATOM 3145 N N . THR B 1 153 ? 31.336 -0.438 16.089 1.00 18.41 153 THR B N 1
ATOM 3146 C CA . THR B 1 153 ? 31.299 0.969 15.709 1.00 18.55 153 THR B CA 1
ATOM 3147 C C . THR B 1 153 ? 31.636 1.811 16.935 1.00 21.62 153 THR B C 1
ATOM 3148 O O . THR B 1 153 ? 31.226 1.482 18.050 1.00 21.50 153 THR B O 1
ATOM 3152 N N . ILE B 1 154 ? 32.390 2.885 16.725 1.00 17.02 154 ILE B N 1
ATOM 3153 C CA . ILE B 1 154 ? 32.681 3.845 17.790 1.00 16.33 154 ILE B CA 1
ATOM 3154 C C . ILE B 1 154 ? 32.442 5.250 17.258 1.00 19.94 154 ILE B C 1
ATOM 3155 O O . ILE B 1 154 ? 32.459 5.472 16.054 1.00 20.66 154 ILE B O 1
ATOM 3160 N N . SER B 1 155 ? 32.150 6.186 18.149 1.00 16.50 155 SER B N 1
ATOM 3161 C CA . SER B 1 155 ? 31.875 7.549 17.721 1.00 15.85 155 SER B CA 1
ATOM 3162 C C . SER B 1 155 ? 32.741 8.560 18.466 1.00 18.84 155 SER B C 1
ATOM 3163 O O . SER B 1 155 ? 33.234 8.294 19.561 1.00 16.50 155 SER B O 1
ATOM 3166 N N . PHE B 1 156 ? 32.959 9.708 17.844 1.00 16.34 156 PHE B N 1
ATOM 3167 C CA . PHE B 1 156 ? 33.821 10.722 18.424 1.00 16.69 156 PHE B CA 1
ATOM 3168 C C . PHE B 1 156 ? 33.073 12.031 18.679 1.00 23.91 156 PHE B C 1
ATOM 3169 O O . PHE B 1 156 ? 32.169 12.413 17.926 1.00 22.16 156 PHE B O 1
ATOM 3177 N N . SER B 1 157 ? 33.458 12.711 19.751 1.00 21.83 157 SER B N 1
ATOM 3178 C CA . SER B 1 157 ? 32.874 13.998 20.088 1.00 22.43 157 SER B CA 1
ATOM 3179 C C . SER B 1 157 ? 33.951 14.900 20.646 1.00 28.64 157 SER B C 1
ATOM 3180 O O . SER B 1 157 ? 34.984 14.437 21.126 1.00 28.48 157 SER B O 1
ATOM 3183 N N . CYS B 1 158 ? 33.695 16.193 20.597 1.00 26.71 158 CYS B N 1
ATOM 3184 C CA . CYS B 1 158 ? 34.633 17.160 21.106 1.00 26.79 158 CYS B CA 1
ATOM 3185 C C . CYS B 1 158 ? 33.997 17.874 22.295 1.00 29.96 158 CYS B C 1
ATOM 3186 O O . CYS B 1 158 ? 32.792 18.100 22.316 1.00 30.77 158 CYS B O 1
ATOM 3189 N N . ASN B 1 159 ? 34.776 18.099 23.340 1.00 24.31 159 ASN B N 1
ATOM 3190 C CA . ASN B 1 159 ? 34.247 18.748 24.526 1.00 23.41 159 ASN B CA 1
ATOM 3191 C C . ASN B 1 159 ? 33.769 20.168 24.250 1.00 24.74 159 ASN B C 1
ATOM 3192 O O . ASN B 1 159 ? 34.164 20.786 23.271 1.00 22.33 159 ASN B O 1
ATOM 3197 N N . THR B 1 160 ? 32.988 20.712 25.177 1.00 22.09 160 THR B N 1
ATOM 3198 C CA . THR B 1 160 ? 32.500 22.077 25.048 1.00 22.23 160 THR B CA 1
ATOM 3199 C C . THR B 1 160 ? 33.661 23.044 24.848 1.00 25.63 160 THR B C 1
ATOM 3200 O O . THR B 1 160 ? 34.607 23.074 25.642 1.00 24.32 160 THR B O 1
ATOM 3204 N N . GLY B 1 161 ? 33.586 23.830 23.780 1.00 22.59 161 GLY B N 1
ATOM 3205 C CA . GLY B 1 161 ? 34.617 24.813 23.485 1.00 23.37 161 GLY B CA 1
ATOM 3206 C C . GLY B 1 161 ? 35.553 24.354 22.377 1.00 28.22 161 GLY B C 1
ATOM 3207 O O . GLY B 1 161 ? 36.456 25.085 21.977 1.00 27.60 161 GLY B O 1
ATOM 3208 N N . TYR B 1 162 ? 35.327 23.140 21.883 1.00 25.40 162 TYR B N 1
ATOM 3209 C CA . TYR B 1 162 ? 36.158 22.566 20.834 1.00 24.91 162 TYR B CA 1
ATOM 3210 C C . TYR B 1 162 ? 35.303 22.075 19.681 1.00 29.28 162 TYR B C 1
ATOM 3211 O O . TYR B 1 162 ? 34.161 21.655 19.880 1.00 28.09 162 TYR B O 1
ATOM 3220 N N . LYS B 1 163 ? 35.856 22.160 18.472 1.00 26.81 163 LYS B N 1
ATOM 3221 C CA . LYS B 1 163 ? 35.164 21.734 17.264 1.00 26.33 163 LYS B CA 1
ATOM 3222 C C . LYS B 1 163 ? 35.853 20.521 16.650 1.00 29.83 163 LYS B C 1
ATOM 3223 O O . LYS B 1 163 ? 37.077 20.479 16.528 1.00 27.86 163 LYS B O 1
ATOM 3229 N N . LEU B 1 164 ? 35.056 19.527 16.284 1.00 27.91 164 LEU B N 1
ATOM 32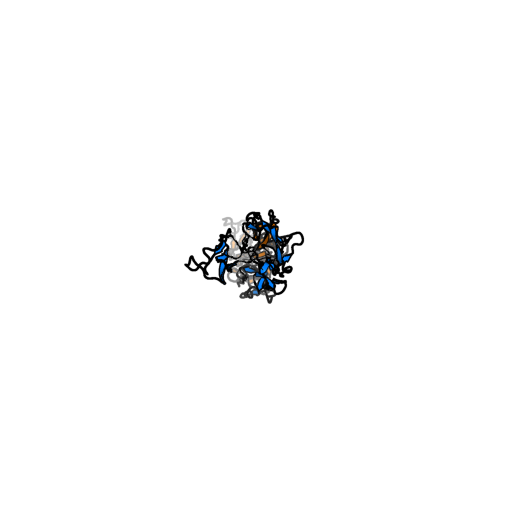30 C CA . LEU B 1 164 ? 35.587 18.303 15.707 1.00 28.03 164 LEU B CA 1
ATOM 3231 C C . LEU B 1 164 ? 35.972 18.484 14.243 1.00 32.33 164 LEU B C 1
ATOM 3232 O O . LEU B 1 164 ? 35.187 18.980 13.430 1.00 31.15 164 LEU B O 1
ATOM 3237 N N . PHE B 1 165 ? 37.183 18.061 13.910 1.00 29.91 165 PHE B N 1
ATOM 3238 C CA . PHE B 1 165 ? 37.650 18.098 12.536 1.00 30.59 165 PHE B CA 1
ATOM 3239 C C . PHE B 1 165 ? 38.154 16.715 12.144 1.00 32.34 165 PHE B C 1
ATOM 3240 O O . PHE B 1 165 ? 39.084 16.184 12.758 1.00 31.05 165 PHE B O 1
ATOM 3248 N N . GLY B 1 166 ? 37.451 16.102 11.201 1.00 28.21 166 GLY B N 1
ATOM 3249 C CA . GLY B 1 166 ? 37.762 14.750 10.763 1.00 28.11 166 GLY B CA 1
ATOM 3250 C C . GLY B 1 166 ? 36.527 13.848 10.860 1.00 32.74 166 GLY B C 1
ATOM 3251 O O . GLY B 1 166 ? 35.380 14.327 10.757 1.00 32.13 166 GLY B O 1
ATOM 3252 N N . SER B 1 167 ? 36.757 12.547 11.010 1.00 29.29 167 SER B N 1
ATOM 3253 C CA . SER B 1 167 ? 35.655 11.582 11.053 1.00 28.60 167 SER B CA 1
ATOM 3254 C C . SER B 1 167 ? 34.909 11.619 12.384 1.00 28.39 167 SER B C 1
ATOM 3255 O O . SER B 1 167 ? 35.512 11.814 13.431 1.00 26.59 167 SER B O 1
ATOM 3258 N N . THR B 1 168 ? 33.600 11.384 12.334 1.00 23.21 168 THR B N 1
ATOM 3259 C CA . THR B 1 168 ? 32.760 11.419 13.529 1.00 22.28 168 THR B CA 1
ATOM 3260 C C . THR B 1 168 ? 32.488 10.028 14.081 1.00 24.53 168 THR B C 1
ATOM 3261 O O . THR B 1 168 ? 31.839 9.882 15.113 1.00 23.49 168 THR B O 1
ATOM 3265 N N . SER B 1 169 ? 32.964 9.008 13.371 1.00 20.03 169 SER B N 1
ATOM 3266 C CA . SER B 1 169 ? 32.790 7.622 13.790 1.00 19.28 169 SER B CA 1
ATOM 3267 C C . SER B 1 169 ? 33.809 6.731 13.100 1.00 23.19 169 SER B C 1
ATOM 3268 O O . SER B 1 169 ? 34.451 7.130 12.132 1.00 23.57 169 SER B O 1
ATOM 3271 N N . SER B 1 170 ? 33.964 5.522 13.611 1.00 18.95 170 SER B N 1
ATOM 3272 C CA . SER B 1 170 ? 34.872 4.565 13.002 1.00 18.31 170 SER B CA 1
ATOM 3273 C C . SER B 1 170 ? 34.330 3.152 13.201 1.00 22.93 170 SER B C 1
ATOM 3274 O O . SER B 1 170 ? 33.607 2.891 14.156 1.00 21.98 170 SER B O 1
ATOM 3277 N N . PHE B 1 171 ? 34.619 2.266 12.265 1.00 18.98 171 PHE B N 1
ATOM 3278 C CA . PHE B 1 171 ? 34.032 0.927 12.256 1.00 18.29 171 PHE B CA 1
ATOM 3279 C C . PHE B 1 171 ? 35.169 -0.062 12.112 1.00 23.09 171 PHE B C 1
ATOM 3280 O O . PHE B 1 171 ? 36.097 0.185 11.351 1.00 22.37 171 PHE B O 1
ATOM 3288 N N . CYS B 1 172 ? 35.128 -1.146 12.889 1.00 21.13 172 CYS B N 1
ATOM 3289 C CA . CYS B 1 172 ? 36.165 -2.176 12.811 1.00 22.10 172 CYS B CA 1
ATOM 3290 C C . CYS B 1 172 ? 35.980 -3.069 11.582 1.00 26.37 172 CYS B C 1
ATOM 3291 O O . CYS B 1 172 ? 35.154 -3.971 11.573 1.00 26.28 172 CYS B O 1
ATOM 3294 N N . LEU B 1 173 ? 36.758 -2.775 10.545 1.00 24.18 173 LEU B N 1
ATOM 3295 C CA . LEU B 1 173 ? 36.664 -3.441 9.244 1.00 24.74 173 LEU B CA 1
ATOM 3296 C C . LEU B 1 173 ? 37.783 -4.455 9.098 1.00 25.18 173 LEU B C 1
ATOM 3297 O O . LEU B 1 173 ? 38.866 -4.254 9.622 1.00 21.74 173 LEU B O 1
ATOM 3302 N N . ILE B 1 174 ? 37.553 -5.490 8.293 1.00 23.94 174 ILE B N 1
ATOM 3303 C CA . ILE B 1 174 ? 38.621 -6.419 7.960 1.00 24.97 174 ILE B CA 1
ATOM 3304 C C . ILE B 1 174 ? 39.456 -5.771 6.862 1.00 29.08 174 ILE B C 1
ATOM 3305 O O . ILE B 1 174 ? 38.919 -5.207 5.906 1.00 27.59 174 ILE B O 1
ATOM 3310 N N . SER B 1 175 ? 40.763 -5.766 7.057 1.00 27.70 175 SER B N 1
ATOM 3311 C CA . SER B 1 175 ? 41.664 -5.161 6.099 1.00 28.38 175 SER B CA 1
ATOM 3312 C C . SER B 1 175 ? 42.770 -6.135 5.774 1.00 33.15 175 SER B C 1
ATOM 3313 O O . SER B 1 175 ? 43.738 -6.272 6.527 1.00 32.22 175 SER B O 1
ATOM 3316 N N . GLY B 1 176 ? 42.607 -6.829 4.652 1.00 29.73 176 GLY B N 1
ATOM 3317 C CA . GLY B 1 176 ? 43.585 -7.806 4.220 1.00 29.61 176 GLY B CA 1
ATOM 3318 C C . GLY B 1 176 ? 43.709 -8.935 5.228 1.00 32.80 176 GLY B C 1
ATOM 3319 O O . GLY B 1 176 ? 42.766 -9.707 5.438 1.00 30.81 176 GLY B O 1
ATOM 3320 N N . SER B 1 177 ? 44.877 -9.010 5.861 1.00 29.90 177 SER B N 1
ATOM 3321 C CA . SER B 1 177 ? 45.186 -10.067 6.814 1.00 29.93 177 SER B CA 1
ATOM 3322 C C . SER B 1 177 ? 44.773 -9.739 8.247 1.00 33.01 177 SER B C 1
ATOM 3323 O O . SER B 1 177 ? 45.283 -10.330 9.188 1.00 32.06 177 SER B O 1
ATOM 3326 N N . SER B 1 178 ? 43.873 -8.781 8.419 1.00 30.29 178 SER B N 1
ATOM 3327 C CA . SER B 1 178 ? 43.474 -8.379 9.768 1.00 30.33 178 SER B CA 1
ATOM 3328 C C . SER B 1 178 ? 42.221 -7.514 9.807 1.00 30.32 178 SER B C 1
ATOM 3329 O O . SER B 1 178 ? 41.397 -7.544 8.893 1.00 29.07 178 SER B O 1
ATOM 3332 N N . VAL B 1 179 ? 42.063 -6.788 10.908 1.00 25.83 179 VAL B N 1
ATOM 3333 C CA . VAL B 1 179 ? 40.946 -5.856 11.081 1.00 24.58 179 VAL B CA 1
ATOM 3334 C C . VAL B 1 179 ? 41.513 -4.513 11.497 1.00 27.35 179 VAL B C 1
ATOM 3335 O O . VAL B 1 179 ? 42.438 -4.438 12.312 1.00 27.97 179 VAL B O 1
ATOM 3339 N N . GLN B 1 180 ? 40.953 -3.450 10.952 1.00 22.54 180 GLN B N 1
ATOM 3340 C CA . GLN B 1 180 ? 41.379 -2.108 11.327 1.00 21.83 180 GLN B CA 1
ATOM 3341 C C . GLN B 1 180 ? 40.200 -1.139 11.374 1.00 23.02 180 GLN B C 1
ATOM 3342 O O . GLN B 1 180 ? 39.124 -1.408 10.828 1.00 21.30 180 GLN B O 1
ATOM 3348 N N . TRP B 1 181 ? 40.401 -0.016 12.045 1.00 18.82 181 TRP B N 1
ATOM 3349 C CA . TRP B 1 181 ? 39.380 1.012 12.123 1.00 18.23 181 TRP B CA 1
ATOM 3350 C C . TRP B 1 181 ? 39.212 1.671 10.769 1.00 25.34 181 TRP B C 1
ATOM 3351 O O . TRP B 1 181 ? 40.187 2.073 10.149 1.00 26.70 181 TRP B O 1
ATOM 3362 N N . SER B 1 182 ? 37.971 1.792 10.315 1.00 23.73 182 SER B N 1
ATOM 3363 C CA . SER B 1 182 ? 37.677 2.396 9.011 1.00 23.67 182 SER B CA 1
ATOM 3364 C C . SER B 1 182 ? 38.107 3.868 8.879 1.00 30.60 182 SER B C 1
ATOM 3365 O O . SER B 1 182 ? 38.338 4.351 7.768 1.00 30.71 182 SER B O 1
ATOM 3368 N N . ASP B 1 183 ? 38.095 4.600 9.990 1.00 28.12 183 ASP B N 1
ATOM 3369 C CA . ASP B 1 183 ? 38.432 6.023 9.983 1.00 28.33 183 ASP B CA 1
ATOM 3370 C C . ASP B 1 183 ? 39.426 6.343 11.088 1.00 32.43 183 ASP B C 1
ATOM 3371 O O . ASP B 1 183 ? 39.317 5.821 12.189 1.00 31.07 183 ASP B O 1
ATOM 3376 N N . PRO B 1 184 ? 40.364 7.245 10.805 1.00 30.87 184 PRO B N 1
ATOM 3377 C CA . PRO B 1 184 ? 41.338 7.670 11.804 1.00 30.35 184 PRO B CA 1
ATOM 3378 C C . PRO B 1 184 ? 40.680 8.656 12.773 1.00 33.10 184 PRO B C 1
ATOM 3379 O O . PRO B 1 184 ? 39.644 9.230 12.465 1.00 31.48 184 PRO B O 1
ATOM 3383 N N . LEU B 1 185 ? 41.301 8.853 13.930 1.00 30.85 185 LEU B N 1
ATOM 3384 C CA . LEU B 1 185 ? 40.808 9.792 14.935 1.00 31.31 185 LEU B CA 1
ATOM 3385 C C . LEU B 1 185 ? 40.706 11.200 14.357 1.00 34.84 185 LEU B C 1
ATOM 3386 O O . LEU B 1 185 ? 41.587 11.644 13.622 1.00 33.76 185 LEU B O 1
ATOM 3391 N N . PRO B 1 186 ? 39.644 11.912 14.727 1.00 31.29 186 PRO B N 1
ATOM 3392 C CA . PRO B 1 186 ? 39.483 13.314 14.342 1.00 29.73 186 PRO B CA 1
ATOM 3393 C C . PRO B 1 186 ? 40.260 14.147 15.359 1.00 31.81 186 PRO B C 1
ATOM 3394 O O . PRO B 1 186 ? 40.792 13.611 16.318 1.00 30.73 186 PRO B O 1
ATOM 3398 N N . GLU B 1 187 ? 40.355 15.449 15.136 1.00 29.44 187 GLU B N 1
ATOM 3399 C CA . GLU B 1 187 ? 41.125 16.300 16.037 1.00 29.93 187 GLU B CA 1
ATOM 3400 C C . GLU B 1 187 ? 40.186 17.229 16.785 1.00 33.62 187 GLU B C 1
ATOM 3401 O O . GLU B 1 187 ? 39.180 17.656 16.218 1.00 30.79 187 GLU B O 1
ATOM 3407 N N . CYS B 1 188 ? 40.478 17.539 18.058 1.00 32.73 188 CYS B N 1
ATOM 3408 C CA . CYS B 1 188 ? 39.584 18.477 18.745 1.00 32.74 188 CYS B CA 1
ATOM 3409 C C . CYS B 1 188 ? 40.308 19.813 18.894 1.00 37.98 188 CYS B C 1
ATOM 3410 O O . CYS B 1 188 ? 41.259 19.932 19.663 1.00 38.73 188 CYS B O 1
ATOM 3413 N N . ARG B 1 189 ? 39.908 20.797 18.099 1.00 35.70 189 ARG B N 1
ATOM 3414 C CA . ARG B 1 189 ? 40.577 22.098 18.119 1.00 35.93 189 ARG B CA 1
ATOM 3415 C C . ARG B 1 189 ? 39.795 23.184 18.857 1.00 38.31 189 ARG B C 1
ATOM 3416 O O . ARG B 1 189 ? 38.616 23.414 18.585 1.00 36.70 189 ARG B O 1
ATOM 3424 N N . GLU B 1 190 ? 40.488 23.889 19.746 1.00 34.54 190 GLU B N 1
ATOM 3425 C CA . GLU B 1 190 ? 39.889 24.974 20.515 1.00 34.27 190 GLU B CA 1
ATOM 3426 C C . GLU B 1 190 ? 39.226 26.030 19.633 1.00 36.15 190 GLU B C 1
ATOM 3427 O O . GLU B 1 190 ? 39.844 26.570 18.717 1.00 36.29 190 GLU B O 1
ATOM 3433 N N . ILE B 1 191 ? 37.968 26.327 19.935 1.00 30.78 191 ILE B N 1
ATOM 3434 C CA . ILE B 1 191 ? 37.211 27.343 19.215 1.00 30.79 191 ILE B CA 1
ATOM 3435 C C . ILE B 1 191 ? 37.501 28.719 19.814 1.00 35.29 191 ILE B C 1
ATOM 3436 O O . ILE B 1 191 ? 37.516 28.886 21.035 1.00 34.34 191 ILE B O 1
ATOM 3441 N N . TYR B 1 192 ? 37.760 29.694 18.952 1.00 33.24 192 TYR B N 1
ATOM 3442 C CA . TYR B 1 192 ? 38.057 31.047 19.405 1.00 33.49 192 TYR B CA 1
ATOM 3443 C C . TYR B 1 192 ? 36.923 31.991 19.054 1.00 36.07 192 TYR B C 1
ATOM 3444 O O . TYR B 1 192 ? 36.359 31.918 17.962 1.00 35.53 192 TYR B O 1
ATOM 3453 N N . CYS B 1 193 ? 36.600 32.887 19.979 1.00 32.28 193 CYS B N 1
ATOM 3454 C CA . CYS B 1 193 ? 35.602 33.912 19.720 1.00 31.86 193 CYS B CA 1
ATOM 3455 C C . CYS B 1 193 ? 36.284 34.943 18.842 1.00 35.76 193 CYS B C 1
ATOM 3456 O O . CYS B 1 193 ? 37.514 35.018 18.807 1.00 34.72 193 CYS B O 1
ATOM 3459 N N . PRO B 1 194 ? 35.492 35.751 18.149 1.00 32.49 194 PRO B N 1
ATOM 3460 C CA . PRO B 1 194 ? 36.052 36.833 17.340 1.00 31.85 194 PRO B CA 1
ATOM 3461 C C . PRO B 1 194 ? 36.731 37.798 18.306 1.00 34.81 194 PRO B C 1
ATOM 3462 O O . PRO B 1 194 ? 36.499 37.733 19.516 1.00 34.93 194 PRO B O 1
ATOM 3466 N N . ALA B 1 195 ? 37.622 38.639 17.800 1.00 29.79 195 ALA B N 1
ATOM 3467 C CA . ALA B 1 195 ? 38.289 39.593 18.671 1.00 29.42 195 ALA B CA 1
ATOM 3468 C C . ALA B 1 195 ? 37.209 40.422 19.350 1.00 32.39 195 ALA B C 1
ATOM 3469 O O . ALA B 1 195 ? 36.207 40.768 18.725 1.00 32.16 195 ALA B O 1
ATOM 3471 N N . PRO B 1 196 ? 37.369 40.664 20.647 1.00 28.81 196 PRO B N 1
ATOM 3472 C CA . PRO B 1 196 ? 36.372 41.422 21.405 1.00 28.36 196 PRO B CA 1
ATOM 3473 C C . PRO B 1 196 ? 36.288 42.853 20.880 1.00 31.89 196 PRO B C 1
ATOM 3474 O O . PRO B 1 196 ? 37.291 43.423 20.438 1.00 31.10 196 PRO B O 1
ATOM 3478 N N . PRO B 1 197 ? 35.088 43.423 20.911 1.00 28.46 197 PRO B N 1
ATOM 3479 C CA . PRO B 1 197 ? 34.881 44.772 20.396 1.00 27.67 197 PRO B CA 1
ATOM 3480 C C . PRO B 1 197 ? 35.450 45.852 21.316 1.00 29.52 197 PRO B C 1
ATOM 3481 O O . PRO B 1 197 ? 35.437 45.721 22.544 1.00 28.63 197 PRO B O 1
ATOM 3485 N N . GLN B 1 198 ? 35.991 46.898 20.713 1.00 23.59 198 GLN B N 1
ATOM 3486 C CA . GLN B 1 198 ? 36.494 48.029 21.462 1.00 22.31 198 GLN B CA 1
ATOM 3487 C C . GLN B 1 198 ? 35.345 49.018 21.630 1.00 25.42 198 GLN B C 1
ATOM 3488 O O . GLN B 1 198 ? 34.377 49.001 20.871 1.00 25.43 198 GLN B O 1
ATOM 3494 N N . ILE B 1 199 ? 35.452 49.873 22.626 1.00 21.82 199 ILE B N 1
ATOM 3495 C CA . ILE B 1 199 ? 34.401 50.824 22.930 1.00 20.67 199 ILE B CA 1
ATOM 3496 C C . ILE B 1 199 ? 34.939 52.248 22.951 1.00 25.16 199 ILE B C 1
ATOM 3497 O O . ILE B 1 199 ? 36.104 52.476 23.262 1.00 23.98 199 ILE B O 1
ATOM 3502 N N . ASP B 1 200 ? 34.089 53.198 22.582 1.00 23.73 200 ASP B N 1
ATOM 3503 C CA . ASP B 1 200 ? 34.456 54.611 22.600 1.00 24.26 200 ASP B CA 1
ATOM 3504 C C . ASP B 1 200 ? 34.716 55.062 24.048 1.00 27.18 200 ASP B C 1
ATOM 3505 O O . ASP B 1 200 ? 33.913 54.798 24.938 1.00 25.38 200 ASP B O 1
ATOM 3510 N N . ASN B 1 201 ? 35.827 55.761 24.264 1.00 24.01 201 ASN B N 1
ATOM 3511 C CA . ASN B 1 201 ? 36.149 56.330 25.577 1.00 23.53 201 ASN B CA 1
ATOM 3512 C C . ASN B 1 201 ? 36.319 55.315 26.700 1.00 27.12 201 ASN B C 1
ATOM 3513 O O . ASN B 1 201 ? 36.156 55.641 27.877 1.00 25.14 201 ASN B O 1
ATOM 3518 N N . GLY B 1 202 ? 36.717 54.105 26.328 1.00 24.27 202 GLY B N 1
ATOM 3519 C CA . GLY B 1 202 ? 36.971 53.051 27.288 1.00 23.75 202 GLY B CA 1
ATOM 3520 C C . GLY B 1 202 ? 37.981 52.094 26.690 1.00 26.96 202 GLY B C 1
ATOM 3521 O O . GLY B 1 202 ? 38.309 52.181 25.505 1.00 27.04 202 GLY B O 1
ATOM 3522 N N . ILE B 1 203 ? 38.463 51.169 27.507 1.00 22.84 203 ILE B N 1
ATOM 3523 C CA . ILE B 1 203 ? 39.454 50.201 27.063 1.00 22.48 203 ILE B CA 1
ATOM 3524 C C . ILE B 1 203 ? 39.103 48.783 27.503 1.00 25.00 203 ILE B C 1
ATOM 3525 O O . ILE B 1 203 ? 38.228 48.572 28.350 1.00 23.22 203 ILE B O 1
ATOM 3530 N N . ILE B 1 204 ? 39.840 47.822 26.958 1.00 20.78 204 ILE B N 1
ATOM 3531 C CA . ILE B 1 204 ? 39.776 46.450 27.415 1.00 20.30 204 ILE B CA 1
ATOM 3532 C C . ILE B 1 204 ? 40.967 46.266 28.362 1.00 23.85 204 ILE B C 1
ATOM 3533 O O . ILE B 1 204 ? 42.093 46.606 28.020 1.00 23.75 204 ILE B O 1
ATOM 3538 N N . GLN B 1 205 ? 40.675 45.883 29.608 1.00 19.13 205 GLN B N 1
ATOM 3539 C CA . GLN B 1 205 ? 41.721 45.683 30.614 1.00 18.89 205 GLN B CA 1
ATOM 3540 C C . GLN B 1 205 ? 42.564 44.424 30.320 1.00 22.52 205 GLN B C 1
ATOM 3541 O O . GLN B 1 205 ? 42.077 43.296 30.438 1.00 20.50 205 GLN B O 1
ATOM 3547 N N . GLY B 1 206 ? 43.809 44.635 29.899 1.00 21.22 206 GLY B N 1
ATOM 3548 C CA . GLY B 1 206 ? 44.745 43.538 29.607 1.00 21.38 206 GLY B CA 1
ATOM 3549 C C . GLY B 1 206 ? 44.258 42.576 28.528 1.00 26.14 206 GLY B C 1
ATOM 3550 O O . GLY B 1 206 ? 44.239 41.366 28.738 1.00 25.13 206 GLY B O 1
ATOM 3551 N N . GLU B 1 207 ? 43.862 43.114 27.378 1.00 24.47 207 GLU B N 1
ATOM 3552 C CA . GLU B 1 207 ? 43.363 42.287 26.280 1.00 24.56 207 GLU B CA 1
ATOM 3553 C C . GLU B 1 207 ? 44.347 41.166 25.955 1.00 30.70 207 GLU B C 1
ATOM 3554 O O . GLU B 1 207 ? 45.566 41.332 26.107 1.00 30.44 207 GLU B O 1
ATOM 3560 N N . ARG B 1 208 ? 43.815 40.046 25.472 1.00 28.05 208 ARG B N 1
ATOM 3561 C CA . ARG B 1 208 ? 44.633 38.910 25.053 1.00 28.59 208 ARG B CA 1
ATOM 3562 C C . ARG B 1 208 ? 44.535 38.766 23.549 1.00 35.02 208 ARG B C 1
ATOM 3563 O O . ARG B 1 208 ? 43.699 39.410 22.916 1.00 33.72 208 ARG B O 1
ATOM 3571 N N . ASP B 1 209 ? 45.394 37.916 22.982 1.00 35.43 209 ASP B N 1
ATOM 3572 C CA . ASP B 1 209 ? 45.431 37.691 21.537 1.00 36.64 209 ASP B CA 1
ATOM 3573 C C . ASP B 1 209 ? 44.348 36.715 21.108 1.00 40.32 209 ASP B C 1
ATOM 3574 O O . ASP B 1 209 ? 43.843 36.789 19.987 1.00 40.19 209 ASP B O 1
ATOM 3579 N N . HIS B 1 210 ? 44.007 35.795 22.008 1.00 36.80 210 HIS B N 1
ATOM 3580 C CA . HIS B 1 210 ? 42.991 34.782 21.743 1.00 37.03 210 HIS B CA 1
ATOM 3581 C C . HIS B 1 210 ? 42.066 34.636 22.926 1.00 36.65 210 HIS B C 1
ATOM 3582 O O . HIS B 1 210 ? 42.508 34.650 24.069 1.00 35.18 210 HIS B O 1
ATOM 3589 N N . TYR B 1 211 ? 40.797 34.374 22.638 1.00 32.57 211 TYR B N 1
ATOM 3590 C CA . TYR B 1 211 ? 39.812 34.095 23.678 1.00 31.41 211 TYR B CA 1
ATOM 3591 C C . TYR B 1 211 ? 39.065 32.836 23.310 1.00 32.17 211 TYR B C 1
ATOM 3592 O O . TYR B 1 211 ? 38.603 32.682 22.178 1.00 31.16 211 TYR B O 1
ATOM 3601 N N . GLY B 1 212 ? 39.021 31.902 24.247 1.00 28.18 212 GLY B N 1
ATOM 3602 C CA . GLY B 1 212 ? 38.322 30.656 24.040 1.00 27.81 212 GLY B CA 1
ATOM 3603 C C . GLY B 1 212 ? 37.063 30.623 24.890 1.00 31.70 212 GLY B C 1
ATOM 3604 O O . GLY B 1 212 ? 36.708 31.603 25.559 1.00 32.25 212 GLY B O 1
ATOM 3605 N N . TYR B 1 213 ? 36.404 29.479 24.874 1.00 26.87 213 TYR B N 1
ATOM 3606 C CA . TYR B 1 213 ? 35.179 29.273 25.623 1.00 25.42 213 TYR B CA 1
ATOM 3607 C C . TYR B 1 213 ? 35.341 29.651 27.087 1.00 29.39 213 TYR B C 1
ATOM 3608 O O . TYR B 1 213 ? 36.359 29.343 27.712 1.00 27.71 213 TYR B O 1
ATOM 3617 N N . ARG B 1 214 ? 34.310 30.301 27.627 1.00 27.76 214 ARG B N 1
ATOM 3618 C CA . ARG B 1 214 ? 34.261 30.696 29.038 1.00 26.81 214 ARG B CA 1
ATOM 3619 C C . ARG B 1 214 ? 35.346 31.673 29.482 1.00 30.12 214 ARG B C 1
ATOM 3620 O O . ARG B 1 214 ? 35.497 31.957 30.669 1.00 29.32 214 ARG B O 1
ATOM 3628 N N . GLN B 1 215 ? 36.016 32.279 28.516 1.00 27.06 215 GLN B N 1
ATOM 3629 C CA . GLN B 1 215 ? 37.031 33.272 28.842 1.00 25.73 215 GLN B CA 1
ATOM 3630 C C . GLN B 1 215 ? 36.398 34.659 28.751 1.00 27.17 215 GLN B C 1
ATOM 3631 O O . GLN B 1 215 ? 35.482 34.877 27.966 1.00 25.83 215 GLN B O 1
ATOM 3637 N N . SER B 1 216 ? 36.807 35.557 29.636 1.00 23.26 216 SER B N 1
ATOM 3638 C CA . SER B 1 216 ? 36.162 36.855 29.716 1.00 23.43 216 SER B CA 1
ATOM 3639 C C . SER B 1 216 ? 37.048 38.035 29.371 1.00 27.53 216 SER B C 1
ATOM 3640 O O . SER B 1 216 ? 38.270 37.964 29.458 1.00 25.99 216 SER B O 1
ATOM 3643 N N . VAL B 1 217 ? 36.403 39.130 28.991 1.00 25.29 217 VAL B N 1
ATOM 3644 C CA . VAL B 1 217 ? 37.089 40.375 28.716 1.00 25.84 217 VAL B CA 1
ATOM 3645 C C . VAL B 1 217 ? 36.434 41.481 29.535 1.00 28.21 217 VAL B C 1
ATOM 3646 O O . VAL B 1 217 ? 35.212 41.649 29.519 1.00 26.83 217 VAL B O 1
ATOM 3650 N N . THR B 1 218 ? 37.250 42.155 30.337 1.00 24.24 218 THR B N 1
ATOM 3651 C CA . THR B 1 218 ? 36.780 43.191 31.244 1.00 23.28 218 THR B CA 1
ATOM 3652 C C . THR B 1 218 ? 37.056 44.569 30.684 1.00 26.10 218 THR B C 1
ATOM 3653 O O . THR B 1 218 ? 38.152 44.836 30.181 1.00 25.76 218 THR B O 1
ATOM 3657 N N . TYR B 1 219 ? 36.049 45.437 30.747 1.00 22.19 219 TYR B N 1
ATOM 3658 C CA . TYR B 1 219 ? 36.169 46.795 30.224 1.00 21.73 219 TYR B CA 1
ATOM 3659 C C . TYR B 1 219 ? 36.344 47.804 31.354 1.00 26.96 219 TYR B C 1
ATOM 3660 O O . TYR B 1 219 ? 35.951 47.548 32.488 1.00 25.77 219 TYR B O 1
ATOM 3669 N N . ALA B 1 220 ? 36.892 48.970 31.013 1.00 24.37 220 ALA B N 1
ATOM 3670 C CA . ALA B 1 220 ? 37.058 50.076 31.950 1.00 23.51 220 ALA B CA 1
ATOM 3671 C C . ALA B 1 220 ? 36.885 51.401 31.196 1.00 28.12 220 ALA B C 1
ATOM 3672 O O . ALA B 1 220 ? 37.372 51.560 30.085 1.00 27.38 220 ALA B O 1
ATOM 3674 N N . CYS B 1 221 ? 36.165 52.341 31.786 1.00 26.56 221 CYS B N 1
ATOM 3675 C CA . CYS B 1 221 ? 35.957 53.624 31.125 1.00 27.53 221 CYS B CA 1
ATOM 3676 C C . CYS B 1 221 ? 37.087 54.578 31.450 1.00 30.65 221 CYS B C 1
ATOM 3677 O O . CYS B 1 221 ? 37.696 54.495 32.514 1.00 30.20 221 CYS B O 1
ATOM 3680 N N . ASN B 1 222 ? 37.339 55.503 30.533 1.00 26.03 222 ASN B N 1
ATOM 3681 C CA . ASN B 1 222 ? 38.368 56.517 30.725 1.00 25.63 222 ASN B CA 1
ATOM 3682 C C . ASN B 1 222 ? 37.905 57.492 31.780 1.00 29.29 222 ASN B C 1
ATOM 3683 O O . ASN B 1 222 ? 36.698 57.671 31.981 1.00 26.32 222 ASN B O 1
ATOM 3688 N N . LYS B 1 223 ? 38.868 58.121 32.452 1.00 27.76 223 LYS B N 1
ATOM 3689 C CA . LYS B 1 223 ? 38.581 59.120 33.480 1.00 28.01 223 LYS B CA 1
ATOM 3690 C C . LYS B 1 223 ? 37.601 60.158 32.941 1.00 31.81 223 LYS B C 1
ATOM 3691 O O . LYS B 1 223 ? 37.811 60.725 31.866 1.00 31.92 223 LYS B O 1
ATOM 3697 N N . GLY B 1 224 ? 36.507 60.372 33.660 1.00 28.38 224 GLY B N 1
ATOM 3698 C CA . GLY B 1 224 ? 35.522 61.361 33.236 1.00 28.71 224 GLY B CA 1
ATOM 3699 C C . GLY B 1 224 ? 34.344 60.764 32.475 1.00 33.54 224 GLY B C 1
ATOM 3700 O O . GLY B 1 224 ? 33.485 61.498 31.969 1.00 34.52 224 GLY B O 1
ATOM 3701 N N . PHE B 1 225 ? 34.292 59.437 32.409 1.00 28.24 225 PHE B N 1
ATOM 3702 C CA . PHE B 1 225 ? 33.172 58.746 31.768 1.00 27.15 225 PHE B CA 1
ATOM 3703 C C . PHE B 1 225 ? 32.531 57.714 32.708 1.00 29.91 225 PHE B C 1
ATOM 3704 O O . PHE B 1 225 ? 33.214 57.077 33.503 1.00 28.95 225 PHE B O 1
ATOM 3712 N N . THR B 1 226 ? 31.219 57.532 32.576 1.00 25.78 226 THR B N 1
ATOM 3713 C CA . THR B 1 226 ? 30.485 56.543 33.361 1.00 24.21 226 THR B CA 1
ATOM 3714 C C . THR B 1 226 ? 30.091 55.365 32.485 1.00 26.13 226 THR B C 1
ATOM 3715 O O . THR B 1 226 ? 29.462 55.540 31.438 1.00 24.32 226 THR B O 1
ATOM 3727 N N . ILE B 1 228 ? 28.072 52.226 31.093 1.00 22.99 228 ILE B N 1
ATOM 3728 C CA . ILE B 1 228 ? 26.663 51.894 30.956 1.00 23.00 228 ILE B CA 1
ATOM 3729 C C . ILE B 1 228 ? 26.542 50.503 30.332 1.00 26.78 228 ILE B C 1
ATOM 3730 O O . ILE B 1 228 ? 26.861 50.307 29.158 1.00 27.75 228 ILE B O 1
ATOM 3735 N N . GLY B 1 229 ? 26.151 49.527 31.145 1.00 21.73 229 GLY B N 1
ATOM 3736 C CA . GLY B 1 229 ? 26.032 48.150 30.684 1.00 20.81 229 GLY B CA 1
ATOM 3737 C C . GLY B 1 229 ? 26.968 47.261 31.488 1.00 24.45 229 GLY B C 1
ATOM 3738 O O . GLY B 1 229 ? 27.622 47.726 32.423 1.00 21.98 229 GLY B O 1
ATOM 3739 N N . GLU B 1 230 ? 27.023 45.981 31.122 1.00 22.51 230 GLU B N 1
ATOM 3740 C CA . GLU B 1 230 ? 27.888 45.002 31.790 1.00 22.72 230 GLU B CA 1
ATOM 3741 C C . GLU B 1 230 ? 29.371 45.371 31.663 1.00 25.94 230 GLU B C 1
ATOM 3742 O O . GLU B 1 230 ? 29.839 45.742 30.583 1.00 24.40 230 GLU B O 1
ATOM 3748 N N . HIS B 1 231 ? 30.105 45.217 32.764 1.00 23.37 231 HIS B N 1
ATOM 3749 C CA . HIS B 1 231 ? 31.534 45.546 32.816 1.00 24.55 231 HIS B CA 1
ATOM 3750 C C . HIS B 1 231 ? 32.422 44.548 32.049 1.00 27.66 231 HIS B C 1
ATOM 3751 O O . HIS B 1 231 ? 33.463 44.909 31.500 1.00 26.17 231 HIS B O 1
ATOM 3758 N N . SER B 1 232 ? 32.038 43.282 32.062 1.00 24.78 232 SER B N 1
ATOM 3759 C CA . SER B 1 232 ? 32.791 42.288 31.313 1.00 24.82 232 SER B CA 1
ATOM 3760 C C . SER B 1 232 ? 31.851 41.388 30.517 1.00 28.85 232 SER B C 1
ATOM 3761 O O . SER B 1 232 ? 30.661 41.282 30.833 1.00 28.25 232 SER B O 1
ATOM 3764 N N . ILE B 1 233 ? 32.389 40.767 29.468 1.00 25.20 233 ILE B N 1
ATOM 3765 C CA . ILE B 1 233 ? 31.635 39.808 28.664 1.00 24.92 233 ILE B CA 1
ATOM 3766 C C . ILE B 1 233 ? 32.478 38.563 28.510 1.00 30.23 233 ILE B C 1
ATOM 3767 O O . ILE B 1 233 ? 33.687 38.585 28.761 1.00 28.44 233 ILE B O 1
ATOM 3772 N N . TYR B 1 234 ? 31.848 37.456 28.146 1.00 30.37 234 TYR B N 1
ATOM 3773 C CA . TYR B 1 234 ? 32.580 36.204 28.059 1.00 31.98 234 TYR B CA 1
ATOM 3774 C C . TYR B 1 234 ? 32.345 35.423 26.774 1.00 35.59 234 TYR B C 1
ATOM 3775 O O . TYR B 1 234 ? 31.309 35.558 26.129 1.00 35.59 234 TYR B O 1
ATOM 3784 N N . CYS B 1 235 ? 33.329 34.616 26.400 1.00 31.17 235 CYS B N 1
ATOM 3785 C CA . CYS B 1 235 ? 33.251 33.855 25.173 1.00 30.99 235 CYS B CA 1
ATOM 3786 C C . CYS B 1 235 ? 32.372 32.612 25.266 1.00 34.43 235 CYS B C 1
ATOM 3787 O O . CYS B 1 235 ? 32.717 31.634 25.923 1.00 33.19 235 CYS B O 1
ATOM 3790 N N . THR B 1 236 ? 31.230 32.660 24.600 1.00 32.10 236 THR B N 1
ATOM 3791 C CA . THR B 1 236 ? 30.323 31.530 24.589 1.00 32.77 236 THR B CA 1
ATOM 3792 C C . THR B 1 236 ? 30.582 30.737 23.317 1.00 38.26 236 THR B C 1
ATOM 3793 O O . THR B 1 236 ? 31.340 31.173 22.447 1.00 36.85 236 THR B O 1
ATOM 3797 N N . VAL B 1 237 ? 29.975 29.568 23.209 1.00 36.63 237 VAL B N 1
ATOM 3798 C CA . VAL B 1 237 ? 30.135 28.791 21.998 1.00 37.40 237 VAL B CA 1
ATOM 3799 C C . VAL B 1 237 ? 28.775 28.484 21.387 1.00 44.57 237 VAL B C 1
ATOM 3800 O O . VAL B 1 237 ? 28.009 27.679 21.936 1.00 43.88 237 VAL B O 1
ATOM 3804 N N . ASN B 1 238 ? 28.420 29.242 20.341 1.00 43.44 238 ASN B N 1
ATOM 3805 C CA . ASN B 1 238 ? 27.178 28.991 19.619 1.00 44.31 238 ASN B CA 1
ATOM 3806 C C . ASN B 1 238 ? 27.419 28.110 18.425 1.00 49.74 238 ASN B C 1
ATOM 3807 O O . ASN B 1 238 ? 27.606 28.544 17.282 1.00 49.35 238 ASN B O 1
ATOM 3812 N N . ASN B 1 239 ? 27.232 26.844 18.736 1.00 46.64 239 ASN B N 1
ATOM 3813 C CA . ASN B 1 239 ? 27.740 25.698 18.048 1.00 46.45 239 ASN B CA 1
ATOM 3814 C C . ASN B 1 239 ? 27.772 25.561 16.546 1.00 49.51 239 ASN B C 1
ATOM 3815 O O . ASN B 1 239 ? 26.742 25.640 15.868 1.00 49.91 239 ASN B O 1
ATOM 3820 N N . ASP B 1 240 ? 28.969 25.305 16.022 1.00 44.32 240 ASP B N 1
ATOM 3821 C CA . ASP B 1 240 ? 30.199 25.210 16.822 1.00 42.49 240 ASP B CA 1
ATOM 3822 C C . ASP B 1 240 ? 31.008 26.502 16.619 1.00 42.21 240 ASP B C 1
ATOM 3823 O O . ASP B 1 240 ? 32.155 26.473 16.154 1.00 41.80 240 ASP B O 1
ATOM 3828 N N . GLU B 1 241 ? 30.392 27.631 16.942 1.00 35.26 241 GLU B N 1
ATOM 3829 C CA . GLU B 1 241 ? 31.010 28.935 16.724 1.00 33.85 241 GLU B CA 1
ATOM 3830 C C . GLU B 1 241 ? 31.248 29.718 18.011 1.00 35.34 241 GLU B C 1
ATOM 3831 O O . GLU B 1 241 ? 30.454 29.643 18.955 1.00 34.13 241 GLU B O 1
ATOM 3837 N N . GLY B 1 242 ? 32.302 30.530 18.016 1.00 31.60 242 GLY B N 1
ATOM 3838 C CA . GLY B 1 242 ? 32.598 31.387 19.164 1.00 31.17 242 GLY B CA 1
ATOM 3839 C C . GLY B 1 242 ? 31.775 32.666 19.067 1.00 34.63 242 GLY B C 1
ATOM 3840 O O . GLY B 1 242 ? 31.673 33.261 17.999 1.00 34.14 242 GLY B O 1
ATOM 3841 N N . GLU B 1 243 ? 31.174 33.075 20.178 1.00 31.47 243 GLU B N 1
ATOM 3842 C CA . GLU B 1 243 ? 30.329 34.263 20.198 1.00 31.02 243 GLU B CA 1
ATOM 3843 C C . GLU B 1 243 ? 30.391 34.901 21.584 1.00 33.36 243 GLU B C 1
ATOM 3844 O O . GLU B 1 243 ? 30.464 34.189 22.589 1.00 33.64 243 GLU B O 1
ATOM 3850 N N . TRP B 1 244 ? 30.400 36.238 21.637 1.00 26.80 244 TRP B N 1
ATOM 3851 C CA . TRP B 1 244 ? 30.403 36.947 22.916 1.00 26.11 244 TRP B CA 1
ATOM 3852 C C . TRP B 1 244 ? 29.032 36.906 23.584 1.00 28.79 244 TRP B C 1
ATOM 3853 O O . TRP B 1 244 ? 28.000 36.851 22.903 1.00 26.99 244 TRP B O 1
ATOM 3864 N N . SER B 1 245 ? 29.034 36.844 24.913 1.00 25.81 245 SER B N 1
ATOM 3865 C CA . SER B 1 245 ? 27.799 36.707 25.690 1.00 26.03 245 SER B CA 1
ATOM 3866 C C . SER B 1 245 ? 26.812 37.847 25.473 1.00 30.08 245 SER B C 1
ATOM 3867 O O . SER B 1 245 ? 25.608 37.679 25.649 1.00 29.14 245 SER B O 1
ATOM 3870 N N . GLY B 1 246 ? 27.330 39.016 25.119 1.00 28.21 246 GLY B N 1
ATOM 3871 C CA . GLY B 1 246 ? 26.485 40.181 24.902 1.00 28.16 246 GLY B CA 1
ATOM 3872 C C . GLY B 1 246 ? 27.325 41.384 24.513 1.00 32.14 246 GLY B C 1
ATOM 3873 O O . GLY B 1 246 ? 28.543 41.297 24.423 1.00 31.66 246 GLY B O 1
ATOM 3874 N N . PRO B 1 247 ? 26.657 42.504 24.267 1.00 28.92 247 PRO B N 1
ATOM 3875 C CA . PRO B 1 247 ? 27.332 43.740 23.888 1.00 28.38 247 PRO B CA 1
ATOM 3876 C C . PRO B 1 247 ? 28.232 44.285 25.003 1.00 31.29 247 PRO B C 1
ATOM 3877 O O . PRO B 1 247 ? 27.979 44.073 26.196 1.00 30.34 247 PRO B O 1
ATOM 3881 N N . PRO B 1 248 ? 29.270 45.010 24.604 1.00 27.83 248 PRO B N 1
ATOM 3882 C CA . PRO B 1 248 ? 30.180 45.645 25.557 1.00 27.03 248 PRO B CA 1
ATOM 3883 C C . PRO B 1 248 ? 29.474 46.850 26.173 1.00 30.71 248 PRO B C 1
ATOM 3884 O O . PRO B 1 248 ? 28.524 47.375 25.598 1.00 30.57 248 PRO B O 1
ATOM 3888 N N . PRO B 1 249 ? 29.901 47.258 27.362 1.00 26.12 249 PRO B N 1
ATOM 3889 C CA . PRO B 1 249 ? 29.268 48.390 28.026 1.00 25.59 249 PRO B CA 1
ATOM 3890 C C . PRO B 1 249 ? 29.545 49.664 27.242 1.00 30.81 249 PRO B C 1
ATOM 3891 O O . PRO B 1 249 ? 30.288 49.656 26.260 1.00 30.43 249 PRO B O 1
ATOM 3895 N N . GLU B 1 250 ? 28.947 50.772 27.638 1.00 27.99 250 GLU B N 1
ATOM 3896 C CA . GLU B 1 250 ? 29.203 52.020 26.934 1.00 27.58 250 GLU B CA 1
ATOM 3897 C C . GLU B 1 250 ? 29.777 53.024 27.919 1.00 29.28 250 GLU B C 1
ATOM 3898 O O . GLU B 1 250 ? 29.644 52.857 29.118 1.00 28.22 250 GLU B O 1
ATOM 3904 N N . CYS B 1 251 ? 30.507 54.009 27.425 1.00 26.35 251 CYS B N 1
ATOM 3905 C CA . CYS B 1 251 ? 31.061 55.016 28.315 1.00 26.89 251 CYS B CA 1
ATOM 3906 C C . CYS B 1 251 ? 30.428 56.377 28.027 1.00 29.20 251 CYS B C 1
ATOM 3907 O O . CYS B 1 251 ? 30.459 56.864 26.896 1.00 29.47 251 CYS B O 1
ATOM 3910 N N . ARG B 1 252 ? 29.728 56.912 29.020 1.00 23.47 252 ARG B N 1
ATOM 3911 C CA . ARG B 1 252 ? 29.014 58.170 28.862 1.00 23.30 252 ARG B CA 1
ATOM 3912 C C . ARG B 1 252 ? 29.789 59.303 29.510 1.00 29.73 252 ARG B C 1
ATOM 3913 O O . ARG B 1 252 ? 30.179 59.216 30.675 1.00 27.31 252 ARG B O 1
ATOM 3921 N N . GLY B 1 253 ? 30.019 60.363 28.740 1.00 30.99 253 GLY B N 1
ATOM 3922 C CA . GLY B 1 253 ? 30.801 61.504 29.202 1.00 32.53 253 GLY B CA 1
ATOM 3923 C C . GLY B 1 253 ? 30.024 62.365 30.172 1.00 40.85 253 GLY B C 1
ATOM 3924 O O . GLY B 1 253 ? 28.854 62.658 29.953 1.00 41.62 253 GLY B O 1
ATOM 3925 N N . CYS B 1 254 ? 30.685 62.766 31.252 1.00 40.44 254 CYS B N 1
ATOM 3926 C CA . CYS B 1 254 ? 30.053 63.592 32.281 1.00 47.10 254 CYS B CA 1
ATOM 3927 C C . CYS B 1 254 ? 30.560 65.032 32.236 1.00 46.32 254 CYS B C 1
ATOM 3928 O O . CYS B 1 254 ? 30.588 65.623 31.134 1.00 43.97 254 CYS B O 1
#

Radius of gyration: 55.87 Å; Cα contacts (8 Å, |Δi|>4): 1160; chains: 2; bounding box: 42×184×108 Å

Sequence (504 aa):
QDCGLPPDVPNAQPALEGRTSFPEDTVITYKCEESFVKIPGEKDSVICLKGSQWSDIEEFCNRSCEVPTRLNSASLKQPYITQNYFPVGTVVEYECRPGYRREPSLSPKLTCLQNLKWSTAVEFCKKKSCPNPGEIRNGQIDVPGGILFGATISFSCNTGYKLFGSTSSFCLISGSSVQWSDPLPECREIYCPAPPQIDNGIIQGERDHYGYRQSVTYACNKGFTIGEHSIYCTVNNDEGEWSGPPPECRGCQDCGLPPDVPNAQPALEGRTSFPEDTVITYKCEESFVKIPGEKDSVICLKGSQWSDIEEFCNRSCEVPTRLNSASLKQPYITQNYFPVGTVVEYECRPGYRREPSLSPKLTCLQNLKWSTAVEFCKKKSCPNPGEIRNGQIDVPGGILFGATISFSCNTGYKLFGSTSSFCLISGSSVQWSDPLPECREIYCPAPPQIDNGIIQGERDHYGYRQSVTYACNKGFTIGEHSIYCTVNNDEGEWSGPPPECRGC

Secondary structure (DSSP, 8-state):
-EE-SPPP-TTEEE--TT-S-EETT-EEEEEEPTT-EE-TTS--EEEEETTTEEPP----EE--PPSPPPPSSEEEPTTGGG-----TT-EEEEEE-TTEEE-TTS--EEEB-TTS-BPPP--SEEE-BPPP----TTEEEE-BTBSBTT-EEEEEE-TTEEEES-SEEEEEEETTEEEESS---EEEEPBPPPPPP-TTEEETT--S--BTT-EEEEEEPTT---EESEEEEEEETTEEEESS--------/--B-SPPP-TTEEE--TT-S-B-TT-EEEEEEPTTEEEPTT---EEEEETTTEEPP----EEEBPPSPPP-SSEEEPTTGGG----BTT-EEEEEE-TTEEE-TTS--EEEB-TTS-BPPP--SEEEPBPPP----TTEEEEESS-SBTT-EEEEEE-TTEEEES-SEEEEEEETTEEEESS---EEEEPBPPPPPP-TTEEETT--S--BTT-EEEEEEPTTB----SEEEEEEETTEEEESS------B-

Nearest PDB structures (foldseek):
  7do4-assembly1_B  TM=9.165E-01  e=2.463E-39  Homo sapiens
  5foa-assembly2_F  TM=7.862E-01  e=9.921E-30  Homo sapiens
  1h04-assembly1_P  TM=9.579E-01  e=2.587E-19  Homo sapiens
  1uot-assembly1_P  TM=9.211E-01  e=6.913E-19  Homo sapiens
  7vy5-assembly1_E  TM=8.990E-01  e=4.973E-17  Homo sapiens

Foldseek 3Di:
DKAFDDDDAPQWAKDPPPDGIGDFQDKIFIDGHPQKDFAPPAGGIWGQHPPNDIDDHHHGIDAAAALDDDDPFWDWDPPSNVDGHHHAFRKTFIATDPPWHAPVVDGRIWGQHPVRYIDDDDCRIGFAFEDDLDDAVQKDKAFPDHGTAFGKIAIGGHFQWDKAFDGMWHFHTDVHHTYTPGHDIHTHGAWADQADAAPQKGWPPGDPTATAFRKIAIGGHPFWDFDDRMWHWHTDPSHIDIPDHDTHTHHD/DWAFDDDDAPQWAKDQVPDGTGDFQDKIFIDGHPQKDFAPPADGIWGQHPPSDIDDHHHGIARAAALDDDDQFWAWDPPSNVDGGHHAFRKTFIGGDPPWAAPVVDGRIWGQHPVSYIDDDDCRIGFAFAPDLDDAVQKDKAFPDHGTAFGKIAIGHHFQWDWAFDGMWTFHQDVRYTYTRTHGTHTHGAWADQADAAPQKGWDPGDPTATAFGKIAIGGHPQWDFDDRMWHWHQPVPHTYIPDHHTYTHGD

Organism: Homo sapiens (NCBI:txid9606)

B-factor: mean 31.83, std 12.84, range [8.51, 104.12]

InterPro domains:
  IPR000436 Sushi/SCR/CCP domain [PF00084] (36-94)
  IPR000436 Sushi/SCR/CCP domain [PF00084] (98-158)
  IPR000436 Sushi/SCR/CCP domain [PF00084] (163-220)
  IPR000436 Sushi/SCR/CCP domain [PF00084] (225-283)
  IPR000436 Sushi/SCR/CCP domain [PS50923] (34-94)
  IPR000436 Sushi/SCR/CCP domain [PS50923] (96-160)
  IPR000436 Sushi/SCR/CCP domain [PS50923] (161-222)
  IPR000436 Sushi/SCR/CCP domain [PS50923] (223-285)
  IPR000436 Sushi/SCR/CCP domain [SM00032] (36-94)
  IPR000436 Sushi/SCR/CCP domain [SM00032] (98-158)
  IPR000436 Sushi/SCR/CCP domain [SM00032] (163-220)
  IPR000436 Sushi/SCR/CCP domain [SM00032] (225-283)
  IPR000436 Sushi/SCR/CCP domain [cd00033] (36-94)
  IPR000436 Sushi/SCR/CCP domain [cd00033] (98-159)
  IPR000436 Sushi/SCR/CCP domain [cd00033] (163-221)
  IPR000436 Sushi/SCR/CCP domain [cd00033] (225-284)
  IPR035976 Sushi/SCR/CCP superfamily [SSF57535] (36-102)
  IPR035976 Sushi/SCR/CCP superfamily [SSF57535] (98-172)
  IPR035976 Sushi/SCR/CCP superfamily [SSF57535] (162-234)
  IPR035976 Sushi/SCR/CCP superfamily [SSF57535] (223-284)

Solvent-accessible surface area: 29836 Å² total

CATH classification: 2.10.70.10 (+3 more: 2.10.70.10, 2.10.70.10, 2.10.70.10)

GO terms:
  GO:1903659 regulation of complement-dependent cytotoxicity (P, IDA)
  GO:0030449 regulation of complement activation (P, IDA)
  GO:0045916 negative regulation of complement activation (P, IMP)
  GO:0101003 ficolin-1-rich granule membrane (C, TAS)
  GO:0033116 endoplasmic reticulum-Golgi intermediate compartment membrane (C, TAS)
  GO:0000139 Golgi membrane (C, TAS)
  GO:0005576 extracellular region (C, TAS)
  GO:0005886 plasma membrane (C, TAS)
  GO:0030133 transport vesicle (C, TAS)
  GO:0030667 secretory granule membrane (C, TAS)
  GO:0005515 protein binding (F, IPI)
  GO:0002726 positive regulation of T cell cytokine production (P, IDA)
  GO:0045121 membrane raft (C, IDA)
  GO:0005886 plasma membrane (C, IDA)
  GO:0009986 cell surface (C, IDA)
  GO:0001618 virus receptor activity (F, IDA)
  GO:0008289 lipid binding (F, IDA)
  GO:0045916 negative regulation of complement activation (P, IDA)
  GO:2000516 positive regulation of CD4-positive, alpha-beta T cell activation (P, IDA)
  GO:2000563 positive regulation of CD4-positive, alpha-beta T cell proliferation (P, IDA)